Protein AF-0000000073400464 (afdb_homodimer)

Organism: Burkholderia thailandensis (strain ATCC 700388 / DSM 13276 / CCUG 48851 / CIP 106301 / E264) (NCBI:txid271848)

InterPro domains:
  IPR000843 LacI-type HTH domain [PF00356] (11-56)
  IPR000843 LacI-type HTH domain [PS50932] (10-64)
  IPR000843 LacI-type HTH domain [SM00354] (9-79)
  IPR000843 LacI-type HTH domain [cd01392] (13-64)
  IPR001761 Periplasmic binding protein/LacI sugar binding domain [PF00532] (68-327)
  IPR010982 Lambda repressor-like, DNA-binding domain superfamily [G3DSA:1.10.260.40] (3-66)
  IPR010982 Lambda repressor-like, DNA-binding domain superfamily [SSF47413] (9-68)
  IPR028082 Periplasmic binding protein-like I [SSF53822] (69-324)

Nearest PDB structures (foldseek):
  7ce1-assembly1_B  TM=6.947E-01  e=9.144E-19  Agrobacterium tumefaciens A6
  3gv0-assembly1_A  TM=8.397E-01  e=3.199E-15  Agrobacterium fabrum str. C58
  7cdx-assembly1_B  TM=8.084E-01  e=2.711E-15  Agrobacterium tumefaciens A6
  3d8u-assembly1_B  TM=8.419E-01  e=1.694E-13  Vibrio parahaemolyticus
  3d8u-assembly1_A  TM=8.341E-01  e=4.094E-13  Vibrio parahaemolyticus

Sequence (686 aa):
MGRKSHSHTVTLKDVAREAEVSYQTVSRAINGYDEISAETREKVLDVCRRLGYRPNRLAGSLRSKRSNVVGLIVSDIENVFFAEVASGVESEARHKGYSVLLANTAEDIVREREAVGQFFERRVDGLILAPSEGEHDYLRTELPKTFPIVAVNRELRIPGCGAVLSENVRGARTAVEYLIARGHTRIGAIVGSAGLMTSRERLKGFRAAMSAAGLPVRQEWIAAGGVRADNGRDGAIKVLTGADRPTALLTSSHRITEGAMQALNVLGLRYGPDVEIVSFDNLPWMAFLDPPLPVVEQPTRRIGQEAMRMLIHMIEGTGNATEMRLQTRFVTHVGQDLSVEAEMGRKSHSHTVTLKDVAREAEVSYQTVSRAINGYDEISAETREKVLDVCRRLGYRPNRLAGSLRSKRSNVVGLIVSDIENVFFAEVASGVESEARHKGYSVLLANTAEDIVREREAVGQFFERRVDGLILAPSEGEHDYLRTELPKTFPIVAVNRELRIPGCGAVLSENVRGARTAVEYLIARGHTRIGAIVGSAGLMTSRERLKGFRAAMSAAGLPVRQEWIAAGGVRADNGRDGAIKVLTGADRPTALLTSSHRITEGAMQALNVLGLRYGPDVEIVSFDNLPWMAFLDPPLPVVEQPTRRIGQEAMRMLIHMIEGTGNATEMRLQTRFVTHVGQDLSVEAE

pLDDT: mean 88.63, std 17.27, range [26.67, 98.94]

Secondary structure (DSSP, 8-state):
--------PPPHHHHHHHHTS-HHHHHHHHTT-TTS-HHHHHHHHHHHHHHT----TTTTT-SS----EEEEEES-TTSHHHHHHHHHHHHHHHHTT-EEEEEE-TT-HHHHHHHHHHHHHTT-SEEEE-PPSS--THHHHSS-TTS-EEEESS----TT-EEEEE-HHHHHHHHHHHHHHTT---EEEEES-TTSHHHHHHHHHHHHHHHHTT----GGGEEE--SSHHHHHHHHHHHHSSTT--SEEEESSHHHHHHHHHHHHHHTPPBTTTBEEEEES--GGGGTSSSPPPEEE--HHHHHHHHHHHHHHHHHTSS---EEEEPPEEE--SS--------/--------PPPHHHHHHHHTS-HHHHHHHHTT-TTS-HHHHHHHHHHHHHHT----TTTTT-SS----EEEEEES-TTSHHHHHHHHHHHHHHHHTT-EEEEEE-TT-HHHHHHHHHHHHHTT-SEEEE-PPSS--THHHHSS-TTS-EEEESS---STT-EEEEE-HHHHHHHHHHHHHHTT---EEEEES-TTSHHHHHHHHHHHHHHHHTT----GGGEEE--SSHHHHHHHHHHHHSSTT--SEEEESSHHHHHHHHHHHHHHTPPBTTTBEEEEES--GGGGTSSSPPPEEE--HHHHHHHHHHHHHHHHHTSS---EEEEPPEEE--SS--------

Solvent-accessible surface area (backbone atoms only — not comparable to full-atom values): 35406 Å² total; per-residu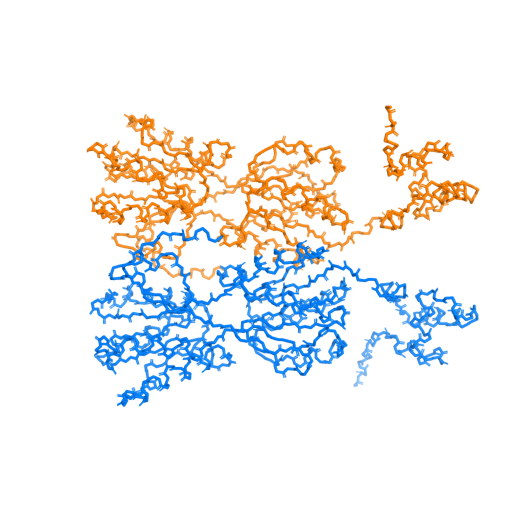e (Å²): 134,80,80,77,77,74,84,72,79,58,44,67,62,53,39,8,60,73,48,71,44,52,54,65,53,37,46,34,34,74,21,63,42,80,86,47,50,72,68,56,28,51,46,36,52,50,38,22,61,75,60,63,35,69,73,62,70,79,56,25,77,41,66,84,72,71,63,45,28,32,33,39,36,35,35,42,47,64,40,62,64,45,13,29,20,47,48,18,27,45,53,47,28,48,77,71,66,29,44,36,33,52,45,70,28,71,52,31,48,67,50,42,54,50,50,52,51,51,42,52,74,68,48,39,52,31,35,39,35,35,64,42,64,77,85,66,63,59,61,64,74,74,38,62,78,81,60,35,37,21,20,30,79,33,76,76,93,48,91,67,45,18,27,29,34,65,39,41,34,63,38,29,20,54,51,45,42,52,45,42,75,72,66,53,69,43,64,24,36,37,32,30,35,76,81,32,60,59,30,46,34,29,47,49,10,39,51,51,35,34,52,74,69,72,37,78,82,56,69,73,32,49,28,68,33,50,74,42,33,68,34,17,19,54,30,37,41,64,32,54,71,48,97,81,34,43,45,30,35,41,21,64,27,50,42,23,39,52,10,31,54,51,26,29,60,74,70,71,45,46,69,51,89,54,31,35,58,34,32,24,55,71,53,76,68,35,56,72,40,76,63,41,44,30,24,28,29,64,54,37,38,55,40,16,29,52,36,40,52,50,40,48,27,38,62,69,66,75,44,73,61,48,81,44,70,40,74,53,44,81,44,53,64,70,88,54,69,80,64,74,74,84,123,136,81,80,76,77,74,83,72,80,58,44,67,63,53,39,7,60,73,50,71,44,53,56,65,53,38,47,34,33,74,14,63,43,81,85,46,51,72,68,57,27,51,46,38,52,51,39,22,62,75,60,64,36,69,73,61,71,80,55,20,78,41,63,85,70,70,62,44,29,32,33,37,36,36,35,42,47,63,40,60,64,46,14,31,20,48,49,18,27,46,52,46,29,50,75,72,67,30,46,36,34,54,44,72,27,69,52,31,48,66,50,40,54,52,49,53,52,52,41,52,74,68,48,39,52,33,37,40,36,33,64,42,64,77,85,67,62,59,60,63,74,73,38,60,79,80,59,34,37,22,19,30,79,33,76,62,99,47,90,69,44,15,26,29,34,65,39,41,33,63,37,29,20,52,50,44,42,51,44,41,76,73,67,54,70,43,63,26,36,38,32,29,34,76,81,33,60,59,29,47,34,29,48,49,11,39,49,49,35,32,52,75,70,72,38,77,82,54,68,75,32,50,28,66,35,48,75,43,33,67,34,19,18,53,29,36,42,60,33,55,64,49,96,82,36,44,47,29,33,42,23,66,27,50,43,24,38,53,9,32,55,52,27,28,59,76,69,72,46,45,67,51,86,54,30,35,59,34,31,23,54,73,54,78,68,35,56,71,39,77,64,43,43,29,22,30,28,62,55,37,38,56,38,16,29,53,36,41,52,50,42,48,27,37,61,70,66,75,44,73,61,46,79,44,70,40,74,52,45,81,45,52,66,68,90,54,70,78,63,73,72,85,120

Radius of gyration: 28.82 Å; Cα contacts (8 Å, |Δi|>4): 1368; chains: 2; bounding box: 92×83×53 Å

Structure (mmCIF, N/CA/C/O backbone):
data_AF-0000000073400464-model_v1
#
loop_
_entity.id
_entity.type
_entity.pdbx_description
1 polymer 'Ribose operon repressor, putative'
#
loop_
_atom_site.group_PDB
_atom_site.id
_atom_site.type_symbol
_atom_site.label_atom_id
_atom_site.label_alt_id
_atom_site.label_comp_id
_atom_site.label_asym_id
_atom_site.label_entity_id
_atom_site.label_seq_id
_atom_site.pdbx_PDB_ins_code
_atom_site.Cartn_x
_atom_site.Cartn_y
_atom_site.Cartn_z
_atom_site.occupancy
_atom_site.B_iso_or_equiv
_atom_site.auth_seq_id
_atom_site.auth_comp_id
_atom_site.auth_asym_id
_atom_site.auth_atom_id
_atom_site.pdbx_PDB_model_num
ATOM 1 N N . MET A 1 1 ? -13.617 -48.844 24.312 1 27.7 1 MET A N 1
ATOM 2 C CA . MET A 1 1 ? -13.117 -48.219 23.094 1 27.7 1 MET A CA 1
ATOM 3 C C . MET A 1 1 ? -14.234 -47.469 22.375 1 27.7 1 MET A C 1
ATOM 5 O O . MET A 1 1 ? -15.102 -48.094 21.734 1 27.7 1 MET A O 1
ATOM 9 N N . GLY A 1 2 ? -14.789 -46.469 22.938 1 31.58 2 GLY A N 1
ATOM 10 C CA . GLY A 1 2 ? -15.992 -45.75 22.562 1 31.58 2 GLY A CA 1
ATOM 11 C C . GLY A 1 2 ? -15.898 -45.094 21.203 1 31.58 2 GLY A C 1
ATOM 12 O O . GLY A 1 2 ? -14.93 -44.375 20.906 1 31.58 2 GLY A O 1
ATOM 13 N N . ARG A 1 3 ? -16.594 -45.688 20.188 1 38.25 3 ARG A N 1
ATOM 14 C CA . ARG A 1 3 ? -16.672 -45.219 18.797 1 38.25 3 ARG A CA 1
ATOM 15 C C . ARG A 1 3 ? -17.062 -43.75 18.734 1 38.25 3 ARG A C 1
ATOM 17 O O . ARG A 1 3 ? -18.094 -43.344 19.266 1 38.25 3 ARG A O 1
ATOM 24 N N . LYS A 1 4 ? -16.141 -42.844 18.75 1 35.81 4 LYS A N 1
ATOM 25 C CA . LYS A 1 4 ? -16.344 -41.438 18.516 1 35.81 4 LYS A CA 1
ATOM 26 C C . LYS A 1 4 ? -17.234 -41.188 17.297 1 35.81 4 LYS A C 1
ATOM 28 O O . LYS A 1 4 ? -16.906 -41.625 16.188 1 35.81 4 LYS A O 1
ATOM 33 N N . SER A 1 5 ? -18.578 -41.125 17.484 1 37.41 5 SER A N 1
ATOM 34 C CA . SER A 1 5 ? -19.562 -40.781 16.453 1 37.41 5 SER A CA 1
ATOM 35 C C . SER A 1 5 ? -19.203 -39.5 15.75 1 37.41 5 SER A C 1
ATOM 37 O O . SER A 1 5 ? -19.062 -38.438 16.391 1 37.41 5 SER A O 1
ATOM 39 N N . HIS A 1 6 ? -18.328 -39.469 14.773 1 37.12 6 HIS A N 1
ATOM 40 C CA . HIS A 1 6 ? -18.031 -38.312 13.914 1 37.12 6 HIS A CA 1
ATOM 41 C C . HIS A 1 6 ? -19.312 -37.656 13.43 1 37.12 6 HIS A C 1
ATOM 43 O O . HIS A 1 6 ? -20.188 -38.312 12.852 1 37.12 6 HIS A O 1
ATOM 49 N N . SER A 1 7 ? -19.859 -36.688 14.055 1 45.25 7 SER A N 1
ATOM 50 C CA . SER A 1 7 ? -20.953 -35.844 13.641 1 45.25 7 SER A CA 1
ATOM 51 C C . SER A 1 7 ? -20.812 -35.406 12.188 1 45.25 7 SER A C 1
ATOM 53 O O . SER A 1 7 ? -19.922 -34.625 11.852 1 45.25 7 SER A O 1
ATOM 55 N N . HIS A 1 8 ? -20.969 -36.25 11.117 1 49.94 8 HIS A N 1
ATOM 56 C CA . HIS A 1 8 ? -20.953 -36 9.672 1 49.94 8 HIS A CA 1
ATOM 57 C C . HIS A 1 8 ? -21.938 -34.938 9.273 1 49.94 8 HIS A C 1
ATOM 59 O O . HIS A 1 8 ? -23.125 -35 9.609 1 49.94 8 HIS A O 1
ATOM 65 N N . THR A 1 9 ? -21.547 -33.719 9.008 1 56.19 9 THR A N 1
ATOM 66 C CA . THR A 1 9 ? -22.375 -32.656 8.438 1 56.19 9 THR A CA 1
ATOM 67 C C . THR A 1 9 ? -23.109 -33.156 7.199 1 56.19 9 THR A C 1
ATOM 69 O O . THR A 1 9 ? -22.484 -33.719 6.293 1 56.19 9 THR A O 1
ATOM 72 N N . VAL A 1 10 ? -24.406 -33.062 7.172 1 70.69 10 VAL A N 1
ATOM 73 C CA . VAL A 1 10 ? -25.281 -33.562 6.105 1 70.69 10 VAL A CA 1
ATOM 74 C C . VAL A 1 10 ? -25.047 -32.719 4.84 1 70.69 10 VAL A C 1
ATOM 76 O O . VAL A 1 10 ? -25.062 -31.5 4.879 1 70.69 10 VAL A O 1
ATOM 79 N N . THR A 1 11 ? -24.578 -33.312 3.73 1 70.56 11 THR A N 1
ATOM 80 C CA . THR A 1 11 ? -24.328 -32.688 2.438 1 70.56 11 THR A CA 1
ATOM 81 C C . THR A 1 11 ? -25.5 -32.875 1.496 1 70.56 11 THR A C 1
ATOM 83 O O . THR A 1 11 ? -26.422 -33.656 1.788 1 70.56 11 THR A O 1
ATOM 86 N N . LEU A 1 12 ? -25.422 -32.094 0.391 1 72.69 12 LEU A N 1
ATOM 87 C CA . LEU A 1 12 ? -26.438 -32.25 -0.652 1 72.69 12 LEU A CA 1
ATOM 88 C C . LEU A 1 12 ? -26.438 -33.688 -1.182 1 72.69 12 LEU A C 1
ATOM 90 O O . LEU A 1 12 ? -27.484 -34.219 -1.529 1 72.69 12 LEU A O 1
ATOM 94 N N . LYS A 1 13 ? -25.266 -34.188 -1.188 1 76.94 13 LYS A N 1
ATOM 95 C CA . LYS A 1 13 ? -25.141 -35.594 -1.641 1 76.94 13 LYS A CA 1
ATOM 96 C C . LYS A 1 13 ? -25.812 -36.531 -0.67 1 76.94 13 LYS A C 1
ATOM 98 O O . LYS A 1 13 ? -26.438 -37.531 -1.091 1 76.94 13 LYS A O 1
ATOM 103 N N . ASP A 1 14 ? -25.719 -36.219 0.577 1 79.56 14 ASP A N 1
ATOM 104 C CA . ASP A 1 14 ? -26.391 -37.031 1.595 1 79.56 14 ASP A CA 1
ATOM 105 C C . ASP A 1 14 ? -27.906 -36.969 1.442 1 79.56 14 ASP A C 1
ATOM 107 O O . ASP A 1 14 ? -28.594 -38 1.573 1 79.56 14 ASP A O 1
ATOM 111 N N . VAL A 1 15 ? -28.312 -35.75 1.093 1 81.25 15 VAL A N 1
ATOM 112 C CA . VAL A 1 15 ? -29.75 -35.531 0.89 1 81.25 15 VAL A CA 1
ATOM 113 C C . VAL A 1 15 ? -30.219 -36.281 -0.352 1 81.25 15 VAL A C 1
ATOM 115 O O . VAL A 1 15 ? -31.266 -36.938 -0.333 1 81.25 15 VAL A O 1
ATOM 118 N N . ALA A 1 16 ? -29.453 -36.25 -1.305 1 82.38 16 ALA A N 1
ATOM 119 C CA . ALA A 1 16 ? -29.75 -36.938 -2.559 1 82.38 16 ALA A CA 1
ATOM 120 C C . ALA A 1 16 ? -29.844 -38.438 -2.348 1 82.38 16 ALA A C 1
ATOM 122 O O . ALA A 1 16 ? -30.781 -39.062 -2.848 1 82.38 16 ALA A O 1
ATOM 123 N N . ARG A 1 17 ? -28.953 -38.875 -1.664 1 84 17 ARG A N 1
ATOM 124 C CA . ARG A 1 17 ? -28.891 -40.312 -1.356 1 84 17 ARG A CA 1
ATOM 125 C C . ARG A 1 17 ? -30.125 -40.75 -0.566 1 84 17 ARG A C 1
ATOM 127 O O . ARG A 1 17 ? -30.75 -41.75 -0.884 1 84 17 ARG A O 1
ATOM 134 N N . GLU A 1 18 ? -30.453 -39.969 0.387 1 83.88 18 GLU A N 1
ATOM 135 C CA . GLU A 1 18 ? -31.562 -40.312 1.275 1 83.88 18 GLU A CA 1
ATOM 136 C C . GLU A 1 18 ? -32.906 -40.125 0.576 1 83.88 18 GLU A C 1
ATOM 138 O O . GLU A 1 18 ? -33.844 -40.906 0.811 1 83.88 18 GLU A O 1
ATOM 143 N N . ALA A 1 19 ? -33.031 -39.156 -0.281 1 83.62 19 ALA A N 1
ATOM 144 C CA . ALA A 1 19 ? -34.25 -38.844 -1.01 1 83.62 19 ALA A CA 1
ATOM 145 C C . ALA A 1 19 ? -34.375 -39.719 -2.258 1 83.62 19 ALA A C 1
ATOM 147 O O . ALA A 1 19 ? -35.406 -39.688 -2.926 1 83.62 19 ALA A O 1
ATOM 148 N N . GLU A 1 20 ? -33.281 -40.469 -2.514 1 85.75 20 GLU A N 1
ATOM 149 C CA . GLU A 1 20 ? -33.219 -41.375 -3.662 1 85.75 20 GLU A CA 1
ATOM 150 C C . GLU A 1 20 ? -33.5 -40.625 -4.965 1 85.75 20 GLU A C 1
ATOM 152 O O . GLU A 1 20 ? -34.281 -41.094 -5.805 1 85.75 20 GLU A O 1
ATOM 157 N N . VAL A 1 21 ? -33.094 -39.5 -5.035 1 82.25 21 VAL A N 1
ATOM 158 C CA . VAL A 1 21 ? -33.094 -38.688 -6.246 1 82.25 21 VAL A CA 1
ATOM 159 C C . VAL A 1 21 ? -31.688 -38.219 -6.574 1 82.25 21 VAL A C 1
ATOM 161 O O . VAL A 1 21 ? -30.781 -38.375 -5.758 1 82.25 21 VAL A O 1
ATOM 164 N N . SER A 1 22 ? -31.438 -37.812 -7.758 1 77.44 22 SER A N 1
ATOM 165 C CA . SER A 1 22 ? -30.109 -37.312 -8.141 1 77.44 22 SER A CA 1
ATOM 166 C C . SER A 1 22 ? -29.734 -36.062 -7.371 1 77.44 22 SER A C 1
ATOM 168 O O . SER A 1 22 ? -30.609 -35.344 -6.875 1 77.44 22 SER A O 1
ATOM 170 N N . TYR A 1 23 ? -28.453 -35.781 -7.254 1 76.62 23 TYR A N 1
ATOM 171 C CA . TYR A 1 23 ? -27.922 -34.562 -6.648 1 76.62 23 TYR A CA 1
ATOM 172 C C . TYR A 1 23 ? -28.531 -33.312 -7.305 1 76.62 23 TYR A C 1
ATOM 174 O O . TYR A 1 23 ? -28.875 -32.375 -6.617 1 76.62 23 TYR A O 1
ATOM 182 N N . GLN A 1 24 ? -28.734 -33.406 -8.57 1 73.56 24 GLN A N 1
ATOM 183 C CA . GLN A 1 24 ? -29.312 -32.344 -9.359 1 73.56 24 GLN A CA 1
ATOM 184 C C . GLN A 1 24 ? -30.781 -32.094 -8.984 1 73.56 24 GLN A C 1
ATOM 186 O O . GLN A 1 24 ? -31.219 -30.953 -8.891 1 73.56 24 GLN A O 1
ATOM 191 N N . THR A 1 25 ? -31.453 -33.125 -8.773 1 76.38 25 THR A N 1
ATOM 192 C CA . THR A 1 25 ? -32.875 -33.062 -8.414 1 76.38 25 THR A CA 1
ATOM 193 C C . THR A 1 25 ? -33.031 -32.438 -7.031 1 76.38 25 THR A C 1
ATOM 195 O O . THR A 1 25 ? -33.938 -31.641 -6.824 1 76.38 25 THR A O 1
ATOM 198 N N . VAL A 1 26 ? -32.094 -32.781 -6.086 1 76.62 26 VAL A N 1
ATOM 199 C CA . VAL A 1 26 ? -32.156 -32.188 -4.746 1 76.62 26 VAL A CA 1
ATOM 200 C C . VAL A 1 26 ? -31.859 -30.688 -4.832 1 76.62 26 VAL A C 1
ATOM 202 O O . VAL A 1 26 ? -32.594 -29.891 -4.234 1 76.62 26 VAL A O 1
ATOM 205 N N . SER A 1 27 ? -30.891 -30.344 -5.531 1 70.81 27 SER A N 1
ATOM 206 C CA . SER A 1 27 ? -30.531 -28.953 -5.719 1 70.81 27 SER A CA 1
ATOM 207 C C . SER A 1 27 ? -31.688 -28.156 -6.32 1 70.81 27 SER A C 1
ATOM 209 O O . SER A 1 27 ? -32.031 -27.078 -5.832 1 70.81 27 SER A O 1
ATOM 211 N N . ARG A 1 28 ? -32.281 -28.781 -7.289 1 69.44 28 ARG A N 1
ATOM 212 C CA . ARG A 1 28 ? -33.406 -28.141 -7.977 1 69.44 28 ARG A CA 1
ATOM 213 C C . ARG A 1 28 ? -34.625 -28.047 -7.074 1 69.44 28 ARG A C 1
ATOM 215 O O . ARG A 1 28 ? -35.344 -27.047 -7.086 1 69.44 28 ARG A O 1
ATOM 222 N N . ALA A 1 29 ? -34.844 -29.047 -6.316 1 73.5 29 ALA A N 1
ATOM 223 C CA . ALA A 1 29 ? -36 -29.094 -5.418 1 73.5 29 ALA A CA 1
ATOM 224 C C . ALA A 1 29 ? -35.875 -28.062 -4.301 1 73.5 29 ALA A C 1
ATOM 226 O O . ALA A 1 29 ? -36.844 -27.391 -3.959 1 73.5 29 ALA A O 1
ATOM 227 N N . ILE A 1 30 ? -34.625 -27.938 -3.842 1 70.56 30 ILE A N 1
ATOM 228 C CA . ILE A 1 30 ? -34.375 -27.047 -2.717 1 70.56 30 ILE A CA 1
ATOM 229 C C . ILE A 1 30 ? -34.375 -25.594 -3.197 1 70.56 30 ILE A C 1
ATOM 231 O O . ILE A 1 30 ? -34.781 -24.688 -2.459 1 70.56 30 ILE A O 1
ATOM 235 N N . ASN A 1 31 ? -34.031 -25.469 -4.492 1 62.72 31 ASN A N 1
ATOM 236 C CA . ASN A 1 31 ? -33.875 -24.125 -5.047 1 62.72 31 ASN A CA 1
ATOM 237 C C . ASN A 1 31 ? -35.156 -23.672 -5.793 1 62.72 31 ASN A C 1
ATOM 239 O O . ASN A 1 31 ? -35.125 -22.656 -6.492 1 62.72 31 ASN A O 1
ATOM 243 N N . GLY A 1 32 ? -36.156 -24.453 -5.762 1 62.41 32 GLY A N 1
ATOM 244 C CA . GLY A 1 32 ? -37.5 -24.062 -6.195 1 62.41 32 GLY A CA 1
ATOM 245 C C . GLY A 1 32 ? -37.688 -24.141 -7.699 1 62.41 32 GLY A C 1
ATOM 246 O O . GLY A 1 32 ? -38.5 -23.406 -8.266 1 62.41 32 GLY A O 1
ATOM 247 N N . TYR A 1 33 ? -37.031 -24.953 -8.336 1 59.84 33 TYR A N 1
ATOM 248 C CA . TYR A 1 33 ? -37.219 -25.125 -9.766 1 59.84 33 TYR A CA 1
ATOM 249 C C . TYR A 1 33 ? -38.562 -25.766 -10.07 1 59.84 33 TYR A C 1
ATOM 251 O O . TYR A 1 33 ? -38.969 -26.719 -9.406 1 59.84 33 TYR A O 1
ATOM 259 N N . ASP A 1 34 ? -39.156 -25.156 -10.945 1 62.75 34 ASP A N 1
ATOM 260 C CA . ASP A 1 34 ? -40.5 -25.547 -11.297 1 62.75 34 ASP A CA 1
ATOM 261 C C . ASP A 1 34 ? -40.531 -26.922 -11.953 1 62.75 34 ASP A C 1
ATOM 263 O O . ASP A 1 34 ? -41.594 -27.578 -11.992 1 62.75 34 ASP A O 1
ATOM 267 N N . GLU A 1 35 ? -39.531 -27.406 -12.375 1 69.25 35 GLU A N 1
ATOM 268 C CA . GLU A 1 35 ? -39.531 -28.672 -13.102 1 69.25 35 GLU A CA 1
ATOM 269 C C . GLU A 1 35 ? -39.625 -29.859 -12.148 1 69.25 35 GLU A C 1
ATOM 271 O O . GLU A 1 35 ? -39.844 -30.984 -12.586 1 69.25 35 GLU A O 1
ATOM 276 N N . ILE A 1 36 ? -39.531 -29.562 -10.977 1 74.12 36 ILE A N 1
ATOM 277 C CA . ILE A 1 36 ? -39.562 -30.625 -9.992 1 74.12 36 ILE A CA 1
ATOM 278 C C . ILE A 1 36 ? -41 -30.781 -9.492 1 74.12 36 ILE A C 1
ATOM 280 O O . ILE A 1 36 ? -41.656 -29.797 -9.133 1 74.12 36 ILE A O 1
ATOM 284 N N . SER A 1 37 ? -41.5 -31.969 -9.609 1 78.5 37 SER A N 1
ATOM 285 C CA . SER A 1 37 ? -42.875 -32.25 -9.172 1 78.5 37 SER A CA 1
ATOM 286 C C . SER A 1 37 ? -43.062 -31.906 -7.699 1 78.5 37 SER A C 1
ATOM 288 O O . SER A 1 37 ? -42.125 -31.922 -6.922 1 78.5 37 SER A O 1
ATOM 290 N N . ALA A 1 38 ? -44.219 -31.5 -7.383 1 77.31 38 ALA A N 1
ATOM 291 C CA . ALA A 1 38 ? -44.562 -31.172 -6 1 77.31 38 ALA A CA 1
ATOM 292 C C . ALA A 1 38 ? -44.219 -32.344 -5.062 1 77.31 38 ALA A C 1
ATOM 294 O O . ALA A 1 38 ? -43.75 -32.125 -3.947 1 77.31 38 ALA A O 1
ATOM 295 N N . GLU A 1 39 ? -44.375 -33.469 -5.531 1 81.25 39 GLU A N 1
ATOM 296 C CA . GLU A 1 39 ? -44.125 -34.688 -4.746 1 81.25 39 GLU A CA 1
ATOM 297 C C . GLU A 1 39 ? -42.656 -34.844 -4.453 1 81.25 39 GLU A C 1
ATOM 299 O O . GLU A 1 39 ? -42.25 -35.125 -3.316 1 81.25 39 GLU A O 1
ATOM 304 N N . THR A 1 40 ? -41.812 -34.625 -5.445 1 82.06 40 THR A N 1
ATOM 305 C CA . THR A 1 40 ? -40.375 -34.781 -5.297 1 82.06 40 THR A CA 1
ATOM 306 C C . THR A 1 40 ? -39.812 -33.656 -4.406 1 82.06 40 THR A C 1
ATOM 308 O O . THR A 1 40 ? -38.938 -33.906 -3.578 1 82.06 40 THR A O 1
ATOM 311 N N . ARG A 1 41 ? -40.281 -32.5 -4.594 1 79.5 41 ARG A N 1
ATOM 312 C CA . ARG A 1 41 ? -39.906 -31.359 -3.787 1 79.5 41 ARG A CA 1
ATOM 313 C C . ARG A 1 41 ? -40.188 -31.609 -2.309 1 79.5 41 ARG A C 1
ATOM 315 O O . ARG A 1 41 ? -39.312 -31.359 -1.457 1 79.5 41 ARG A O 1
ATOM 322 N N . GLU A 1 42 ? -41.406 -32.062 -2.109 1 80.44 42 GLU A N 1
ATOM 323 C CA . GLU A 1 42 ? -41.781 -32.344 -0.733 1 80.44 42 GLU A CA 1
ATOM 324 C C . GLU A 1 42 ? -40.906 -33.438 -0.126 1 80.44 42 GLU A C 1
ATOM 326 O O . GLU A 1 42 ? -40.531 -33.344 1.038 1 80.44 42 GLU A O 1
ATOM 331 N N . LYS A 1 43 ? -40.594 -34.438 -0.852 1 82.62 43 LYS A N 1
ATOM 332 C CA . LYS A 1 43 ? -39.719 -35.531 -0.419 1 82.62 43 LYS A CA 1
ATOM 333 C C . LYS A 1 43 ? -38.312 -35.031 -0.071 1 82.62 43 LYS A C 1
ATOM 335 O O . LYS A 1 43 ? -37.781 -35.406 0.972 1 82.62 43 LYS A O 1
ATOM 340 N N . VAL A 1 44 ? -37.781 -34.188 -0.94 1 81.5 44 VAL A N 1
ATOM 341 C CA . VAL A 1 44 ? -36.438 -33.656 -0.753 1 81.5 44 VAL A CA 1
ATOM 342 C C . VAL A 1 44 ? -36.406 -32.75 0.47 1 81.5 44 VAL A C 1
ATOM 344 O O . VAL A 1 44 ? -35.5 -32.844 1.298 1 81.5 44 VAL A O 1
ATOM 347 N N . LEU A 1 45 ? -37.406 -31.922 0.547 1 77.56 45 LEU A N 1
ATOM 348 C CA . LEU A 1 45 ? -37.469 -30.984 1.669 1 77.56 45 LEU A CA 1
ATOM 349 C C . LEU A 1 45 ? -37.625 -31.734 2.986 1 77.56 45 LEU A C 1
ATOM 351 O O . LEU A 1 45 ? -37.062 -31.359 4.004 1 77.56 45 LEU A O 1
ATOM 355 N N . ASP A 1 46 ? -38.438 -32.781 2.984 1 79.88 46 ASP A N 1
ATOM 356 C CA . ASP A 1 46 ? -38.625 -33.625 4.152 1 79.88 46 ASP A CA 1
ATOM 357 C C . ASP A 1 46 ? -37.312 -34.281 4.574 1 79.88 46 ASP A C 1
ATOM 359 O O . ASP A 1 46 ? -37 -34.344 5.762 1 79.88 46 ASP A O 1
ATOM 363 N N . VAL A 1 47 ? -36.5 -34.781 3.615 1 81.94 47 VAL A N 1
ATOM 364 C CA . VAL A 1 47 ? -35.219 -35.375 3.9 1 81.94 47 VAL A CA 1
ATOM 365 C C . VAL A 1 47 ? -34.25 -34.344 4.453 1 81.94 47 VAL A C 1
ATOM 367 O O . VAL A 1 47 ? -33.5 -34.625 5.398 1 81.94 47 VAL A O 1
ATOM 370 N N . CYS A 1 48 ? -34.25 -33.156 3.836 1 76.06 48 CYS A N 1
ATOM 371 C CA . CYS A 1 48 ? -33.438 -32.062 4.328 1 76.06 48 CYS A CA 1
ATOM 372 C C . CYS A 1 48 ? -33.719 -31.781 5.801 1 76.06 48 CYS A C 1
ATOM 374 O O . CYS A 1 48 ? -32.812 -31.625 6.598 1 76.06 48 CYS A O 1
ATOM 376 N N . ARG A 1 49 ? -34.969 -31.672 6.078 1 72.56 49 ARG A N 1
ATOM 377 C CA . ARG A 1 49 ? -35.406 -31.438 7.449 1 72.56 49 ARG A CA 1
ATOM 378 C C . ARG A 1 49 ? -34.969 -32.562 8.375 1 72.56 49 ARG A C 1
ATOM 380 O O . ARG A 1 49 ? -34.469 -32.312 9.477 1 72.56 49 ARG A O 1
ATOM 387 N N . ARG A 1 50 ? -35.125 -33.75 7.992 1 78.56 50 ARG A N 1
ATOM 388 C CA . ARG A 1 50 ? -34.812 -34.938 8.805 1 78.56 50 ARG A CA 1
ATOM 389 C C . ARG A 1 50 ? -33.312 -35.031 9.047 1 78.56 50 ARG A C 1
ATOM 391 O O . ARG A 1 50 ? -32.875 -35.375 10.148 1 78.56 50 ARG A O 1
ATOM 398 N N . LEU A 1 51 ? -32.531 -34.656 7.938 1 76 51 LEU A N 1
ATOM 399 C CA . LEU A 1 51 ? -31.094 -34.812 8.039 1 76 51 LEU A CA 1
ATOM 400 C C . LEU A 1 51 ? -30.469 -33.531 8.602 1 76 51 LEU A C 1
ATOM 402 O O . LEU A 1 51 ? -29.266 -33.531 8.891 1 76 51 LEU A O 1
ATOM 406 N N . GLY A 1 52 ? -31.281 -32.5 8.75 1 67.38 52 GLY A N 1
ATOM 407 C CA . GLY A 1 52 ? -30.797 -31.219 9.219 1 67.38 52 GLY A CA 1
ATOM 408 C C . GLY A 1 52 ? -30.016 -30.453 8.172 1 67.38 52 GLY A C 1
ATOM 409 O O . GLY A 1 52 ? -29.094 -29.703 8.5 1 67.38 52 GLY A O 1
ATOM 410 N N . TYR A 1 53 ? -30.219 -30.875 6.992 1 62.66 53 TYR A N 1
ATOM 411 C CA . TYR A 1 53 ? -29.578 -30.172 5.895 1 62.66 53 TYR A CA 1
ATOM 412 C C . TYR A 1 53 ? -30.203 -28.797 5.672 1 62.66 53 TYR A C 1
ATOM 414 O O . TYR A 1 53 ? -31.438 -28.688 5.551 1 62.66 53 TYR A O 1
ATOM 422 N N . ARG A 1 54 ? -29.516 -27.828 5.895 1 51.44 54 ARG A N 1
ATOM 423 C CA . ARG A 1 54 ? -29.953 -26.469 5.574 1 51.44 54 ARG A CA 1
ATOM 424 C C . ARG A 1 54 ? -29.547 -26.078 4.156 1 51.44 54 ARG A C 1
ATOM 426 O O . ARG A 1 54 ? -28.359 -26.016 3.836 1 51.44 54 ARG A O 1
ATOM 433 N N . PRO A 1 55 ? -30.484 -26.219 3.24 1 45.66 55 PRO A N 1
ATOM 434 C CA . PRO A 1 55 ? -30.094 -25.75 1.905 1 45.66 55 PRO A CA 1
ATOM 435 C C . PRO A 1 55 ? -29.422 -24.375 1.931 1 45.66 55 PRO A C 1
ATOM 437 O O . PRO A 1 55 ? -29.797 -23.516 2.725 1 45.66 55 PRO A O 1
ATOM 440 N N . ASN A 1 56 ? -28.109 -24.391 1.825 1 40 56 ASN A N 1
ATOM 441 C CA . ASN A 1 56 ? -27.594 -23.047 1.595 1 40 56 ASN A CA 1
ATOM 442 C C . ASN A 1 56 ? -28.438 -22.297 0.569 1 40 56 ASN A C 1
ATOM 444 O O . ASN A 1 56 ? -28.656 -22.781 -0.544 1 40 56 ASN A O 1
ATOM 448 N N . ARG A 1 57 ? -29.5 -21.75 0.973 1 37.84 57 ARG A N 1
ATOM 449 C CA . ARG A 1 57 ? -30.422 -20.969 0.155 1 37.84 57 ARG A CA 1
ATOM 450 C C . ARG A 1 57 ? -29.734 -20.375 -1.061 1 37.84 57 ARG A C 1
ATOM 452 O O . ARG A 1 57 ? -30.391 -19.875 -1.977 1 37.84 57 ARG A O 1
ATOM 459 N N . LEU A 1 58 ? -28.438 -19.969 -0.928 1 34.16 58 LEU A N 1
ATOM 460 C CA . LEU A 1 58 ? -27.844 -19.391 -2.135 1 34.16 58 LEU A CA 1
ATOM 461 C C . LEU A 1 58 ? -27.844 -20.406 -3.275 1 34.16 58 LEU A C 1
ATOM 463 O O . LEU A 1 58 ? -27.516 -20.078 -4.41 1 34.16 58 LEU A O 1
ATOM 467 N N . ALA A 1 59 ? -28.078 -21.641 -3.107 1 32.47 59 ALA A N 1
ATOM 468 C CA . ALA A 1 59 ? -27.938 -22.672 -4.137 1 32.47 59 ALA A CA 1
ATOM 469 C C . ALA A 1 59 ? -29.109 -22.625 -5.117 1 32.47 59 ALA A C 1
ATOM 471 O O . ALA A 1 59 ? -28.938 -22.922 -6.305 1 32.47 59 ALA A O 1
ATOM 472 N N . GLY A 1 60 ? -30.297 -22.672 -4.73 1 32.69 60 GLY A N 1
ATOM 473 C CA . GLY A 1 60 ? -31.391 -23.031 -5.617 1 32.69 60 GLY A CA 1
ATOM 474 C C . GLY A 1 60 ? -31.641 -21.984 -6.699 1 32.69 60 GLY A C 1
ATOM 475 O O . GLY A 1 60 ? -32 -22.328 -7.824 1 32.69 60 GLY A O 1
ATOM 476 N N . SER A 1 61 ? -32.219 -20.875 -6.289 1 33.5 61 SER A N 1
ATOM 477 C CA . SER A 1 61 ? -32.438 -19.859 -7.316 1 33.5 61 SER A CA 1
ATOM 478 C C . SER A 1 61 ? -31.109 -19.531 -8.023 1 33.5 61 SER A C 1
ATOM 480 O O . SER A 1 61 ? -30.828 -18.359 -8.328 1 33.5 61 SER A O 1
ATOM 482 N N . LEU A 1 62 ? -30.141 -20.266 -8.078 1 34.06 62 LEU A N 1
ATOM 483 C CA . LEU A 1 62 ? -28.797 -20.438 -8.609 1 34.06 62 LEU A CA 1
ATOM 484 C C . LEU A 1 62 ? -28.766 -20.203 -10.109 1 34.06 62 LEU A C 1
ATOM 486 O O . LEU A 1 62 ? -27.75 -20.484 -10.773 1 34.06 62 LEU A O 1
ATOM 490 N N . ARG A 1 63 ? -29.797 -20.562 -10.75 1 35.94 63 ARG A N 1
ATOM 491 C CA . ARG A 1 63 ? -29.422 -20.125 -12.094 1 35.94 63 ARG A CA 1
ATOM 492 C C . ARG A 1 63 ? -28.344 -19.047 -12.047 1 35.94 63 ARG A C 1
ATOM 494 O O . ARG A 1 63 ? -28.109 -18.453 -10.992 1 35.94 63 ARG A O 1
ATOM 501 N N . SER A 1 64 ? -27.672 -18.578 -13.227 1 45.03 64 SER A N 1
ATOM 502 C CA . SER A 1 64 ? -26.5 -17.859 -13.719 1 45.03 64 SER A CA 1
ATOM 503 C C . SER A 1 64 ? -26.297 -16.562 -12.953 1 45.03 64 SER A C 1
ATOM 505 O O . SER A 1 64 ? -25.547 -15.68 -13.398 1 45.03 64 SER A O 1
ATOM 507 N N . LYS A 1 65 ? -27 -16.156 -12.023 1 61 65 LYS A N 1
ATOM 508 C CA . LYS A 1 65 ? -26.984 -14.711 -11.828 1 61 65 LYS A CA 1
ATOM 509 C C . LYS A 1 65 ? -25.672 -14.25 -11.211 1 61 65 LYS A C 1
ATOM 511 O O . LYS A 1 65 ? -25.312 -14.664 -10.109 1 61 65 LYS A O 1
ATOM 516 N N . ARG A 1 66 ? -24.859 -13.961 -11.977 1 85.69 66 ARG A N 1
ATOM 517 C CA . ARG A 1 66 ? -23.594 -13.289 -11.664 1 85.69 66 ARG A CA 1
ATOM 518 C C . ARG A 1 66 ? -23.781 -12.281 -10.531 1 85.69 66 ARG A C 1
ATOM 520 O O . ARG A 1 66 ? -24.781 -11.562 -10.492 1 85.69 66 ARG A O 1
ATOM 527 N N . SER A 1 67 ? -23.047 -12.625 -9.469 1 92.06 67 SER A N 1
ATOM 528 C CA . SER A 1 67 ? -23.078 -11.68 -8.359 1 92.06 67 SER A CA 1
ATOM 529 C C . SER A 1 67 ? -22.422 -10.359 -8.742 1 92.06 67 SER A C 1
ATOM 531 O O . SER A 1 67 ? -22.625 -9.344 -8.062 1 92.06 67 SER A O 1
ATOM 533 N N . ASN A 1 68 ? -21.656 -10.375 -9.727 1 95.88 68 ASN A N 1
ATOM 534 C CA . ASN A 1 68 ? -20.812 -9.25 -10.125 1 95.88 68 ASN A CA 1
ATOM 535 C C . ASN A 1 68 ? -19.859 -8.836 -9 1 95.88 68 ASN A C 1
ATOM 537 O O . ASN A 1 68 ? -19.594 -7.645 -8.82 1 95.88 68 ASN A O 1
ATOM 541 N N . VAL A 1 69 ? -19.516 -9.812 -8.164 1 97.5 69 VAL A N 1
ATOM 542 C CA . VAL A 1 69 ? -18.5 -9.641 -7.121 1 97.5 69 VAL A CA 1
ATOM 543 C C . VAL A 1 69 ? -17.359 -10.633 -7.336 1 97.5 69 VAL A C 1
ATOM 545 O O . VAL A 1 69 ? -17.609 -11.805 -7.641 1 97.5 69 VAL A O 1
ATOM 548 N N . VAL A 1 70 ? -16.172 -10.156 -7.258 1 98.62 70 VAL A N 1
ATOM 549 C CA . VAL A 1 70 ? -15.008 -11.031 -7.332 1 98.62 70 VAL A CA 1
ATOM 550 C C . VAL A 1 70 ? -14.188 -10.906 -6.055 1 98.62 70 VAL A C 1
ATOM 552 O O . VAL A 1 70 ? -14.344 -9.945 -5.297 1 98.62 70 VAL A O 1
ATOM 555 N N . GLY A 1 71 ? -13.422 -11.93 -5.766 1 98.81 71 GLY A N 1
ATOM 556 C CA . GLY A 1 71 ? -12.516 -11.883 -4.633 1 98.81 71 GLY A CA 1
ATOM 557 C C . GLY A 1 71 ? -11.078 -11.578 -5.023 1 98.81 71 GLY A C 1
ATOM 558 O O . GLY A 1 71 ? -10.578 -12.102 -6.02 1 98.81 71 GLY A O 1
ATOM 559 N N . LEU A 1 72 ? -10.508 -10.688 -4.316 1 98.94 72 LEU A N 1
ATOM 560 C CA . LEU A 1 72 ? -9.078 -10.422 -4.383 1 98.94 72 LEU A CA 1
ATOM 561 C C . LEU A 1 72 ? -8.383 -10.828 -3.086 1 98.94 72 LEU A C 1
ATOM 563 O O . LEU A 1 72 ? -8.625 -10.227 -2.037 1 98.94 72 LEU A O 1
ATOM 567 N N . ILE A 1 73 ? -7.535 -11.836 -3.17 1 98.88 73 ILE A N 1
ATOM 568 C CA . ILE A 1 73 ? -6.801 -12.344 -2.02 1 98.88 73 ILE A CA 1
ATOM 569 C C . ILE A 1 73 ? -5.305 -12.094 -2.209 1 98.88 73 ILE A C 1
ATOM 571 O O . ILE A 1 73 ? -4.676 -12.703 -3.078 1 98.88 73 ILE A O 1
ATOM 575 N N . VAL A 1 74 ? -4.785 -11.211 -1.366 1 98.56 74 VAL A N 1
ATOM 576 C CA . VAL A 1 74 ? -3.379 -10.844 -1.514 1 98.56 74 VAL A CA 1
ATOM 577 C C . VAL A 1 74 ? -2.598 -11.281 -0.277 1 98.56 74 VAL A C 1
ATOM 579 O O . VAL A 1 74 ? -3.186 -11.539 0.779 1 98.56 74 VAL A O 1
ATOM 582 N N . SER A 1 75 ? -1.282 -11.32 -0.404 1 96 75 SER A N 1
ATOM 583 C CA . SER A 1 75 ? -0.416 -11.781 0.677 1 96 75 SER A CA 1
ATOM 584 C C . SER A 1 75 ? -0.187 -10.68 1.706 1 96 75 SER A C 1
ATOM 586 O O . SER A 1 75 ? -0.01 -10.953 2.895 1 96 75 SER A O 1
ATOM 588 N N . ASP A 1 76 ? -0.093 -9.453 1.225 1 96.56 76 ASP A N 1
ATOM 589 C CA . ASP A 1 76 ? 0.165 -8.312 2.105 1 96.56 76 ASP A CA 1
ATOM 590 C C . ASP A 1 76 ? -0.246 -7.004 1.444 1 96.56 76 ASP A C 1
ATOM 592 O O . ASP A 1 76 ? 0.539 -6.398 0.709 1 96.56 76 ASP A O 1
ATOM 596 N N . ILE A 1 77 ? -1.352 -6.477 1.875 1 97.75 77 ILE A N 1
ATOM 597 C CA . ILE A 1 77 ? -1.893 -5.285 1.229 1 97.75 77 ILE A CA 1
ATOM 598 C C . ILE A 1 77 ? -1.016 -4.078 1.555 1 97.75 77 ILE A C 1
ATOM 600 O O . ILE A 1 77 ? -1.079 -3.055 0.87 1 97.75 77 ILE A O 1
ATOM 604 N N . GLU A 1 78 ? -0.172 -4.125 2.566 1 96.81 78 GLU A N 1
ATOM 605 C CA . GLU A 1 78 ? 0.716 -3.029 2.938 1 96.81 78 GLU A CA 1
ATOM 606 C C . GLU A 1 78 ? 1.955 -2.996 2.047 1 96.81 78 GLU A C 1
ATOM 608 O O . GLU A 1 78 ? 2.701 -2.016 2.049 1 96.81 78 GLU A O 1
ATOM 613 N N . ASN A 1 79 ? 2.209 -4.137 1.394 1 96.94 79 ASN A N 1
ATOM 614 C CA . ASN A 1 79 ? 3.244 -4.191 0.367 1 96.94 79 ASN A CA 1
ATOM 615 C C . ASN A 1 79 ? 2.807 -3.479 -0.91 1 96.94 79 ASN A C 1
ATOM 617 O O . ASN A 1 79 ? 1.78 -3.826 -1.498 1 96.94 79 ASN A O 1
ATOM 621 N N . VAL A 1 80 ? 3.605 -2.502 -1.299 1 97 80 VAL A N 1
ATOM 622 C CA . VAL A 1 80 ? 3.256 -1.622 -2.41 1 97 80 VAL A CA 1
ATOM 623 C C . VAL A 1 80 ? 2.953 -2.455 -3.652 1 97 80 VAL A C 1
ATOM 625 O O . VAL A 1 80 ? 2.084 -2.098 -4.449 1 97 80 VAL A O 1
ATOM 628 N N . PHE A 1 81 ? 3.605 -3.535 -3.883 1 97.62 81 PHE A N 1
ATOM 629 C CA . PHE A 1 81 ? 3.316 -4.414 -5.012 1 97.62 81 PHE A CA 1
ATOM 630 C C . PHE A 1 81 ? 1.848 -4.816 -5.023 1 97.62 81 PHE A C 1
ATOM 632 O O . PHE A 1 81 ? 1.158 -4.645 -6.027 1 97.62 81 PHE A O 1
ATOM 639 N N . PHE A 1 82 ? 1.356 -5.246 -3.926 1 98.38 82 PHE A N 1
ATOM 640 C CA . PHE A 1 82 ? -0.006 -5.762 -3.855 1 98.38 82 PHE A CA 1
ATOM 641 C C . PHE A 1 82 ? -1.016 -4.621 -3.85 1 98.38 82 PHE A C 1
ATOM 643 O O . PHE A 1 82 ? -2.119 -4.758 -4.383 1 98.38 82 PHE A O 1
ATOM 650 N N . ALA A 1 83 ? -0.643 -3.537 -3.234 1 98.31 83 ALA A N 1
ATOM 651 C CA . ALA A 1 83 ? -1.526 -2.375 -3.26 1 98.31 83 ALA A CA 1
ATOM 652 C C . ALA A 1 83 ? -1.764 -1.897 -4.691 1 98.31 83 ALA A C 1
ATOM 654 O O . ALA A 1 83 ? -2.889 -1.555 -5.059 1 98.31 83 ALA A O 1
ATOM 655 N N . GLU A 1 84 ? -0.725 -1.887 -5.477 1 98.5 84 GLU A N 1
ATOM 656 C CA . GLU A 1 84 ? -0.841 -1.474 -6.875 1 98.5 84 GLU A CA 1
ATOM 657 C C . GLU A 1 84 ? -1.635 -2.492 -7.688 1 98.5 84 GLU A C 1
ATOM 659 O O . GLU A 1 84 ? -2.416 -2.121 -8.562 1 98.5 84 GLU A O 1
ATOM 664 N N . VAL A 1 85 ? -1.406 -3.744 -7.406 1 98.81 85 VAL A N 1
ATOM 665 C CA . VAL A 1 85 ? -2.211 -4.785 -8.039 1 98.81 85 VAL A CA 1
ATOM 666 C C . VAL A 1 85 ? -3.686 -4.578 -7.695 1 98.81 85 VAL A C 1
ATOM 668 O O . VAL A 1 85 ? -4.547 -4.625 -8.578 1 98.81 85 VAL A O 1
ATOM 671 N N . ALA A 1 86 ? -3.953 -4.32 -6.422 1 98.81 86 ALA A N 1
ATOM 672 C CA . ALA A 1 86 ? -5.324 -4.094 -5.969 1 98.81 86 ALA A CA 1
ATOM 673 C C . ALA A 1 86 ? -5.945 -2.896 -6.684 1 98.81 86 ALA A C 1
ATOM 675 O O . ALA A 1 86 ? -7.117 -2.934 -7.066 1 98.81 86 ALA A O 1
ATOM 676 N N . SER A 1 87 ? -5.152 -1.907 -6.848 1 98.5 87 SER A N 1
ATOM 677 C CA . SER A 1 87 ? -5.625 -0.727 -7.566 1 98.5 87 SER A CA 1
ATOM 678 C C . SER A 1 87 ? -6.016 -1.07 -9 1 98.5 87 SER A C 1
ATOM 680 O O . SER A 1 87 ? -7.062 -0.639 -9.484 1 98.5 87 SER A O 1
ATOM 682 N N . GLY A 1 88 ? -5.176 -1.815 -9.672 1 98.75 88 GLY A N 1
ATOM 683 C CA . GLY A 1 88 ? -5.477 -2.248 -11.031 1 98.75 88 GLY A CA 1
ATOM 684 C C . GLY A 1 88 ? -6.715 -3.115 -11.117 1 98.75 88 GLY A C 1
ATOM 685 O O . GLY A 1 88 ? -7.555 -2.92 -12 1 98.75 88 GLY A O 1
ATOM 686 N N . VAL A 1 89 ? -6.848 -4.051 -10.164 1 98.88 89 VAL A N 1
ATOM 687 C CA . VAL A 1 89 ? -8 -4.945 -10.125 1 98.88 89 VAL A CA 1
ATOM 688 C C . VAL A 1 89 ? -9.281 -4.129 -9.914 1 98.88 89 VAL A C 1
ATOM 690 O O . VAL A 1 89 ? -10.258 -4.293 -10.648 1 98.88 89 VAL A O 1
ATOM 693 N N . GLU A 1 90 ? -9.219 -3.281 -8.898 1 98.69 90 GLU A N 1
ATOM 694 C CA . GLU A 1 90 ? -10.391 -2.5 -8.539 1 98.69 90 GLU A CA 1
ATOM 695 C C . GLU A 1 90 ? -10.82 -1.58 -9.68 1 98.69 90 GLU A C 1
ATOM 697 O O . GLU A 1 90 ? -12.008 -1.462 -9.984 1 98.69 90 GLU A O 1
ATOM 702 N N . SER A 1 91 ? -9.867 -0.958 -10.328 1 97.94 91 SER A N 1
ATOM 703 C CA . SER A 1 91 ? -10.172 -0.054 -11.43 1 97.94 91 SER A CA 1
ATOM 704 C C . SER A 1 91 ? -10.852 -0.792 -12.578 1 97.94 91 SER A C 1
ATOM 706 O O . SER A 1 91 ? -11.891 -0.351 -13.078 1 97.94 91 SER A O 1
ATOM 708 N N . GLU A 1 92 ? -10.281 -1.892 -12.961 1 98.31 92 GLU A N 1
ATOM 709 C CA . GLU A 1 92 ? -10.859 -2.684 -14.039 1 98.31 92 GLU A CA 1
ATOM 710 C C . GLU A 1 92 ? -12.219 -3.246 -13.648 1 98.31 92 GLU A C 1
ATOM 712 O O . GLU A 1 92 ? -13.156 -3.25 -14.453 1 98.31 92 GLU A O 1
ATOM 717 N N . ALA A 1 93 ? -12.344 -3.734 -12.406 1 98.31 93 ALA A N 1
ATOM 718 C CA . ALA A 1 93 ? -13.609 -4.266 -11.906 1 98.31 93 ALA A CA 1
ATOM 719 C C . ALA A 1 93 ? -14.703 -3.205 -11.953 1 98.31 93 ALA A C 1
ATOM 721 O O . ALA A 1 93 ? -15.797 -3.459 -12.453 1 98.31 93 ALA A O 1
ATOM 722 N N . ARG A 1 94 ? -14.359 -2.072 -11.469 1 96.31 94 ARG A N 1
ATOM 723 C CA . ARG A 1 94 ? -15.312 -0.969 -11.453 1 96.31 94 ARG A CA 1
ATOM 724 C C . ARG A 1 94 ? -15.781 -0.622 -12.859 1 96.31 94 ARG A C 1
ATOM 726 O O . ARG A 1 94 ? -16.984 -0.472 -13.102 1 96.31 94 ARG A O 1
ATOM 733 N N . HIS A 1 95 ? -14.891 -0.541 -13.773 1 95.75 95 HIS A N 1
ATOM 734 C CA . HIS A 1 95 ? -15.203 -0.208 -15.164 1 95.75 95 HIS A CA 1
ATOM 735 C C . HIS A 1 95 ? -16.125 -1.244 -15.781 1 95.75 95 HIS A C 1
ATOM 737 O O . HIS A 1 95 ? -16.938 -0.916 -16.656 1 95.75 95 HIS A O 1
ATOM 743 N N . LYS A 1 96 ? -16.078 -2.451 -15.266 1 96.06 96 LYS A N 1
ATOM 744 C CA . LYS A 1 96 ? -16.844 -3.543 -15.852 1 96.06 96 LYS A CA 1
ATOM 745 C C . LYS A 1 96 ? -18.078 -3.867 -15.008 1 96.06 96 LYS A C 1
ATOM 747 O O . LYS A 1 96 ? -18.766 -4.859 -15.258 1 96.06 96 LYS A O 1
ATOM 752 N N . GLY A 1 97 ? -18.297 -3.1 -13.977 1 94.94 97 GLY A N 1
ATOM 753 C CA . GLY A 1 97 ? -19.5 -3.244 -13.172 1 94.94 97 GLY A CA 1
ATOM 754 C C . GLY A 1 97 ? -19.359 -4.289 -12.086 1 94.94 97 GLY A C 1
ATOM 755 O O . GLY A 1 97 ? -20.375 -4.82 -11.602 1 94.94 97 GLY A O 1
ATOM 756 N N . TYR A 1 98 ? -18.125 -4.672 -11.734 1 97.06 98 TYR A N 1
ATOM 757 C CA . TYR A 1 98 ? -17.859 -5.625 -10.664 1 97.06 98 TYR A CA 1
ATOM 758 C C . TYR A 1 98 ? -17.453 -4.91 -9.383 1 97.06 98 TYR A C 1
ATOM 760 O O . TYR A 1 98 ? -16.891 -3.811 -9.438 1 97.06 98 TYR A O 1
ATOM 768 N N . SER A 1 99 ? -17.75 -5.539 -8.242 1 97.69 99 SER A N 1
ATOM 769 C CA . SER A 1 99 ? -17.188 -5.145 -6.953 1 97.69 99 SER A CA 1
ATOM 770 C C . SER A 1 99 ? -16.141 -6.133 -6.484 1 97.69 99 SER A C 1
ATOM 772 O O . SER A 1 99 ? -16.109 -7.285 -6.922 1 97.69 99 SER A O 1
ATOM 774 N N . VAL A 1 100 ? -15.273 -5.668 -5.602 1 98.75 100 VAL A N 1
ATOM 775 C CA . VAL A 1 100 ? -14.133 -6.488 -5.215 1 98.75 100 VAL A CA 1
ATOM 776 C C . VAL A 1 100 ? -14.156 -6.727 -3.707 1 98.75 100 VAL A C 1
ATOM 778 O O . VAL A 1 100 ? -14.117 -5.777 -2.922 1 98.75 100 VAL A O 1
ATOM 781 N N . LEU A 1 101 ? -14.188 -8.008 -3.297 1 98.62 101 LEU A N 1
ATOM 782 C CA . LEU A 1 101 ? -13.938 -8.391 -1.911 1 98.62 101 LEU A CA 1
ATOM 783 C C . LEU A 1 101 ? -12.445 -8.539 -1.651 1 98.62 101 LEU A C 1
ATOM 785 O O . LEU A 1 101 ? -11.734 -9.195 -2.42 1 98.62 101 LEU A O 1
ATOM 789 N N . LEU A 1 102 ? -11.992 -7.977 -0.563 1 98.81 102 LEU A N 1
ATOM 790 C CA . LEU A 1 102 ? -10.57 -7.973 -0.262 1 98.81 102 LEU A CA 1
ATOM 791 C C . LEU A 1 102 ? -10.258 -8.898 0.907 1 98.81 102 LEU A C 1
ATOM 793 O O . LEU A 1 102 ? -10.945 -8.875 1.927 1 98.81 102 LEU A O 1
ATOM 797 N N . ALA A 1 103 ? -9.219 -9.719 0.775 1 98.62 103 ALA A N 1
ATOM 798 C CA . ALA A 1 103 ? -8.664 -10.484 1.89 1 98.62 103 ALA A CA 1
ATOM 799 C C . ALA A 1 103 ? -7.137 -10.406 1.901 1 98.62 103 ALA A C 1
ATOM 801 O O . ALA A 1 103 ? -6.504 -10.375 0.845 1 98.62 103 ALA A O 1
ATOM 802 N N . ASN A 1 104 ? -6.621 -10.328 3.043 1 97.75 104 ASN A N 1
ATOM 803 C CA . ASN A 1 104 ? -5.184 -10.305 3.309 1 97.75 104 ASN A CA 1
ATOM 804 C C . ASN A 1 104 ? -4.727 -11.562 4.047 1 97.75 104 ASN A C 1
ATOM 806 O O . ASN A 1 104 ? -5.211 -11.852 5.141 1 97.75 104 ASN A O 1
ATOM 810 N N . THR A 1 105 ? -3.678 -12.297 3.521 1 97.12 105 THR A N 1
ATOM 811 C CA . THR A 1 105 ? -3.367 -13.609 4.074 1 97.12 105 THR A CA 1
ATOM 812 C C . THR A 1 105 ? -2.123 -13.547 4.957 1 97.12 105 THR A C 1
ATOM 814 O O . THR A 1 105 ? -1.847 -14.477 5.719 1 97.12 105 THR A O 1
ATOM 817 N N . ALA A 1 106 ? -1.348 -12.453 4.797 1 93.69 106 ALA A N 1
ATOM 818 C CA . ALA A 1 106 ? -0.075 -12.32 5.504 1 93.69 106 ALA A CA 1
ATOM 819 C C . ALA A 1 106 ? 0.828 -13.516 5.234 1 93.69 106 ALA A C 1
ATOM 821 O O . ALA A 1 106 ? 1.476 -14.031 6.148 1 93.69 106 ALA A O 1
ATOM 822 N N . GLU A 1 107 ? 0.777 -14.008 4.043 1 94.38 107 GLU A N 1
ATOM 823 C CA . GLU A 1 107 ? 1.616 -15.102 3.561 1 94.38 107 GLU A CA 1
ATOM 824 C C . GLU A 1 107 ? 1.293 -16.406 4.285 1 94.38 107 GLU A C 1
ATOM 826 O O . GLU A 1 107 ? 2.119 -17.328 4.324 1 94.38 107 GLU A O 1
ATOM 831 N N . ASP A 1 108 ? 0.1 -16.516 4.84 1 95.94 108 ASP A N 1
ATOM 832 C CA . ASP A 1 108 ? -0.323 -17.703 5.586 1 95.94 108 ASP A CA 1
ATOM 833 C C . ASP A 1 108 ? -1.271 -18.562 4.758 1 95.94 108 ASP A C 1
ATOM 835 O O . ASP A 1 108 ? -2.404 -18.156 4.488 1 95.94 108 ASP A O 1
ATOM 839 N N . ILE A 1 109 ? -0.86 -19.781 4.484 1 96.12 109 ILE A N 1
ATOM 840 C CA . ILE A 1 109 ? -1.607 -20.672 3.607 1 96.12 109 ILE A CA 1
ATOM 841 C C . ILE A 1 109 ? -2.93 -21.047 4.266 1 96.12 109 ILE A C 1
ATOM 843 O O . ILE A 1 109 ? -3.934 -21.266 3.584 1 96.12 109 ILE A O 1
ATOM 847 N N . VAL A 1 110 ? -2.955 -21.125 5.555 1 96.56 110 VAL A N 1
ATOM 848 C CA . VAL A 1 110 ? -4.18 -21.469 6.273 1 96.56 110 VAL A CA 1
ATOM 849 C C . VAL A 1 110 ? -5.188 -20.328 6.141 1 96.56 110 VAL A C 1
ATOM 851 O O . VAL A 1 110 ? -6.359 -20.562 5.828 1 96.56 110 VAL A O 1
ATOM 854 N N . ARG A 1 111 ? -4.707 -19.156 6.309 1 96.56 111 ARG A N 1
ATOM 855 C CA . ARG A 1 111 ? -5.562 -17.984 6.141 1 96.56 111 ARG A CA 1
ATOM 856 C C . ARG A 1 111 ? -6.047 -17.859 4.699 1 96.56 111 ARG A C 1
ATOM 858 O O . ARG A 1 111 ? -7.188 -17.453 4.453 1 96.56 111 ARG A O 1
ATOM 865 N N . GLU A 1 112 ? -5.172 -18.172 3.809 1 97.94 112 GLU A N 1
ATOM 866 C CA . GLU A 1 112 ? -5.52 -18.141 2.391 1 97.94 112 GLU A CA 1
ATOM 867 C C . GLU A 1 112 ? -6.676 -19.094 2.092 1 97.94 112 GLU A C 1
ATOM 869 O O . GLU A 1 112 ? -7.664 -18.703 1.471 1 97.94 112 GLU A O 1
ATOM 874 N N . ARG A 1 113 ? -6.543 -20.297 2.541 1 96.69 113 ARG A N 1
ATOM 875 C CA . ARG A 1 113 ? -7.578 -21.312 2.336 1 96.69 113 ARG A CA 1
ATOM 876 C C . ARG A 1 113 ? -8.898 -20.859 2.951 1 96.69 113 ARG A C 1
ATOM 878 O O . ARG A 1 113 ? -9.961 -21.016 2.336 1 96.69 113 ARG A O 1
ATOM 885 N N . GLU A 1 114 ? -8.82 -20.312 4.109 1 96 114 GLU A N 1
ATOM 886 C CA . GLU A 1 114 ? -10.016 -19.797 4.777 1 96 114 GLU A CA 1
ATOM 887 C C . GLU A 1 114 ? -10.688 -18.703 3.959 1 96 114 GLU A C 1
ATOM 889 O O . GLU A 1 114 ? -11.914 -18.688 3.807 1 96 114 GLU A O 1
ATOM 894 N N . ALA A 1 115 ? -9.914 -17.797 3.451 1 97.56 115 ALA A N 1
ATOM 895 C CA . ALA A 1 115 ? -10.445 -16.703 2.656 1 97.56 115 ALA A CA 1
ATOM 896 C C . ALA A 1 115 ? -11.117 -17.203 1.384 1 97.56 115 ALA A C 1
ATOM 898 O O . ALA A 1 115 ? -12.195 -16.75 1.018 1 97.56 115 ALA A O 1
ATOM 899 N N . VAL A 1 116 ? -10.477 -18.141 0.734 1 97.56 116 VAL A N 1
ATOM 900 C CA . VAL A 1 116 ? -11.023 -18.734 -0.482 1 97.56 116 VAL A CA 1
ATOM 901 C C . VAL A 1 116 ? -12.391 -19.359 -0.187 1 97.56 116 VAL A C 1
ATOM 903 O O . VAL A 1 116 ? -13.352 -19.109 -0.911 1 97.56 116 VAL A O 1
ATOM 906 N N . GLY A 1 117 ? -12.43 -20.125 0.872 1 95.06 117 GLY A N 1
ATOM 907 C CA . GLY A 1 117 ? -13.688 -20.734 1.263 1 95.06 117 GLY A CA 1
ATOM 908 C C . GLY A 1 117 ? -14.781 -19.734 1.577 1 95.06 117 GLY A C 1
ATOM 909 O O . GLY A 1 117 ? -15.922 -19.891 1.137 1 95.06 117 GLY A O 1
ATOM 910 N N . GLN A 1 118 ? -14.422 -18.75 2.293 1 94.06 118 GLN A N 1
ATOM 911 C CA . GLN A 1 118 ? -15.375 -17.703 2.67 1 94.06 118 GLN A CA 1
ATOM 912 C C . GLN A 1 118 ? -15.914 -16.984 1.439 1 94.06 118 GLN A C 1
ATOM 914 O O . GLN A 1 118 ? -17.125 -16.75 1.337 1 94.06 118 GLN A O 1
ATOM 919 N N . PHE A 1 119 ? -15.055 -16.641 0.506 1 96.56 119 PHE A N 1
ATOM 920 C CA . PHE A 1 119 ? -15.469 -15.914 -0.688 1 96.56 119 PHE A CA 1
ATOM 921 C C . PHE A 1 119 ? -16.344 -16.797 -1.58 1 96.56 119 PHE A C 1
ATOM 923 O O . PHE A 1 119 ? -17.312 -16.328 -2.174 1 96.56 119 PHE A O 1
ATOM 930 N N . PHE A 1 120 ? -15.969 -18.031 -1.613 1 93.44 120 PHE A N 1
ATOM 931 C CA . PHE A 1 120 ? -16.797 -18.969 -2.369 1 93.44 120 PHE A CA 1
ATOM 932 C C . PHE A 1 120 ? -18.188 -19.078 -1.77 1 93.44 120 PHE A C 1
ATOM 934 O O . PHE A 1 120 ? -19.188 -19.047 -2.494 1 93.44 120 PHE A O 1
ATOM 941 N N . GLU A 1 121 ? -18.234 -19.156 -0.472 1 89.5 121 GLU A N 1
ATOM 942 C CA . GLU A 1 121 ? -19.516 -19.219 0.231 1 89.5 121 GLU A CA 1
ATOM 943 C C . GLU A 1 121 ? -20.344 -17.969 -0.001 1 89.5 121 GLU A C 1
ATOM 945 O O . GLU A 1 121 ? -21.578 -18.016 -0.01 1 89.5 121 GLU A O 1
ATOM 950 N N . ARG A 1 122 ? -19.641 -16.938 -0.247 1 90.69 122 ARG A N 1
ATOM 951 C CA . ARG A 1 122 ? -20.312 -15.664 -0.49 1 90.69 122 ARG A CA 1
ATOM 952 C C . ARG A 1 122 ? -20.703 -15.516 -1.961 1 90.69 122 ARG A C 1
ATOM 954 O O . ARG A 1 122 ? -21.156 -14.453 -2.387 1 90.69 122 ARG A O 1
ATOM 961 N N . ARG A 1 123 ? -20.391 -16.484 -2.754 1 91.94 123 ARG A N 1
ATOM 962 C CA . ARG A 1 123 ? -20.844 -16.625 -4.137 1 91.94 123 ARG A CA 1
ATOM 963 C C . ARG A 1 123 ? -20.172 -15.602 -5.039 1 91.94 123 ARG A C 1
ATOM 965 O O . ARG A 1 123 ? -20.812 -15 -5.898 1 91.94 123 ARG A O 1
ATOM 972 N N . VAL A 1 124 ? -18.906 -15.328 -4.77 1 96.44 124 VAL A N 1
ATOM 973 C CA . VAL A 1 124 ? -18.172 -14.516 -5.734 1 96.44 124 VAL A CA 1
ATOM 974 C C . VAL A 1 124 ? -18.094 -15.242 -7.078 1 96.44 124 VAL A C 1
ATOM 976 O O . VAL A 1 124 ? -18.156 -16.469 -7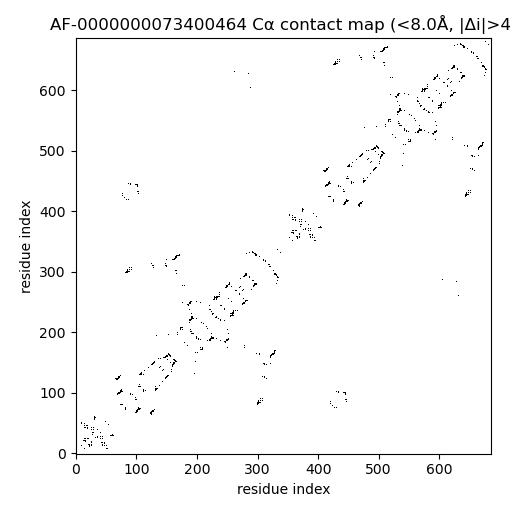.129 1 96.44 124 VAL A O 1
ATOM 979 N N . ASP A 1 125 ? -18 -14.438 -8.102 1 97.44 125 ASP A N 1
ATOM 980 C CA . ASP A 1 125 ? -18 -15.008 -9.445 1 97.44 125 ASP A CA 1
ATOM 981 C C . ASP A 1 125 ? -16.641 -15.586 -9.805 1 97.44 125 ASP A C 1
ATOM 983 O O . ASP A 1 125 ? -16.516 -16.359 -10.75 1 97.44 125 ASP A O 1
ATOM 987 N N . GLY A 1 126 ? -15.625 -15.242 -9.148 1 98.31 126 GLY A N 1
ATOM 988 C CA . GLY A 1 126 ? -14.258 -15.688 -9.375 1 98.31 126 GLY A CA 1
ATOM 989 C C . GLY A 1 126 ? -13.266 -15.07 -8.406 1 98.31 126 GLY A C 1
ATOM 990 O O . GLY A 1 126 ? -13.633 -14.227 -7.582 1 98.31 126 GLY A O 1
ATOM 991 N N . LEU A 1 127 ? -11.977 -15.516 -8.508 1 98.69 127 LEU A N 1
ATOM 992 C CA . LEU A 1 127 ? -10.945 -15.055 -7.582 1 98.69 127 LEU A CA 1
ATOM 993 C C . LEU A 1 127 ? -9.695 -14.609 -8.336 1 98.69 127 LEU A C 1
ATOM 995 O O . LEU A 1 127 ? -9.297 -15.25 -9.305 1 98.69 127 LEU A O 1
ATOM 999 N N . ILE A 1 128 ? -9.18 -13.539 -7.91 1 98.94 128 ILE A N 1
ATOM 1000 C CA . ILE A 1 128 ? -7.777 -13.234 -8.141 1 98.94 128 ILE A CA 1
ATOM 1001 C C . ILE A 1 128 ? -6.969 -13.523 -6.879 1 98.94 128 ILE A C 1
ATOM 1003 O O . ILE A 1 128 ? -7.262 -12.977 -5.812 1 98.94 128 ILE A O 1
ATOM 1007 N N . LEU A 1 129 ? -5.949 -14.375 -7.02 1 98.81 129 LEU A N 1
ATOM 1008 C CA . LEU A 1 129 ? -5.27 -14.922 -5.852 1 98.81 129 LEU A CA 1
ATOM 1009 C C . LEU A 1 129 ? -3.758 -14.758 -5.977 1 98.81 129 LEU A C 1
ATOM 1011 O O . LEU A 1 129 ? -3.17 -15.141 -6.992 1 98.81 129 LEU A O 1
ATOM 1015 N N . ALA A 1 130 ? -3.15 -14.078 -5.016 1 98.62 130 ALA A N 1
ATOM 1016 C CA . ALA A 1 130 ? -1.701 -14.148 -4.844 1 98.62 130 ALA A CA 1
ATOM 1017 C C . ALA A 1 130 ? -1.314 -15.297 -3.912 1 98.62 130 ALA A C 1
ATOM 1019 O O . ALA A 1 130 ? -1.381 -15.156 -2.689 1 98.62 130 ALA A O 1
ATOM 1020 N N . PRO A 1 131 ? -0.831 -16.375 -4.438 1 97.56 131 PRO A N 1
ATOM 1021 C CA . PRO A 1 131 ? -0.638 -17.578 -3.633 1 97.56 131 PRO A CA 1
ATOM 1022 C C . PRO A 1 131 ? 0.448 -17.422 -2.572 1 97.56 131 PRO A C 1
ATOM 1024 O O . PRO A 1 131 ? 1.508 -16.844 -2.85 1 97.56 131 PRO A O 1
ATOM 1027 N N . SER A 1 132 ? 0.136 -17.859 -1.383 1 95.44 132 SER A N 1
ATOM 1028 C CA . SER A 1 132 ? 1.145 -18.016 -0.339 1 95.44 132 SER A CA 1
ATOM 1029 C C . SER A 1 132 ? 2.029 -19.219 -0.594 1 95.44 132 SER A C 1
ATOM 1031 O O . SER A 1 132 ? 1.72 -20.062 -1.453 1 95.44 132 SER A O 1
ATOM 1033 N N . GLU A 1 133 ? 3.121 -19.234 0.1 1 93.25 133 GLU A N 1
ATOM 1034 C CA . GLU A 1 133 ? 3.934 -20.438 0.017 1 93.25 133 GLU A CA 1
ATOM 1035 C C . GLU A 1 133 ? 3.188 -21.641 0.579 1 93.25 133 GLU A C 1
ATOM 1037 O O . GLU A 1 133 ? 2.502 -21.531 1.598 1 93.25 133 GLU A O 1
ATOM 1042 N N . GLY A 1 134 ? 3.289 -22.766 -0.194 1 91.06 134 GLY A N 1
ATOM 1043 C CA . GLY A 1 134 ? 2.617 -23.984 0.264 1 91.06 134 GLY A CA 1
ATOM 1044 C C . GLY A 1 134 ? 1.924 -24.734 -0.852 1 91.06 134 GLY A C 1
ATOM 1045 O O . GLY A 1 134 ? 2.109 -24.422 -2.029 1 91.06 134 GLY A O 1
ATOM 1046 N N . GLU A 1 135 ? 1.158 -25.734 -0.422 1 91.06 135 GLU A N 1
ATOM 1047 C CA . GLU A 1 135 ? 0.415 -26.562 -1.36 1 91.06 135 GLU A CA 1
ATOM 1048 C C . GLU A 1 135 ? -1.001 -26.047 -1.568 1 91.06 135 GLU A C 1
ATOM 1050 O O . GLU A 1 135 ? -1.695 -25.719 -0.604 1 91.06 135 GLU A O 1
ATOM 1055 N N . HIS A 1 136 ? -1.429 -25.984 -2.818 1 95.81 136 HIS A N 1
ATOM 1056 C CA . HIS A 1 136 ? -2.717 -25.375 -3.129 1 95.81 136 HIS A CA 1
ATOM 1057 C C . HIS A 1 136 ? -3.705 -26.406 -3.652 1 95.81 136 HIS A C 1
ATOM 1059 O O . HIS A 1 136 ? -4.676 -26.062 -4.328 1 95.81 136 HIS A O 1
ATOM 1065 N N . ASP A 1 137 ? -3.543 -27.641 -3.328 1 92.75 137 ASP A N 1
ATOM 1066 C CA . ASP A 1 137 ? -4.414 -28.719 -3.793 1 92.75 137 ASP A CA 1
ATOM 1067 C C . ASP A 1 137 ? -5.855 -28.484 -3.346 1 92.75 137 ASP A C 1
ATOM 1069 O O . ASP A 1 137 ? -6.793 -28.969 -3.982 1 92.75 137 ASP A O 1
ATOM 1073 N N . TYR A 1 138 ? -5.992 -27.75 -2.268 1 92.88 138 TYR A N 1
ATOM 1074 C CA . TYR A 1 138 ? -7.328 -27.484 -1.75 1 92.88 138 TYR A CA 1
ATOM 1075 C C . TYR A 1 138 ? -8.18 -26.75 -2.787 1 92.88 138 TYR A C 1
ATOM 1077 O O . TYR A 1 138 ? -9.406 -26.891 -2.793 1 92.88 138 TYR A O 1
ATOM 1085 N N . LEU A 1 139 ? -7.598 -26.016 -3.736 1 95.06 139 LEU A N 1
ATOM 1086 C CA . LEU A 1 139 ? -8.328 -25.312 -4.781 1 95.06 139 LEU A CA 1
ATOM 1087 C C . LEU A 1 139 ? -9 -26.297 -5.738 1 95.06 139 LEU A C 1
ATOM 1089 O O . LEU A 1 139 ? -10.039 -25.984 -6.324 1 95.06 139 LEU A O 1
ATOM 1093 N N . ARG A 1 140 ? -8.461 -27.453 -5.895 1 90.81 140 ARG A N 1
ATOM 1094 C CA . ARG A 1 140 ? -8.992 -28.5 -6.766 1 90.81 140 ARG A CA 1
ATOM 1095 C C . ARG A 1 140 ? -10.031 -29.344 -6.039 1 90.81 140 ARG A C 1
ATOM 1097 O O . ARG A 1 140 ? -11.031 -29.766 -6.633 1 90.81 140 ARG A O 1
ATOM 1104 N N . THR A 1 141 ? -9.781 -29.469 -4.809 1 90.44 141 THR A N 1
ATOM 1105 C CA . THR A 1 141 ? -10.602 -30.438 -4.078 1 90.44 141 THR A CA 1
ATOM 1106 C C . THR A 1 141 ? -11.805 -29.75 -3.441 1 90.44 141 THR A C 1
ATOM 1108 O O . THR A 1 141 ? -12.844 -30.391 -3.236 1 90.44 141 THR A O 1
ATOM 1111 N N . GLU A 1 142 ? -11.641 -28.453 -3.174 1 89.81 142 GLU A N 1
ATOM 1112 C CA . GLU A 1 142 ? -12.68 -27.812 -2.383 1 89.81 142 GLU A CA 1
ATOM 1113 C C . GLU A 1 142 ? -13.523 -26.875 -3.24 1 89.81 142 GLU A C 1
ATOM 1115 O O . GLU A 1 142 ? -14.562 -26.391 -2.797 1 89.81 142 GLU A O 1
ATOM 1120 N N . LEU A 1 143 ? -13.102 -26.625 -4.469 1 90.31 143 LEU A N 1
ATOM 1121 C CA . LEU A 1 143 ? -13.852 -25.766 -5.379 1 90.31 143 LEU A CA 1
ATOM 1122 C C . LEU A 1 143 ? -14.227 -26.516 -6.648 1 90.31 143 LEU A C 1
ATOM 1124 O O . LEU A 1 143 ? -13.562 -27.5 -7.02 1 90.31 143 LEU A O 1
ATOM 1128 N N . PRO A 1 144 ? -15.328 -26.109 -7.254 1 89.81 144 PRO A N 1
ATOM 1129 C CA . PRO A 1 144 ? -15.609 -26.672 -8.578 1 89.81 144 PRO A CA 1
ATOM 1130 C C . PRO A 1 144 ? -14.484 -26.422 -9.578 1 89.81 144 PRO A C 1
ATOM 1132 O O . PRO A 1 144 ? -13.867 -25.359 -9.562 1 89.81 144 PRO A O 1
ATOM 1135 N N . LYS A 1 145 ? -14.258 -27.328 -10.422 1 86.12 145 LYS A N 1
ATOM 1136 C CA . LYS A 1 145 ? -13.188 -27.25 -11.414 1 86.12 145 LYS A CA 1
ATOM 1137 C C . LYS A 1 145 ? -13.398 -26.047 -12.344 1 86.12 145 LYS A C 1
ATOM 1139 O O . LYS A 1 145 ? -12.43 -25.516 -12.891 1 86.12 145 LYS A O 1
ATOM 1144 N N . THR A 1 146 ? -14.602 -25.641 -12.461 1 89.56 146 THR A N 1
ATOM 1145 C CA . THR A 1 146 ? -14.93 -24.578 -13.406 1 89.56 146 THR A CA 1
ATOM 1146 C C . THR A 1 146 ? -14.891 -23.219 -12.734 1 89.56 146 THR A C 1
ATOM 1148 O O . THR A 1 146 ? -15.07 -22.188 -13.391 1 89.56 146 THR A O 1
ATOM 1151 N N . PHE A 1 147 ? -14.664 -23.203 -11.422 1 94.75 147 PHE A N 1
ATOM 1152 C CA . PHE A 1 147 ? -14.625 -21.938 -10.719 1 94.75 147 PHE A CA 1
ATOM 1153 C C . PHE A 1 147 ? -13.43 -21.094 -11.172 1 94.75 147 PHE A C 1
ATOM 1155 O O . PHE A 1 147 ? -12.281 -21.531 -11.039 1 94.75 147 PHE A O 1
ATOM 1162 N N . PRO A 1 148 ? -13.641 -19.891 -11.727 1 97.94 148 PRO A N 1
ATOM 1163 C CA . PRO A 1 148 ? -12.562 -19.094 -12.32 1 97.94 148 PRO A CA 1
ATOM 1164 C C . PRO A 1 148 ? -11.578 -18.562 -11.289 1 97.94 148 PRO A C 1
ATOM 1166 O O . PRO A 1 148 ? -11.984 -17.906 -10.328 1 97.94 148 PRO A O 1
ATOM 1169 N N . ILE A 1 149 ? -10.289 -18.859 -11.469 1 98.44 149 ILE A N 1
ATOM 1170 C CA . ILE A 1 149 ? -9.219 -18.344 -10.617 1 98.44 149 ILE A CA 1
ATOM 1171 C C . ILE A 1 149 ? -8.07 -17.844 -11.484 1 98.44 149 ILE A C 1
ATOM 1173 O O . ILE A 1 149 ? -7.648 -18.531 -12.43 1 98.44 149 ILE A O 1
ATOM 1177 N N . VAL A 1 150 ? -7.613 -16.672 -11.211 1 98.81 150 VAL A N 1
ATOM 1178 C CA . VAL A 1 150 ? -6.414 -16.141 -11.844 1 98.81 150 VAL A CA 1
ATOM 1179 C C . VAL A 1 150 ? -5.367 -15.812 -10.781 1 98.81 150 VAL A C 1
ATOM 1181 O O . VAL A 1 150 ? -5.629 -15.039 -9.859 1 98.81 150 VAL A O 1
ATOM 1184 N N . ALA A 1 151 ? -4.215 -16.438 -10.883 1 98.69 151 ALA A N 1
ATOM 1185 C CA . ALA A 1 151 ? -3.109 -16.172 -9.969 1 98.69 151 ALA A CA 1
ATOM 1186 C C . ALA A 1 151 ? -2.318 -14.938 -10.398 1 98.69 151 ALA A C 1
ATOM 1188 O O . ALA A 1 151 ? -2.141 -14.695 -11.594 1 98.69 151 ALA A O 1
ATOM 1189 N N . VAL A 1 152 ? -1.867 -14.188 -9.398 1 98.75 152 VAL A N 1
ATOM 1190 C CA . VAL A 1 152 ? -0.953 -13.078 -9.641 1 98.75 152 VAL A CA 1
ATOM 1191 C C . VAL A 1 152 ? 0.283 -13.227 -8.75 1 98.75 152 VAL A C 1
ATOM 1193 O O . VAL A 1 152 ? 0.251 -13.93 -7.742 1 98.75 152 VAL A O 1
ATOM 1196 N N . ASN A 1 153 ? 1.423 -12.555 -9.094 1 97.62 153 ASN A N 1
ATOM 1197 C CA . ASN A 1 153 ? 2.693 -12.57 -8.383 1 97.62 153 ASN A CA 1
ATOM 1198 C C . ASN A 1 153 ? 3.379 -13.93 -8.477 1 97.62 153 ASN A C 1
ATOM 1200 O O . ASN A 1 153 ? 4.547 -14.016 -8.867 1 97.62 153 ASN A O 1
ATOM 1204 N N . ARG A 1 154 ? 2.613 -14.984 -8.188 1 97.5 154 ARG A N 1
ATOM 1205 C CA . ARG A 1 154 ? 3.098 -16.359 -8.258 1 97.5 154 ARG A CA 1
ATOM 1206 C C . ARG A 1 154 ? 2.08 -17.266 -8.938 1 97.5 154 ARG A C 1
ATOM 1208 O O . ARG A 1 154 ? 0.877 -17 -8.906 1 97.5 154 ARG A O 1
ATOM 1215 N N . GLU A 1 155 ? 2.568 -18.375 -9.445 1 94.25 155 GLU A N 1
ATOM 1216 C CA . GLU A 1 155 ? 1.691 -19.297 -10.164 1 94.25 155 GLU A CA 1
ATOM 1217 C C . GLU A 1 155 ? 1.048 -20.297 -9.203 1 94.25 155 GLU A C 1
ATOM 1219 O O . GLU A 1 155 ? 1.522 -20.484 -8.086 1 94.25 155 GLU A O 1
ATOM 1224 N N . LEU A 1 156 ? -0.166 -20.969 -9.422 1 91.94 156 LEU A N 1
ATOM 1225 C CA . LEU A 1 156 ? -0.828 -22.047 -8.711 1 91.94 156 LEU A CA 1
ATOM 1226 C C . LEU A 1 156 ? -0.549 -23.391 -9.383 1 91.94 156 LEU A C 1
ATOM 1228 O O . LEU A 1 156 ? -0.575 -24.438 -8.727 1 91.94 156 LEU A O 1
ATOM 1232 N N . ARG A 1 157 ? 0.106 -23.734 -10.234 1 86.62 157 ARG A N 1
ATOM 1233 C CA . ARG A 1 157 ? 0.306 -24.938 -11.023 1 86.62 157 ARG A CA 1
ATOM 1234 C C . ARG A 1 157 ? -0.914 -25.859 -10.945 1 86.62 157 ARG A C 1
ATOM 1236 O O . ARG A 1 157 ? -0.784 -27.047 -10.672 1 86.62 157 ARG A O 1
ATOM 1243 N N . ILE A 1 158 ? -2.084 -25.375 -11.062 1 91.5 158 ILE A N 1
ATOM 1244 C CA . ILE A 1 158 ? -3.365 -26.078 -11.062 1 91.5 158 ILE A CA 1
ATOM 1245 C C . ILE A 1 158 ? -4.039 -25.906 -12.422 1 91.5 158 ILE A C 1
ATOM 1247 O O . ILE A 1 158 ? -4.215 -24.781 -12.906 1 91.5 158 ILE A O 1
ATOM 1251 N N . PRO A 1 159 ? -4.41 -27.047 -12.992 1 90.5 159 PRO A N 1
ATOM 1252 C CA . PRO A 1 159 ? -5.082 -26.953 -14.289 1 90.5 159 PRO A CA 1
ATOM 1253 C C . PRO A 1 159 ? -6.355 -26.109 -14.234 1 90.5 159 PRO A C 1
ATOM 1255 O O . PRO A 1 159 ? -7.105 -26.188 -13.258 1 90.5 159 PRO A O 1
ATOM 1258 N N . GLY A 1 160 ? -6.492 -25.25 -15.18 1 92.19 160 GLY A N 1
ATOM 1259 C CA . GLY A 1 160 ? -7.707 -24.469 -15.281 1 92.19 160 GLY A CA 1
ATOM 1260 C C . GLY A 1 160 ? -7.582 -23.094 -14.648 1 92.19 160 GLY A C 1
ATOM 1261 O O . GLY A 1 160 ? -8.445 -22.234 -14.836 1 92.19 160 GLY A O 1
ATOM 1262 N N . CYS A 1 161 ? -6.516 -22.859 -13.953 1 96.19 161 CYS A N 1
ATOM 1263 C CA . CYS A 1 161 ? -6.285 -21.547 -13.359 1 96.19 161 CYS A CA 1
ATOM 1264 C C . CYS A 1 161 ? -5.426 -20.672 -14.273 1 96.19 161 CYS A C 1
ATOM 1266 O O . CYS A 1 161 ? -4.492 -21.156 -14.906 1 96.19 161 CYS A O 1
ATOM 1268 N N . GLY A 1 162 ? -5.82 -19.391 -14.43 1 97.81 162 GLY A N 1
ATOM 1269 C CA . GLY A 1 162 ? -4.984 -18.438 -15.141 1 97.81 162 GLY A CA 1
ATOM 1270 C C . GLY A 1 162 ? -3.883 -17.844 -14.273 1 97.81 162 GLY A C 1
ATOM 1271 O O . GLY A 1 162 ? -3.826 -18.109 -13.07 1 97.81 162 GLY A O 1
ATOM 1272 N N . ALA A 1 163 ? -3.023 -17.141 -14.953 1 98.69 163 ALA A N 1
ATOM 1273 C CA . ALA A 1 163 ? -1.961 -16.453 -14.227 1 98.69 163 ALA A CA 1
ATOM 1274 C C . ALA A 1 163 ? -1.476 -15.227 -15 1 98.69 163 ALA A C 1
ATOM 1276 O O . ALA A 1 163 ? -1.371 -15.258 -16.219 1 98.69 163 ALA A O 1
ATOM 1277 N N . VAL A 1 164 ? -1.312 -14.148 -14.312 1 98.81 164 VAL A N 1
ATOM 1278 C CA . VAL A 1 164 ? -0.633 -12.969 -14.828 1 98.81 164 VAL A CA 1
ATOM 1279 C C . VAL A 1 164 ? 0.601 -12.672 -13.977 1 98.81 164 VAL A C 1
ATOM 1281 O O . VAL A 1 164 ? 0.484 -12.305 -12.805 1 98.81 164 VAL A O 1
ATOM 1284 N N . LEU A 1 165 ? 1.773 -12.812 -14.578 1 98.62 165 LEU A N 1
ATOM 1285 C CA . LEU A 1 165 ? 3.039 -12.805 -13.852 1 98.62 165 LEU A CA 1
ATOM 1286 C C . LEU A 1 165 ? 4.023 -11.82 -14.484 1 98.62 165 LEU A C 1
ATOM 1288 O O . LEU A 1 165 ? 3.771 -11.297 -15.57 1 98.62 165 LEU A O 1
ATOM 1292 N N . SER A 1 166 ? 5.086 -11.523 -13.773 1 98.56 166 SER A N 1
ATOM 1293 C CA . SER A 1 166 ? 6.188 -10.727 -14.297 1 98.56 166 SER A CA 1
ATOM 1294 C C . SER A 1 166 ? 7.281 -11.609 -14.883 1 98.56 166 SER A C 1
ATOM 1296 O O . SER A 1 166 ? 7.426 -12.773 -14.492 1 98.56 166 SER A O 1
ATOM 1298 N N . GLU A 1 167 ? 8.047 -11.062 -15.797 1 98.44 167 GLU A N 1
ATOM 1299 C CA . GLU A 1 167 ? 9.242 -11.727 -16.312 1 98.44 167 GLU A CA 1
ATOM 1300 C C . GLU A 1 167 ? 10.398 -11.625 -15.328 1 98.44 167 GLU A C 1
ATOM 1302 O O . GLU A 1 167 ? 11.344 -10.859 -15.555 1 98.44 167 GLU A O 1
ATOM 1307 N N . ASN A 1 168 ? 10.398 -12.469 -14.391 1 98.62 168 ASN A N 1
ATOM 1308 C CA . ASN A 1 168 ? 11.336 -12.414 -13.273 1 98.62 168 ASN A CA 1
ATOM 1309 C C . ASN A 1 168 ? 12.758 -12.734 -13.711 1 98.62 168 ASN A C 1
ATOM 1311 O O . ASN A 1 168 ? 13.703 -12.047 -13.312 1 98.62 168 ASN A O 1
ATOM 1315 N N . VAL A 1 169 ? 12.906 -13.797 -14.5 1 98.75 169 VAL A N 1
ATOM 1316 C CA . VAL A 1 169 ? 14.234 -14.258 -14.891 1 98.75 169 VAL A CA 1
ATOM 1317 C C . VAL A 1 169 ? 14.945 -13.164 -15.68 1 98.75 169 VAL A C 1
ATOM 1319 O O . VAL A 1 169 ? 16.078 -12.781 -15.352 1 98.75 169 VAL A O 1
ATOM 1322 N N . ARG A 1 170 ? 14.258 -12.648 -16.641 1 98.56 170 ARG A N 1
ATOM 1323 C CA . ARG A 1 170 ? 14.844 -11.602 -17.469 1 98.56 170 ARG A CA 1
ATOM 1324 C C . ARG A 1 170 ? 15.141 -10.352 -16.656 1 98.56 170 ARG A C 1
ATOM 1326 O O . ARG A 1 170 ? 16.188 -9.727 -16.828 1 98.56 170 ARG A O 1
ATOM 1333 N N . GLY A 1 171 ? 14.18 -9.984 -15.797 1 98.75 171 GLY A N 1
ATOM 1334 C CA . GLY A 1 171 ? 14.398 -8.82 -14.945 1 98.75 171 GLY A CA 1
ATOM 1335 C C . GLY A 1 171 ? 15.633 -8.945 -14.07 1 98.75 171 GLY A C 1
ATOM 1336 O O . GLY A 1 171 ? 16.453 -8.031 -14 1 98.75 171 GLY A O 1
ATOM 1337 N N . ALA A 1 172 ? 15.789 -10.117 -13.469 1 98.88 172 ALA A N 1
ATOM 1338 C CA . ALA A 1 172 ? 16.922 -10.352 -12.586 1 98.88 172 ALA A CA 1
ATOM 1339 C C . ALA A 1 172 ? 18.234 -10.383 -13.375 1 98.88 172 ALA A C 1
ATOM 1341 O O . ALA A 1 172 ? 19.234 -9.812 -12.945 1 98.88 172 ALA A O 1
ATOM 1342 N N . ARG A 1 173 ? 18.188 -11.031 -14.484 1 98.88 173 ARG A N 1
ATOM 1343 C CA . ARG A 1 173 ? 19.391 -11.109 -15.32 1 98.88 173 ARG A CA 1
ATOM 1344 C C . ARG A 1 173 ? 19.875 -9.719 -15.711 1 98.88 173 ARG A C 1
ATOM 1346 O O . ARG A 1 173 ? 21.062 -9.406 -15.586 1 98.88 173 ARG A O 1
ATOM 1353 N N . THR A 1 174 ? 18.953 -8.859 -16.125 1 98.75 174 THR A N 1
ATOM 1354 C CA . THR A 1 174 ? 19.281 -7.504 -16.547 1 98.75 174 THR A CA 1
ATOM 1355 C C . THR A 1 174 ? 19.906 -6.719 -15.406 1 98.75 174 THR A C 1
ATOM 1357 O O . THR A 1 174 ? 20.891 -6.008 -15.594 1 98.75 174 THR A O 1
ATOM 1360 N N . ALA A 1 175 ? 19.359 -6.891 -14.242 1 98.81 175 ALA A N 1
ATOM 1361 C CA . ALA A 1 175 ? 19.844 -6.168 -13.07 1 98.81 175 ALA A CA 1
ATOM 1362 C C . ALA A 1 175 ? 21.266 -6.582 -12.727 1 98.81 175 ALA A C 1
ATOM 1364 O O . ALA A 1 175 ? 22.125 -5.734 -12.438 1 98.81 175 ALA A O 1
ATOM 1365 N N . VAL A 1 176 ? 21.531 -7.844 -12.789 1 98.88 176 VAL A N 1
ATOM 1366 C CA . VAL A 1 176 ? 22.844 -8.352 -12.43 1 98.88 176 VAL A CA 1
ATOM 1367 C C . VAL A 1 176 ? 23.859 -7.992 -13.516 1 98.88 176 VAL A C 1
ATOM 1369 O O . VAL A 1 176 ? 25 -7.641 -13.211 1 98.88 176 VAL A O 1
ATOM 1372 N N . GLU A 1 177 ? 23.469 -8.055 -14.742 1 98.81 177 GLU A N 1
ATOM 1373 C CA . GLU A 1 177 ? 24.328 -7.637 -15.844 1 98.81 177 GLU A CA 1
ATOM 1374 C C . GLU A 1 177 ? 24.75 -6.18 -15.688 1 98.81 177 GLU A C 1
ATOM 1376 O O . GLU A 1 177 ? 25.875 -5.82 -16.031 1 98.81 177 GLU A O 1
ATOM 1381 N N . TYR A 1 178 ? 23.844 -5.371 -15.188 1 98.44 178 TYR A N 1
ATOM 1382 C CA . TYR A 1 178 ? 24.156 -3.977 -14.898 1 98.44 178 TYR A CA 1
ATOM 1383 C C . TYR A 1 178 ? 25.312 -3.875 -13.906 1 98.44 178 TYR A C 1
ATOM 1385 O O . TYR A 1 178 ? 26.234 -3.09 -14.102 1 98.44 178 TYR A O 1
ATOM 1393 N N . LEU A 1 179 ? 25.25 -4.672 -12.844 1 98.56 179 LEU A N 1
ATOM 1394 C CA . LEU A 1 179 ? 26.312 -4.664 -11.836 1 98.56 179 LEU A CA 1
ATOM 1395 C C . LEU A 1 179 ? 27.625 -5.129 -12.43 1 98.56 179 LEU A C 1
ATOM 1397 O O . LEU A 1 179 ? 28.688 -4.559 -12.141 1 98.56 179 LEU A O 1
ATOM 1401 N N . ILE A 1 180 ? 27.609 -6.137 -13.266 1 98.69 180 ILE A N 1
ATOM 1402 C CA . ILE A 1 180 ? 28.797 -6.691 -13.898 1 98.69 180 ILE A CA 1
ATOM 1403 C C . ILE A 1 180 ? 29.422 -5.656 -14.828 1 98.69 180 ILE A C 1
ATOM 1405 O O . ILE A 1 180 ? 30.641 -5.469 -14.836 1 98.69 180 ILE A O 1
ATOM 1409 N N . ALA A 1 181 ? 28.578 -4.973 -15.57 1 98.25 181 ALA A N 1
ATOM 1410 C CA . ALA A 1 181 ? 29.031 -3.934 -16.484 1 98.25 181 ALA A CA 1
ATOM 1411 C C . ALA A 1 181 ? 29.734 -2.805 -15.727 1 98.25 181 ALA A C 1
ATOM 1413 O O . ALA A 1 181 ? 30.609 -2.129 -16.281 1 98.25 181 ALA A O 1
ATOM 1414 N N . ARG A 1 182 ? 29.422 -2.662 -14.477 1 97.31 182 ARG A N 1
ATOM 1415 C CA . ARG A 1 182 ? 30 -1.612 -13.641 1 97.31 182 ARG A CA 1
ATOM 1416 C C . ARG A 1 182 ? 31.266 -2.094 -12.961 1 97.31 182 ARG A C 1
ATOM 1418 O O . ARG A 1 182 ? 31.859 -1.369 -12.164 1 97.31 182 ARG A O 1
ATOM 1425 N N . GLY A 1 183 ? 31.594 -3.346 -13.172 1 98 183 GLY A N 1
ATOM 1426 C CA . GLY A 1 183 ? 32.906 -3.842 -12.75 1 98 183 GLY A CA 1
ATOM 1427 C C . GLY A 1 183 ? 32.812 -4.758 -11.547 1 98 183 GLY A C 1
ATOM 1428 O O . GLY A 1 183 ? 33.844 -5.246 -11.062 1 98 183 GLY A O 1
ATOM 1429 N N . HIS A 1 184 ? 31.594 -5.066 -11.047 1 98.44 184 HIS A N 1
ATOM 1430 C CA . HIS A 1 184 ? 31.469 -5.953 -9.898 1 98.44 184 HIS A CA 1
ATOM 1431 C C . HIS A 1 184 ? 31.688 -7.41 -10.297 1 98.44 184 HIS A C 1
ATOM 1433 O O . HIS A 1 184 ? 31.078 -7.887 -11.258 1 98.44 184 HIS A O 1
ATOM 1439 N N . THR A 1 185 ? 32.5 -8.117 -9.516 1 98.19 185 THR A N 1
ATOM 1440 C CA . THR A 1 185 ? 32.719 -9.531 -9.758 1 98.19 185 THR A CA 1
ATOM 1441 C C . THR A 1 185 ? 32.281 -10.375 -8.57 1 98.19 185 THR A C 1
ATOM 1443 O O . THR A 1 185 ? 32.094 -11.586 -8.695 1 98.19 185 THR A O 1
ATOM 1446 N N . ARG A 1 186 ? 32.25 -9.734 -7.406 1 98.38 186 ARG A N 1
ATOM 1447 C CA . ARG A 1 186 ? 31.688 -10.359 -6.207 1 98.38 186 ARG A CA 1
ATOM 1448 C C . ARG A 1 186 ? 30.266 -9.875 -5.938 1 98.38 186 ARG A C 1
ATOM 1450 O O . ARG A 1 186 ? 30.078 -8.82 -5.328 1 98.38 186 ARG A O 1
ATOM 1457 N N . ILE A 1 187 ? 29.359 -10.68 -6.422 1 98.75 187 ILE A N 1
ATOM 1458 C CA . ILE A 1 187 ? 27.969 -10.258 -6.348 1 98.75 187 ILE A CA 1
ATOM 1459 C C . ILE A 1 187 ? 27.141 -11.297 -5.582 1 98.75 187 ILE A C 1
ATOM 1461 O O . ILE A 1 187 ? 27.25 -12.492 -5.844 1 98.75 187 ILE A O 1
ATOM 1465 N N . GLY A 1 188 ? 26.422 -10.867 -4.543 1 98.75 188 GLY A N 1
ATOM 1466 C CA . GLY A 1 188 ? 25.516 -11.719 -3.785 1 98.75 188 GLY A CA 1
ATOM 1467 C C . GLY A 1 188 ? 24.047 -11.484 -4.109 1 98.75 188 GLY A C 1
ATOM 1468 O O . GLY A 1 188 ? 23.719 -10.586 -4.891 1 98.75 188 GLY A O 1
ATOM 1469 N N . ALA A 1 189 ? 23.203 -12.344 -3.537 1 98.75 189 ALA A N 1
ATOM 1470 C CA . ALA A 1 189 ? 21.766 -12.211 -3.723 1 98.75 189 ALA A CA 1
ATOM 1471 C C . ALA A 1 189 ? 21.016 -12.531 -2.434 1 98.75 189 ALA A C 1
ATOM 1473 O O . ALA A 1 189 ? 21.375 -13.469 -1.714 1 98.75 189 ALA A O 1
ATOM 1474 N N . ILE A 1 190 ? 20.047 -11.688 -2.139 1 98.69 190 ILE A N 1
ATOM 1475 C CA . ILE A 1 190 ? 19.125 -11.922 -1.029 1 98.69 190 ILE A CA 1
ATOM 1476 C C . ILE A 1 190 ? 17.703 -12.055 -1.558 1 98.69 190 ILE A C 1
ATOM 1478 O O . ILE A 1 190 ? 17.156 -11.102 -2.115 1 98.69 190 ILE A O 1
ATOM 1482 N N . VAL A 1 191 ? 17.094 -13.234 -1.386 1 98.19 191 VAL A N 1
ATOM 1483 C CA . VAL A 1 191 ? 15.789 -13.523 -1.968 1 98.19 191 VAL A CA 1
ATOM 1484 C C . VAL A 1 191 ? 14.859 -14.094 -0.896 1 98.19 191 VAL A C 1
ATOM 1486 O O . VAL A 1 191 ? 15.25 -14.227 0.265 1 98.19 191 VAL A O 1
ATOM 1489 N N . GLY A 1 192 ? 13.586 -14.203 -1.262 1 95.81 192 GLY A N 1
ATOM 1490 C CA . GLY A 1 192 ? 12.641 -14.867 -0.379 1 95.81 192 GLY A CA 1
ATOM 1491 C C . GLY A 1 192 ? 12.906 -16.359 -0.226 1 95.81 192 GLY A C 1
ATOM 1492 O O . GLY A 1 192 ? 13.93 -16.859 -0.688 1 95.81 192 GLY A O 1
ATOM 1493 N N . SER A 1 193 ? 11.953 -17 0.384 1 93.31 193 SER A N 1
ATOM 1494 C CA . SER A 1 193 ? 12.094 -18.438 0.607 1 93.31 193 SER A CA 1
ATOM 1495 C C . SER A 1 193 ? 12.32 -19.188 -0.705 1 93.31 193 SER A C 1
ATOM 1497 O O . SER A 1 193 ? 11.805 -18.781 -1.75 1 93.31 193 SER A O 1
ATOM 1499 N N . ALA A 1 194 ? 13.047 -20.281 -0.573 1 89.81 194 ALA A N 1
ATOM 1500 C CA . ALA A 1 194 ? 13.398 -21.078 -1.746 1 89.81 194 ALA A CA 1
ATOM 1501 C C . ALA A 1 194 ? 12.156 -21.703 -2.373 1 89.81 194 ALA A C 1
ATOM 1503 O O . ALA A 1 194 ? 12.172 -22.078 -3.549 1 89.81 194 ALA A O 1
ATOM 1504 N N . GLY A 1 195 ? 11.156 -21.766 -1.595 1 91.12 195 GLY A N 1
ATOM 1505 C CA . GLY A 1 195 ? 9.93 -22.375 -2.076 1 91.12 195 GLY A CA 1
ATOM 1506 C C . GLY A 1 195 ? 9.086 -21.438 -2.92 1 91.12 195 GLY A C 1
ATOM 1507 O O . GLY A 1 195 ? 8.156 -21.891 -3.607 1 91.12 195 GLY A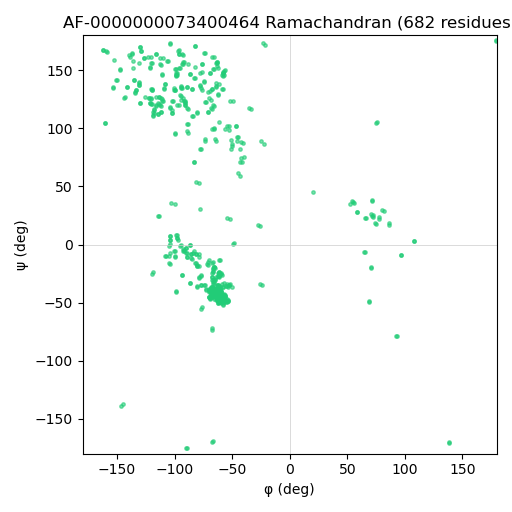 O 1
ATOM 1508 N N . LEU A 1 196 ? 9.414 -20.281 -2.975 1 94.62 196 LEU A N 1
ATOM 1509 C CA . LEU A 1 196 ? 8.633 -19.297 -3.701 1 94.62 196 LEU A CA 1
ATOM 1510 C C . LEU A 1 196 ? 9.078 -19.203 -5.156 1 94.62 196 LEU A C 1
ATOM 1512 O O . LEU A 1 196 ? 10.281 -19.141 -5.438 1 94.62 196 LEU A O 1
ATOM 1516 N N . MET A 1 197 ? 8.148 -19.156 -6.051 1 96.12 197 MET A N 1
ATOM 1517 C CA . MET A 1 197 ? 8.406 -19.062 -7.484 1 96.12 197 MET A CA 1
ATOM 1518 C C . MET A 1 197 ? 9.273 -17.844 -7.805 1 96.12 197 MET A C 1
ATOM 1520 O O . MET A 1 197 ? 10.234 -17.953 -8.57 1 96.12 197 MET A O 1
ATOM 1524 N N . THR A 1 198 ? 8.922 -16.672 -7.266 1 97.75 198 THR A N 1
ATOM 1525 C CA . THR A 1 198 ? 9.648 -15.43 -7.551 1 97.75 198 THR A CA 1
ATOM 1526 C C . THR A 1 198 ? 11.102 -15.547 -7.109 1 97.75 198 THR A C 1
ATOM 1528 O O . THR A 1 198 ? 12.008 -15.102 -7.82 1 97.75 198 THR A O 1
ATOM 1531 N N . SER A 1 199 ? 11.344 -16.172 -5.98 1 97.62 199 SER A N 1
ATOM 1532 C CA . SER A 1 199 ? 12.703 -16.391 -5.508 1 97.62 199 SER A CA 1
ATOM 1533 C C . SER A 1 199 ? 13.484 -17.281 -6.469 1 97.62 199 SER A C 1
ATOM 1535 O O . SER A 1 199 ? 14.602 -16.953 -6.863 1 97.62 199 SER A O 1
ATOM 1537 N N . ARG A 1 200 ? 12.891 -18.344 -6.871 1 97.62 200 ARG A N 1
ATOM 1538 C CA . ARG A 1 200 ? 13.539 -19.281 -7.773 1 97.62 200 ARG A CA 1
ATOM 1539 C C . ARG A 1 200 ? 13.852 -18.641 -9.117 1 97.62 200 ARG A C 1
ATOM 1541 O O . ARG A 1 200 ? 14.961 -18.781 -9.641 1 97.62 200 ARG A O 1
ATOM 1548 N N . GLU A 1 201 ? 12.93 -17.938 -9.625 1 98.56 201 GLU A N 1
ATOM 1549 C CA . GLU A 1 201 ? 13.094 -17.344 -10.953 1 98.56 201 GLU A CA 1
ATOM 1550 C C . GLU A 1 201 ? 14.117 -16.219 -10.922 1 98.56 201 GLU A C 1
ATOM 1552 O O . GLU A 1 201 ? 14.953 -16.094 -11.82 1 98.56 201 GLU A O 1
ATOM 1557 N N . ARG A 1 202 ? 14.031 -15.344 -9.93 1 98.69 202 ARG A N 1
ATOM 1558 C CA . ARG A 1 202 ? 14.969 -14.234 -9.852 1 98.69 202 ARG A CA 1
ATOM 1559 C C . ARG A 1 202 ? 16.391 -14.734 -9.602 1 98.69 202 ARG A C 1
ATOM 1561 O O . ARG A 1 202 ? 17.359 -14.203 -10.156 1 98.69 202 ARG A O 1
ATOM 1568 N N . LEU A 1 203 ? 16.547 -15.828 -8.852 1 98.62 203 LEU A N 1
ATOM 1569 C CA . LEU A 1 203 ? 17.859 -16.453 -8.68 1 98.62 203 LEU A CA 1
ATOM 1570 C C . LEU A 1 203 ? 18.328 -17.062 -9.984 1 98.62 203 LEU A C 1
ATOM 1572 O O . LEU A 1 203 ? 19.531 -17.047 -10.273 1 98.62 203 LEU A O 1
ATOM 1576 N N . LYS A 1 204 ? 17.375 -17.672 -10.688 1 98.69 204 LYS A N 1
ATOM 1577 C CA . LYS A 1 204 ? 17.734 -18.219 -12 1 98.69 204 LYS A CA 1
ATOM 1578 C C . LYS A 1 204 ? 18.328 -17.141 -12.898 1 98.69 204 LYS A C 1
ATOM 1580 O O . LYS A 1 204 ? 19.328 -17.359 -13.578 1 98.69 204 LYS A O 1
ATOM 1585 N N . GLY A 1 205 ? 17.688 -15.961 -12.914 1 98.88 205 GLY A N 1
ATOM 1586 C CA . GLY A 1 205 ? 18.219 -14.836 -13.664 1 98.88 205 GLY A CA 1
ATOM 1587 C C . GLY A 1 205 ? 19.578 -14.383 -13.172 1 98.88 205 GLY A C 1
ATOM 1588 O O . GLY A 1 205 ? 20.469 -14.086 -13.977 1 98.88 205 GLY A O 1
ATOM 1589 N N . PHE A 1 206 ? 19.766 -14.367 -11.852 1 98.88 206 PHE A N 1
ATOM 1590 C CA . PHE A 1 206 ? 21.031 -14.039 -11.227 1 98.88 206 PHE A CA 1
ATOM 1591 C C . PHE A 1 206 ? 22.141 -14.984 -11.703 1 98.88 206 PHE A C 1
ATOM 1593 O O . PHE A 1 206 ? 23.172 -14.539 -12.188 1 98.88 206 PHE A O 1
ATOM 1600 N N . ARG A 1 207 ? 21.891 -16.234 -11.617 1 98.75 207 ARG A N 1
ATOM 1601 C CA . ARG A 1 207 ? 22.859 -17.25 -11.984 1 98.75 207 ARG A CA 1
ATOM 1602 C C . ARG A 1 207 ? 23.188 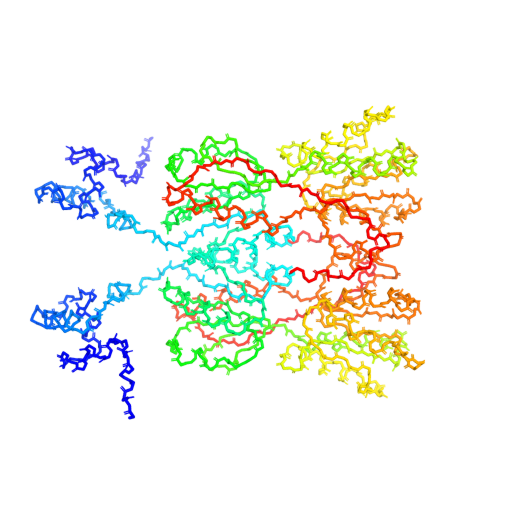-17.188 -13.469 1 98.75 207 ARG A C 1
ATOM 1604 O O . ARG A 1 207 ? 24.344 -17.406 -13.867 1 98.75 207 ARG A O 1
ATOM 1611 N N . ALA A 1 208 ? 22.188 -16.953 -14.25 1 98.81 208 ALA A N 1
ATOM 1612 C CA . ALA A 1 208 ? 22.406 -16.875 -15.695 1 98.81 208 ALA A CA 1
ATOM 1613 C C . ALA A 1 208 ? 23.359 -15.734 -16.031 1 98.81 208 ALA A C 1
ATOM 1615 O O . ALA A 1 208 ? 24.266 -15.898 -16.859 1 98.81 208 ALA A O 1
ATOM 1616 N N . ALA A 1 209 ? 23.156 -14.555 -15.414 1 98.88 209 ALA A N 1
ATOM 1617 C CA . ALA A 1 209 ? 24.016 -13.406 -15.656 1 98.88 209 ALA A CA 1
ATOM 1618 C C . ALA A 1 209 ? 25.453 -13.688 -15.203 1 98.88 209 ALA A C 1
ATOM 1620 O O . ALA A 1 209 ? 26.406 -13.398 -15.93 1 98.88 209 ALA A O 1
ATOM 1621 N N . MET A 1 210 ? 25.594 -14.297 -14.055 1 98.88 210 MET A N 1
ATOM 1622 C CA . MET A 1 210 ? 26.906 -14.625 -13.516 1 98.88 210 MET A CA 1
ATOM 1623 C C . MET A 1 210 ? 27.625 -15.609 -14.422 1 98.88 210 MET A C 1
ATOM 1625 O O . MET A 1 210 ? 28.797 -15.414 -14.75 1 98.88 210 MET A O 1
ATOM 1629 N N . SER A 1 211 ? 26.922 -16.609 -14.82 1 98.62 211 SER A N 1
ATOM 1630 C CA . SER A 1 211 ? 27.484 -17.656 -15.68 1 98.62 211 SER A CA 1
ATOM 1631 C C . SER A 1 211 ? 27.922 -17.078 -17.031 1 98.62 211 SER A C 1
ATOM 1633 O O . SER A 1 211 ? 29.016 -17.375 -17.516 1 98.62 211 SER A O 1
ATOM 1635 N N . ALA A 1 212 ? 27.094 -16.25 -17.594 1 98.56 212 ALA A N 1
ATOM 1636 C CA . ALA A 1 212 ? 27.391 -15.656 -18.891 1 98.56 212 ALA A CA 1
ATOM 1637 C C . ALA A 1 212 ? 28.656 -14.812 -18.828 1 98.56 212 ALA A C 1
ATOM 1639 O O . ALA A 1 212 ? 29.391 -14.711 -19.812 1 98.56 212 ALA A O 1
ATOM 1640 N N . ALA A 1 213 ? 28.938 -14.281 -17.672 1 98.56 213 ALA A N 1
ATOM 1641 C CA . ALA A 1 213 ? 30.109 -13.422 -17.5 1 98.56 213 ALA A CA 1
ATOM 1642 C C . ALA A 1 213 ? 31.312 -14.219 -17 1 98.56 213 ALA A C 1
ATOM 1644 O O . ALA A 1 213 ? 32.375 -13.656 -16.781 1 98.56 213 ALA A O 1
ATOM 1645 N N . GLY A 1 214 ? 31.141 -15.5 -16.797 1 98.5 214 GLY A N 1
ATOM 1646 C CA . GLY A 1 214 ? 32.188 -16.359 -16.312 1 98.5 214 GLY A CA 1
ATOM 1647 C C . GLY A 1 214 ? 32.531 -16.094 -14.852 1 98.5 214 GLY A C 1
ATOM 1648 O O . GLY A 1 214 ? 33.688 -16.312 -14.422 1 98.5 214 GLY A O 1
ATOM 1649 N N . LEU A 1 215 ? 31.625 -15.594 -14.102 1 98.56 215 LEU A N 1
ATOM 1650 C CA . LEU A 1 215 ? 31.828 -15.289 -12.688 1 98.56 215 LEU A CA 1
ATOM 1651 C C . LEU A 1 215 ? 31.281 -16.406 -11.805 1 98.56 215 LEU A C 1
ATOM 1653 O O . LEU A 1 215 ? 30.25 -16.984 -12.109 1 98.56 215 LEU A O 1
ATOM 1657 N N . PRO A 1 216 ? 31.906 -16.672 -10.703 1 97.44 216 PRO A N 1
ATOM 1658 C CA . PRO A 1 216 ? 31.406 -17.719 -9.812 1 97.44 216 PRO A CA 1
ATOM 1659 C C . PRO A 1 216 ? 30.219 -17.281 -8.969 1 97.44 216 PRO A C 1
ATOM 1661 O O . PRO A 1 216 ? 30.125 -16.109 -8.602 1 97.44 216 PRO A O 1
ATOM 1664 N N . VAL A 1 217 ? 29.375 -18.203 -8.695 1 97.88 217 VAL A N 1
ATOM 1665 C CA . VAL A 1 217 ? 28.312 -18.031 -7.723 1 97.88 217 VAL A CA 1
ATOM 1666 C C . VAL A 1 217 ? 28.672 -18.719 -6.41 1 97.88 217 VAL A C 1
ATOM 1668 O O . VAL A 1 217 ? 28.766 -19.953 -6.355 1 97.88 217 VAL A O 1
ATOM 1671 N N . ARG A 1 218 ? 28.875 -17.953 -5.402 1 96.44 218 ARG A N 1
ATOM 1672 C CA . ARG A 1 218 ? 29.234 -18.516 -4.105 1 96.44 218 ARG A CA 1
ATOM 1673 C C . ARG A 1 218 ? 27.984 -18.703 -3.232 1 96.44 218 ARG A C 1
ATOM 1675 O O . ARG A 1 218 ? 27.25 -17.75 -2.99 1 96.44 218 ARG A O 1
ATOM 1682 N N . GLN A 1 219 ? 27.828 -19.844 -2.738 1 95.75 219 GLN A N 1
ATOM 1683 C CA . GLN A 1 219 ? 26.625 -20.172 -1.972 1 95.75 219 GLN A CA 1
ATOM 1684 C C . GLN A 1 219 ? 26.547 -19.344 -0.695 1 95.75 219 GLN A C 1
ATOM 1686 O O . GLN A 1 219 ? 25.453 -18.984 -0.247 1 95.75 219 GLN A O 1
ATOM 1691 N N . GLU A 1 220 ? 27.656 -18.969 -0.145 1 95.81 220 GLU A N 1
ATOM 1692 C CA . GLU A 1 220 ? 27.688 -18.172 1.079 1 95.81 220 GLU A CA 1
ATOM 1693 C C . GLU A 1 220 ? 27.219 -16.734 0.82 1 95.81 220 GLU A C 1
ATOM 1695 O O . GLU A 1 220 ? 26.953 -15.992 1.761 1 95.81 220 GLU A O 1
ATOM 1700 N N . TRP A 1 221 ? 27.172 -16.375 -0.526 1 97.75 221 TRP A N 1
ATOM 1701 C CA . TRP A 1 221 ? 26.719 -15.031 -0.886 1 97.75 221 TRP A CA 1
ATOM 1702 C C . TRP A 1 221 ? 25.25 -15.047 -1.298 1 97.75 221 TRP A C 1
ATOM 1704 O O . TRP A 1 221 ? 24.734 -14.039 -1.794 1 97.75 221 TRP A O 1
ATOM 1714 N N . ILE A 1 222 ? 24.609 -16.203 -1.098 1 97.81 222 ILE A N 1
ATOM 1715 C CA . ILE A 1 222 ? 23.188 -16.328 -1.374 1 97.81 222 ILE A CA 1
ATOM 1716 C C . ILE A 1 222 ? 22.422 -16.516 -0.066 1 97.81 222 ILE A C 1
ATOM 1718 O O . ILE A 1 222 ? 22.688 -17.453 0.684 1 97.81 222 ILE A O 1
ATOM 1722 N N . ALA A 1 223 ? 21.531 -15.594 0.21 1 97.56 223 ALA A N 1
ATOM 1723 C CA . ALA A 1 223 ? 20.656 -15.734 1.368 1 97.56 223 ALA A CA 1
ATOM 1724 C C . ALA A 1 223 ? 19.203 -15.852 0.938 1 97.56 223 ALA A C 1
ATOM 1726 O O . ALA A 1 223 ? 18.688 -15 0.202 1 97.56 223 ALA A O 1
ATOM 1727 N N . ALA A 1 224 ? 18.594 -16.953 1.285 1 94.75 224 ALA A N 1
ATOM 1728 C CA . ALA A 1 224 ? 17.172 -17.188 1.048 1 94.75 224 ALA A CA 1
ATOM 1729 C C . ALA A 1 224 ? 16.406 -17.281 2.363 1 94.75 224 ALA A C 1
ATOM 1731 O O . ALA A 1 224 ? 16.766 -18.062 3.252 1 94.75 224 ALA A O 1
ATOM 1732 N N . GLY A 1 225 ? 15.422 -16.422 2.52 1 93.31 225 GLY A N 1
ATOM 1733 C CA . GLY A 1 225 ? 14.609 -16.391 3.723 1 93.31 225 GLY A CA 1
ATOM 1734 C C . GLY A 1 225 ? 13.164 -15.992 3.453 1 93.31 225 GLY A C 1
ATOM 1735 O O . GLY A 1 225 ? 12.578 -16.406 2.453 1 93.31 225 GLY A O 1
ATOM 1736 N N . GLY A 1 226 ? 12.57 -15.219 4.219 1 92.75 226 GLY A N 1
ATOM 1737 C CA . GLY A 1 226 ? 11.203 -14.742 4.066 1 92.75 226 GLY A CA 1
ATOM 1738 C C . GLY A 1 226 ? 11.109 -13.469 3.238 1 92.75 226 GLY A C 1
ATOM 1739 O O . GLY A 1 226 ? 12.078 -13.07 2.592 1 92.75 226 GLY A O 1
ATOM 1740 N N . VAL A 1 227 ? 10 -13.008 3.182 1 94.94 227 VAL A N 1
ATOM 1741 C CA . VAL A 1 227 ? 9.719 -11.906 2.27 1 94.94 227 VAL A CA 1
ATOM 1742 C C . VAL A 1 227 ? 9.617 -10.602 3.055 1 94.94 227 VAL A C 1
ATOM 1744 O O . VAL A 1 227 ? 9.258 -9.562 2.498 1 94.94 227 VAL A O 1
ATOM 1747 N N . ARG A 1 228 ? 9.93 -10.648 4.285 1 94.81 228 ARG A N 1
ATOM 1748 C CA . ARG A 1 228 ? 9.82 -9.469 5.141 1 94.81 228 ARG A CA 1
ATOM 1749 C C . ARG A 1 228 ? 11.156 -8.75 5.25 1 94.81 228 ARG A C 1
ATOM 1751 O O . ARG A 1 228 ? 12.211 -9.328 4.965 1 94.81 228 ARG A O 1
ATOM 1758 N N . ALA A 1 229 ? 11.125 -7.531 5.703 1 96.56 229 ALA A N 1
ATOM 1759 C CA . ALA A 1 229 ? 12.328 -6.719 5.852 1 96.56 229 ALA A CA 1
ATOM 1760 C C . ALA A 1 229 ? 13.32 -7.371 6.816 1 96.56 229 ALA A C 1
ATOM 1762 O O . ALA A 1 229 ? 14.531 -7.328 6.602 1 96.56 229 ALA A O 1
ATOM 1763 N N . ASP A 1 230 ? 12.797 -7.984 7.875 1 96.31 230 ASP A N 1
ATOM 1764 C CA . ASP A 1 230 ? 13.672 -8.641 8.836 1 96.31 230 ASP A CA 1
ATOM 1765 C C . ASP A 1 230 ? 14.461 -9.766 8.18 1 96.31 230 ASP A C 1
ATOM 1767 O O . ASP A 1 230 ? 15.633 -9.992 8.516 1 96.31 230 ASP A O 1
ATOM 1771 N N . ASN A 1 231 ? 13.852 -10.43 7.285 1 96.94 231 ASN A N 1
ATOM 1772 C CA . ASN A 1 231 ? 14.562 -11.461 6.535 1 96.94 231 ASN A CA 1
ATOM 1773 C C . ASN A 1 231 ? 15.664 -10.867 5.668 1 96.94 231 ASN A C 1
ATOM 1775 O O . ASN A 1 231 ? 16.75 -11.438 5.566 1 96.94 231 ASN A O 1
ATOM 1779 N N . GLY A 1 232 ? 15.344 -9.766 5.051 1 97.81 232 GLY A N 1
ATOM 1780 C CA . GLY A 1 232 ? 16.359 -9.062 4.277 1 97.81 232 GLY A CA 1
ATOM 1781 C C . GLY A 1 232 ? 17.547 -8.617 5.109 1 97.81 232 GLY A C 1
ATOM 1782 O O . GLY A 1 232 ? 18.688 -8.758 4.688 1 97.81 232 GLY A O 1
ATOM 1783 N N . ARG A 1 233 ? 17.219 -8.102 6.238 1 97.31 233 ARG A N 1
ATOM 1784 C CA . ARG A 1 233 ? 18.266 -7.648 7.148 1 97.31 233 ARG A CA 1
ATOM 1785 C C . ARG A 1 233 ? 19.172 -8.812 7.574 1 97.31 233 ARG A C 1
ATOM 1787 O O . ARG A 1 233 ? 20.391 -8.727 7.461 1 97.31 233 ARG A O 1
ATOM 1794 N N . ASP A 1 234 ? 18.547 -9.883 8.008 1 97.62 234 ASP A N 1
ATOM 1795 C CA . ASP A 1 234 ? 19.297 -11.047 8.477 1 97.62 234 ASP A CA 1
ATOM 1796 C C . ASP A 1 234 ? 20.125 -11.648 7.348 1 97.62 234 ASP A C 1
ATOM 1798 O O . ASP A 1 234 ? 21.281 -12.016 7.551 1 97.62 234 ASP A O 1
ATOM 1802 N N . GLY A 1 235 ? 19.516 -11.727 6.215 1 97.81 235 GLY A N 1
ATOM 1803 C CA . GLY A 1 235 ? 20.234 -12.227 5.059 1 97.81 235 GLY A CA 1
ATOM 1804 C C . GLY A 1 235 ? 21.438 -11.367 4.688 1 97.81 235 GLY A C 1
ATOM 1805 O O . GLY A 1 235 ? 22.516 -11.891 4.383 1 97.81 235 GLY A O 1
ATOM 1806 N N . ALA A 1 236 ? 21.25 -10.094 4.703 1 98.19 236 ALA A N 1
ATOM 1807 C CA . ALA A 1 236 ? 22.328 -9.164 4.355 1 98.19 236 ALA A CA 1
ATOM 1808 C C . ALA A 1 236 ? 23.453 -9.227 5.383 1 98.19 236 ALA A C 1
ATOM 1810 O O . ALA A 1 236 ? 24.641 -9.188 5.023 1 98.19 236 ALA A O 1
ATOM 1811 N N . ILE A 1 237 ? 23.109 -9.32 6.617 1 97.69 237 ILE A N 1
ATOM 1812 C CA . ILE A 1 237 ? 24.125 -9.43 7.656 1 97.69 237 ILE A CA 1
ATOM 1813 C C . ILE A 1 237 ? 24.953 -10.688 7.434 1 97.69 237 ILE A C 1
ATOM 1815 O O . ILE A 1 237 ? 26.188 -10.648 7.504 1 97.69 237 ILE A O 1
ATOM 1819 N N . LYS A 1 238 ? 24.281 -11.734 7.129 1 96.62 238 LYS A N 1
ATOM 1820 C CA . LYS A 1 238 ? 24.953 -13 6.883 1 96.62 238 LYS A CA 1
ATOM 1821 C C . LYS A 1 238 ? 25.922 -12.883 5.703 1 96.62 238 LYS A C 1
ATOM 1823 O O . LYS A 1 238 ? 27.062 -13.344 5.777 1 96.62 238 LYS A O 1
ATOM 1828 N N . VAL A 1 239 ? 25.5 -12.25 4.656 1 97.38 239 VAL A N 1
ATOM 1829 C CA . VAL A 1 239 ? 26.234 -12.211 3.393 1 97.38 239 VAL A CA 1
ATOM 1830 C C . VAL A 1 239 ? 27.375 -11.203 3.484 1 97.38 239 VAL A C 1
ATOM 1832 O O . VAL A 1 239 ? 28.438 -11.406 2.889 1 97.38 239 VAL A O 1
ATOM 1835 N N . LEU A 1 240 ? 27.219 -10.195 4.32 1 97.75 240 LEU A N 1
ATOM 1836 C CA . LEU A 1 240 ? 28.141 -9.062 4.262 1 97.75 240 LEU A CA 1
ATOM 1837 C C . LEU A 1 240 ? 29.125 -9.109 5.422 1 97.75 240 LEU A C 1
ATOM 1839 O O . LEU A 1 240 ? 30.047 -8.281 5.492 1 97.75 240 LEU A O 1
ATOM 1843 N N . THR A 1 241 ? 28.938 -10.047 6.488 1 92.38 241 THR A N 1
ATOM 1844 C CA . THR A 1 241 ? 29.797 -10.133 7.66 1 92.38 241 THR A CA 1
ATOM 1845 C C . THR A 1 241 ? 31.094 -10.867 7.324 1 92.38 241 THR A C 1
ATOM 1847 O O . THR A 1 241 ? 32.125 -10.617 7.941 1 92.38 241 THR A O 1
ATOM 1850 N N . GLY A 1 242 ? 31.781 -10.977 6.305 1 83.75 242 GLY A N 1
ATOM 1851 C CA . GLY A 1 242 ? 33.031 -11.625 5.988 1 83.75 242 GLY A CA 1
ATOM 1852 C C . GLY A 1 242 ? 34 -10.727 5.254 1 83.75 242 GLY A C 1
ATOM 1853 O O . GLY A 1 242 ? 33.625 -9.703 4.688 1 83.75 242 GLY A O 1
ATOM 1854 N N . ALA A 1 243 ? 35.281 -11.078 5.379 1 85.06 243 ALA A N 1
ATOM 1855 C CA . ALA A 1 243 ? 36.344 -10.289 4.734 1 85.06 243 ALA A CA 1
ATOM 1856 C C . ALA A 1 243 ? 36.188 -10.344 3.213 1 85.06 243 ALA A C 1
ATOM 1858 O O . ALA A 1 243 ? 36.531 -9.383 2.518 1 85.06 243 ALA A O 1
ATOM 1859 N N . ASP A 1 244 ? 35.625 -11.398 2.781 1 92.62 244 ASP A N 1
ATOM 1860 C CA . ASP A 1 244 ? 35.438 -11.578 1.342 1 92.62 244 ASP A CA 1
ATOM 1861 C C . ASP A 1 244 ? 34.031 -11.242 0.902 1 92.62 244 ASP A C 1
ATOM 1863 O O . ASP A 1 244 ? 33.531 -11.82 -0.059 1 92.62 244 ASP A O 1
ATOM 1867 N N . ARG A 1 245 ? 33.469 -10.289 1.533 1 95.56 245 ARG A N 1
ATOM 1868 C CA . ARG A 1 245 ? 32.062 -9.969 1.257 1 95.56 245 ARG A CA 1
ATOM 1869 C C . ARG A 1 245 ? 31.891 -9.445 -0.165 1 95.56 245 ARG A C 1
ATOM 1871 O O . ARG A 1 245 ? 32.812 -8.875 -0.737 1 95.56 245 ARG A O 1
ATOM 1878 N N . PRO A 1 246 ? 30.703 -9.672 -0.735 1 98.31 246 PRO A N 1
ATOM 1879 C CA . PRO A 1 246 ? 30.422 -9.078 -2.047 1 98.31 246 PRO A CA 1
ATOM 1880 C C . PRO A 1 246 ? 30.406 -7.551 -2.01 1 98.31 246 PRO A C 1
ATOM 1882 O O . PRO A 1 246 ? 30.219 -6.957 -0.943 1 98.31 246 PRO A O 1
ATOM 1885 N N . THR A 1 247 ? 30.641 -7.004 -3.15 1 98.19 247 THR A N 1
ATOM 1886 C CA 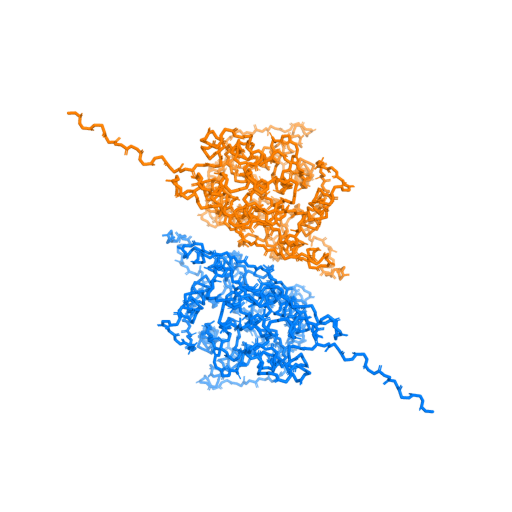. THR A 1 247 ? 30.609 -5.551 -3.285 1 98.19 247 THR A CA 1
ATOM 1887 C C . THR A 1 247 ? 29.281 -5.09 -3.883 1 98.19 247 THR A C 1
ATOM 1889 O O . THR A 1 247 ? 29.031 -3.887 -3.994 1 98.19 247 THR A O 1
ATOM 1892 N N . ALA A 1 248 ? 28.438 -6.082 -4.285 1 98.69 248 ALA A N 1
ATOM 1893 C CA . ALA A 1 248 ? 27.125 -5.77 -4.836 1 98.69 248 ALA A CA 1
ATOM 1894 C C . ALA A 1 248 ? 26.109 -6.855 -4.48 1 98.69 248 ALA A C 1
ATOM 1896 O O . ALA A 1 248 ? 26.469 -8.016 -4.266 1 98.69 248 ALA A O 1
ATOM 1897 N N . LEU A 1 249 ? 24.875 -6.438 -4.371 1 98.88 249 LEU A N 1
ATOM 1898 C CA . LEU A 1 249 ? 23.781 -7.355 -4.035 1 98.88 249 LEU A CA 1
ATOM 1899 C C . LEU A 1 249 ? 22.609 -7.195 -4.996 1 98.88 249 LEU A C 1
ATOM 1901 O O . LEU A 1 249 ? 22.266 -6.07 -5.367 1 98.88 249 LEU A O 1
ATOM 1905 N N . LEU A 1 250 ? 22.031 -8.32 -5.391 1 98.94 250 LEU A N 1
ATOM 1906 C CA . LEU A 1 250 ? 20.656 -8.352 -5.871 1 98.94 250 LEU A CA 1
ATOM 1907 C C . LEU A 1 250 ? 19.688 -8.617 -4.723 1 98.94 250 LEU A C 1
ATOM 1909 O O . LEU A 1 250 ? 19.828 -9.609 -4.004 1 98.94 250 LEU A O 1
ATOM 1913 N N . THR A 1 251 ? 18.734 -7.707 -4.504 1 98.81 251 THR A N 1
ATOM 1914 C CA . THR A 1 251 ? 17.656 -7.938 -3.553 1 98.81 251 THR A CA 1
ATOM 1915 C C . THR A 1 251 ? 16.328 -8.164 -4.281 1 98.81 251 THR A C 1
ATOM 1917 O O . THR A 1 251 ? 16.031 -7.461 -5.246 1 98.81 251 THR A O 1
ATOM 1920 N N . SER A 1 252 ? 15.57 -9.086 -3.852 1 98.06 252 SER A N 1
ATOM 1921 C CA . SER A 1 252 ? 14.484 -9.633 -4.656 1 98.06 252 SER A CA 1
ATOM 1922 C C . SER A 1 252 ? 13.211 -8.797 -4.508 1 98.06 252 SER A C 1
ATOM 1924 O O . SER A 1 252 ? 12.219 -9.047 -5.188 1 98.06 252 SER A O 1
ATOM 1926 N N . SER A 1 253 ? 13.125 -7.832 -3.625 1 97.94 253 SER A N 1
ATOM 1927 C CA . SER A 1 253 ? 11.969 -6.969 -3.422 1 97.94 253 SER A CA 1
ATOM 1928 C C . SER A 1 253 ? 12.344 -5.711 -2.645 1 97.94 253 SER A C 1
ATOM 1930 O O . SER A 1 253 ? 13.422 -5.645 -2.055 1 97.94 253 SER A O 1
ATOM 1932 N N . HIS A 1 254 ? 11.438 -4.73 -2.621 1 97.56 254 HIS A N 1
ATOM 1933 C CA . HIS A 1 254 ? 11.727 -3.504 -1.881 1 97.56 254 HIS A CA 1
ATOM 1934 C C . HIS A 1 254 ? 11.812 -3.775 -0.383 1 97.56 254 HIS A C 1
ATOM 1936 O O . HIS A 1 254 ? 12.586 -3.129 0.324 1 97.56 254 HIS A O 1
ATOM 1942 N N . ARG A 1 255 ? 11.047 -4.766 0.092 1 97.44 255 ARG A N 1
ATOM 1943 C CA . ARG A 1 255 ? 11.117 -5.105 1.509 1 97.44 255 ARG A CA 1
ATOM 1944 C C . ARG A 1 255 ? 12.477 -5.691 1.864 1 97.44 255 ARG A C 1
ATOM 1946 O O . ARG A 1 255 ? 13.055 -5.348 2.895 1 97.44 255 ARG A O 1
ATOM 1953 N N . ILE A 1 256 ? 12.953 -6.566 1.036 1 98.06 256 ILE A N 1
ATOM 1954 C CA . ILE A 1 256 ? 14.273 -7.148 1.242 1 98.06 256 ILE A CA 1
ATOM 1955 C C . ILE A 1 256 ? 15.344 -6.059 1.152 1 98.06 256 ILE A C 1
ATOM 1957 O O . ILE A 1 256 ? 16.297 -6.055 1.93 1 98.06 256 ILE A O 1
ATOM 1961 N N . THR A 1 257 ? 15.156 -5.164 0.235 1 98.25 257 THR A N 1
ATOM 1962 C CA . THR A 1 257 ? 16.078 -4.039 0.084 1 98.25 257 THR A CA 1
ATOM 1963 C C . THR A 1 257 ? 16.109 -3.191 1.351 1 98.25 257 THR A C 1
ATOM 1965 O O . THR A 1 257 ? 17.172 -2.797 1.816 1 98.25 257 THR A O 1
ATOM 1968 N N . GLU A 1 258 ? 14.938 -2.902 1.882 1 97.5 258 GLU A N 1
ATOM 1969 C CA . GLU A 1 258 ? 14.867 -2.148 3.129 1 97.5 258 GLU A CA 1
ATOM 1970 C C . GLU A 1 258 ? 15.641 -2.846 4.242 1 97.5 258 GLU A C 1
ATOM 1972 O O . GLU A 1 258 ? 16.375 -2.199 4.992 1 97.5 258 GLU A O 1
ATOM 1977 N N . GLY A 1 259 ? 15.461 -4.156 4.297 1 97.56 259 GLY A N 1
ATOM 1978 C CA . GLY A 1 259 ? 16.219 -4.93 5.266 1 97.56 259 GLY A CA 1
ATOM 1979 C C . GLY A 1 259 ? 17.719 -4.879 5.031 1 97.56 259 GLY A C 1
ATOM 1980 O O . GLY A 1 259 ? 18.5 -4.766 5.98 1 97.56 259 GLY A O 1
ATOM 1981 N N . ALA A 1 260 ? 18.078 -4.957 3.816 1 98.06 260 ALA A N 1
ATOM 1982 C CA . ALA A 1 260 ? 19.5 -4.891 3.471 1 98.06 260 ALA A CA 1
ATOM 1983 C C . ALA A 1 260 ? 20.094 -3.545 3.867 1 98.06 260 ALA A C 1
ATOM 1985 O O . ALA A 1 260 ? 21.219 -3.482 4.375 1 98.06 260 ALA A O 1
ATOM 1986 N N . MET A 1 261 ? 19.359 -2.475 3.637 1 96.88 261 MET A N 1
ATOM 1987 C CA . MET A 1 261 ? 19.812 -1.14 4.016 1 96.88 261 MET A CA 1
ATOM 1988 C C . MET A 1 261 ? 20 -1.034 5.523 1 96.88 261 MET A C 1
ATOM 1990 O O . MET A 1 261 ? 20.969 -0.417 5.996 1 96.88 261 MET A O 1
ATOM 1994 N N . GLN A 1 262 ? 19.125 -1.624 6.246 1 95 262 GLN A N 1
ATOM 1995 C CA . GLN A 1 262 ? 19.266 -1.661 7.695 1 95 262 GLN A CA 1
ATOM 1996 C C . GLN A 1 262 ? 20.547 -2.396 8.109 1 95 262 GLN A C 1
ATOM 1998 O O . GLN A 1 262 ? 21.25 -1.959 9.016 1 95 262 GLN A O 1
ATOM 2003 N N . ALA A 1 263 ? 20.75 -3.475 7.457 1 96.56 263 ALA A N 1
ATOM 2004 C CA . ALA A 1 263 ? 21.922 -4.281 7.75 1 96.56 263 ALA A CA 1
ATOM 2005 C C . ALA A 1 263 ? 23.203 -3.486 7.504 1 96.56 263 ALA A C 1
ATOM 2007 O O . ALA A 1 263 ? 24.172 -3.613 8.258 1 96.56 263 ALA A O 1
ATOM 2008 N N . LEU A 1 264 ? 23.266 -2.678 6.41 1 95.88 264 LEU A N 1
ATOM 2009 C CA . LEU A 1 264 ? 24.438 -1.846 6.137 1 95.88 264 LEU A CA 1
ATOM 2010 C C . LEU A 1 264 ? 24.734 -0.92 7.312 1 95.88 264 LEU A C 1
ATOM 2012 O O . LEU A 1 264 ? 25.891 -0.782 7.727 1 95.88 264 LEU A O 1
ATOM 2016 N N . ASN A 1 265 ? 23.688 -0.355 7.809 1 90.44 265 ASN A N 1
ATOM 2017 C CA . ASN A 1 265 ? 23.844 0.532 8.953 1 90.44 265 ASN A CA 1
ATOM 2018 C C . ASN A 1 265 ? 24.406 -0.208 10.164 1 90.44 265 ASN A C 1
ATOM 2020 O O . ASN A 1 265 ? 25.328 0.282 10.82 1 90.44 265 ASN A O 1
ATOM 2024 N N . VAL A 1 266 ? 23.906 -1.366 10.414 1 90.56 266 VAL A N 1
ATOM 2025 C CA . VAL A 1 266 ? 24.312 -2.186 11.555 1 90.56 266 VAL A CA 1
ATOM 2026 C C . VAL A 1 266 ? 25.781 -2.568 11.414 1 90.56 266 VAL A C 1
ATOM 2028 O O . VAL A 1 266 ? 26.531 -2.584 12.398 1 90.56 266 VAL A O 1
ATOM 2031 N N . LEU A 1 267 ? 26.203 -2.789 10.227 1 94.69 267 LEU A N 1
ATOM 2032 C CA . LEU A 1 267 ? 27.547 -3.299 9.961 1 94.69 267 LEU A CA 1
ATOM 2033 C C . LEU A 1 267 ? 28.531 -2.154 9.742 1 94.69 267 LEU A C 1
ATOM 2035 O O . LEU A 1 267 ? 29.719 -2.385 9.562 1 94.69 267 LEU A O 1
ATOM 2039 N N . GLY A 1 268 ? 28.016 -0.916 9.711 1 93.38 268 GLY A N 1
ATOM 2040 C CA . GLY A 1 268 ? 28.859 0.239 9.469 1 93.38 268 GLY A CA 1
ATOM 2041 C C . GLY A 1 268 ? 29.344 0.339 8.031 1 93.38 268 GLY A C 1
ATOM 2042 O O . GLY A 1 268 ? 30.438 0.822 7.766 1 93.38 268 GLY A O 1
ATOM 2043 N N . LEU A 1 269 ? 28.594 -0.245 7.105 1 95 269 LEU A N 1
ATOM 2044 C CA . LEU A 1 269 ? 28.906 -0.184 5.68 1 95 269 LEU A CA 1
ATOM 2045 C C . LEU A 1 269 ? 28.078 0.904 4.996 1 95 269 LEU A C 1
ATOM 2047 O O . LEU A 1 269 ? 26.953 1.177 5.391 1 95 269 LEU A O 1
ATOM 2051 N N . ARG A 1 270 ? 28.703 1.457 4.004 1 94.56 270 ARG A N 1
ATOM 2052 C CA . ARG A 1 270 ? 28.016 2.506 3.262 1 94.56 270 ARG A CA 1
ATOM 2053 C C . ARG A 1 270 ? 27.438 1.966 1.955 1 94.56 270 ARG A C 1
ATOM 2055 O O . ARG A 1 270 ? 28.109 1.238 1.228 1 94.56 270 ARG A O 1
ATOM 2062 N N . TYR A 1 271 ? 26.203 2.324 1.683 1 95.81 271 TYR A N 1
ATOM 2063 C CA . TYR A 1 271 ? 25.656 2.088 0.355 1 95.81 271 TYR A CA 1
ATOM 2064 C C . TYR A 1 271 ? 26.406 2.885 -0.703 1 95.81 271 TYR A C 1
ATOM 2066 O O . TYR A 1 271 ? 26.641 4.086 -0.537 1 95.81 271 TYR A O 1
ATOM 2074 N N . GLY A 1 272 ? 26.641 2.229 -1.828 1 94.12 272 GLY A N 1
ATOM 2075 C CA . GLY A 1 272 ? 27.406 2.875 -2.875 1 94.12 272 GLY A CA 1
ATOM 2076 C C . GLY A 1 272 ? 28.891 2.566 -2.795 1 94.12 272 GLY A C 1
ATOM 2077 O O . GLY A 1 272 ? 29.359 1.595 -3.389 1 94.12 272 GLY A O 1
ATOM 2078 N N . PRO A 1 273 ? 29.609 3.258 -1.854 1 95.88 273 PRO A N 1
ATOM 2079 C CA . PRO A 1 273 ? 31.062 3.064 -1.776 1 95.88 273 PRO A CA 1
ATOM 2080 C C . PRO A 1 273 ? 31.453 1.65 -1.346 1 95.88 273 PRO A C 1
ATOM 2082 O O . PRO A 1 273 ? 32.438 1.092 -1.849 1 95.88 273 PRO A O 1
ATOM 2085 N N . ASP A 1 274 ? 30.719 1.062 -0.413 1 96.19 274 ASP A N 1
ATOM 2086 C CA . ASP A 1 274 ? 31.094 -0.248 0.111 1 96.19 274 ASP A CA 1
ATOM 2087 C C . ASP A 1 274 ? 30.281 -1.356 -0.561 1 96.19 274 ASP A C 1
ATOM 2089 O O . ASP A 1 274 ? 30.812 -2.439 -0.829 1 96.19 274 ASP A O 1
ATOM 2093 N N . VAL A 1 275 ? 28.984 -1.103 -0.773 1 97.88 275 VAL A N 1
ATOM 2094 C CA . VAL A 1 275 ? 28.094 -2.107 -1.35 1 97.88 275 VAL A CA 1
ATOM 2095 C C . VAL A 1 275 ? 27.094 -1.434 -2.275 1 97.88 275 VAL A C 1
ATOM 2097 O O . VAL A 1 275 ? 26.406 -0.494 -1.874 1 97.88 275 VAL A O 1
ATOM 2100 N N . GLU A 1 276 ? 27 -1.89 -3.475 1 98.12 276 GLU A N 1
ATOM 2101 C CA . GLU A 1 276 ? 25.922 -1.474 -4.371 1 98.12 276 GLU A CA 1
ATOM 2102 C C . GLU A 1 276 ? 24.766 -2.473 -4.348 1 98.12 276 GLU A C 1
ATOM 2104 O O . GLU A 1 276 ? 24.969 -3.652 -4.047 1 98.12 276 GLU A O 1
ATOM 2109 N N . ILE A 1 277 ? 23.578 -1.966 -4.617 1 98.56 277 ILE A N 1
ATOM 2110 C CA . ILE A 1 277 ? 22.391 -2.807 -4.57 1 98.56 277 ILE A CA 1
ATOM 2111 C C . ILE A 1 277 ? 21.531 -2.561 -5.816 1 98.56 277 ILE A C 1
ATOM 2113 O O . ILE A 1 277 ? 21.359 -1.416 -6.238 1 98.56 277 ILE A O 1
ATOM 2117 N N . VAL A 1 278 ? 21.094 -3.613 -6.449 1 98.75 278 VAL A N 1
ATOM 2118 C CA . VAL A 1 278 ? 19.969 -3.578 -7.379 1 98.75 278 VAL A CA 1
ATOM 2119 C C . VAL A 1 278 ? 18.781 -4.328 -6.785 1 98.75 278 VAL A C 1
ATOM 2121 O O . VAL A 1 278 ? 18.953 -5.305 -6.055 1 98.75 278 VAL A O 1
ATOM 2124 N N . SER A 1 279 ? 17.562 -3.83 -7.105 1 98.69 279 SER A N 1
ATOM 2125 C CA . SER A 1 279 ? 16.375 -4.359 -6.422 1 98.69 279 SER A CA 1
ATOM 2126 C C . SER A 1 279 ? 15.234 -4.59 -7.395 1 98.69 279 SER A C 1
ATOM 2128 O O . SER A 1 279 ? 15.336 -4.25 -8.578 1 98.69 279 SER A O 1
ATOM 2130 N N . PHE A 1 280 ? 14.281 -5.316 -6.988 1 98.44 280 PHE A N 1
ATOM 2131 C CA . PHE A 1 280 ? 12.953 -5.309 -7.598 1 98.44 280 PHE A CA 1
ATOM 2132 C C . PHE A 1 280 ? 12.031 -4.328 -6.883 1 98.44 280 PHE A C 1
ATOM 2134 O O . PHE A 1 280 ? 12.25 -4.008 -5.711 1 98.44 280 PHE A O 1
ATOM 2141 N N . ASP A 1 281 ? 10.961 -3.848 -7.586 1 98 281 ASP A N 1
ATOM 2142 C CA . ASP A 1 281 ? 9.914 -2.967 -7.078 1 98 281 ASP A CA 1
ATOM 2143 C C . ASP A 1 281 ? 10.422 -1.532 -6.945 1 98 281 ASP A C 1
ATOM 2145 O O . ASP A 1 281 ? 11.07 -1.186 -5.961 1 98 281 ASP A O 1
ATOM 2149 N N . ASN A 1 282 ? 10.008 -0.765 -7.816 1 97.06 282 ASN A N 1
ATOM 2150 C CA . ASN A 1 282 ? 10.477 0.616 -7.906 1 97.06 282 ASN A CA 1
ATOM 2151 C C . ASN A 1 282 ? 9.688 1.532 -6.973 1 97.06 282 ASN A C 1
ATOM 2153 O O . ASN A 1 282 ? 8.5 1.78 -7.191 1 97.06 282 ASN A O 1
ATOM 2157 N N . LEU A 1 283 ? 10.328 1.988 -5.969 1 96.25 283 LEU A N 1
ATOM 2158 C CA . LEU A 1 283 ? 9.75 2.973 -5.062 1 96.25 283 LEU A CA 1
ATOM 2159 C C . LEU A 1 283 ? 10.461 4.312 -5.188 1 96.25 283 LEU A C 1
ATOM 2161 O O . LEU A 1 283 ? 11.672 4.359 -5.43 1 96.25 283 LEU A O 1
ATOM 2165 N N . PRO A 1 284 ? 9.789 5.441 -4.852 1 92.69 284 PRO A N 1
ATOM 2166 C CA . PRO A 1 284 ? 10.32 6.781 -5.105 1 92.69 284 PRO A CA 1
ATOM 2167 C C . PRO A 1 284 ? 11.625 7.051 -4.352 1 92.69 284 PRO A C 1
ATOM 2169 O O . PRO A 1 284 ? 12.531 7.691 -4.887 1 92.69 284 PRO A O 1
ATOM 2172 N N . TRP A 1 285 ? 11.75 6.512 -3.158 1 92.5 285 TRP A N 1
ATOM 2173 C CA . TRP A 1 285 ? 12.891 6.84 -2.303 1 92.5 285 TRP A CA 1
ATOM 2174 C C . TRP A 1 285 ? 14.188 6.316 -2.906 1 92.5 285 TRP A C 1
ATOM 2176 O O . TRP A 1 285 ? 15.273 6.797 -2.564 1 92.5 285 TRP A O 1
ATOM 2186 N N . MET A 1 286 ? 14.117 5.371 -3.775 1 94.81 286 MET A N 1
ATOM 2187 C CA . MET A 1 286 ? 15.297 4.77 -4.387 1 94.81 286 MET A CA 1
ATOM 2188 C C . MET A 1 286 ? 16.031 5.773 -5.27 1 94.81 286 MET A C 1
ATOM 2190 O O . MET A 1 286 ? 17.234 5.688 -5.449 1 94.81 286 MET A O 1
ATOM 2194 N N . ALA A 1 287 ? 15.297 6.738 -5.711 1 91 287 ALA A N 1
ATOM 2195 C CA . ALA A 1 287 ? 15.867 7.793 -6.547 1 91 287 ALA A CA 1
ATOM 2196 C C . ALA A 1 287 ? 16.562 8.852 -5.691 1 91 287 ALA A C 1
ATOM 2198 O O . ALA A 1 287 ? 17.344 9.664 -6.207 1 91 287 ALA A O 1
ATOM 2199 N N . PHE A 1 288 ? 16.297 8.883 -4.355 1 84.88 288 PHE A N 1
ATOM 2200 C CA . PHE A 1 288 ? 16.797 9.93 -3.479 1 84.88 288 PHE A CA 1
ATOM 2201 C C . PHE A 1 288 ? 18.156 9.562 -2.91 1 84.88 288 PHE A C 1
ATOM 2203 O O . PHE A 1 288 ? 18.828 10.391 -2.287 1 84.88 288 PHE A O 1
ATOM 2210 N N . LEU A 1 289 ? 18.516 8.289 -3.121 1 86.94 289 LEU A N 1
ATOM 2211 C CA . LEU A 1 289 ? 19.797 7.836 -2.598 1 86.94 289 LEU A CA 1
ATOM 2212 C C . LEU A 1 289 ? 20.938 8.344 -3.463 1 86.94 289 LEU A C 1
ATOM 2214 O O . LEU A 1 289 ? 20.734 8.789 -4.59 1 86.94 289 LEU A O 1
ATOM 2218 N N . ASP A 1 290 ? 22.062 8.43 -2.801 1 82.75 290 ASP A N 1
ATOM 2219 C CA . ASP A 1 290 ? 23.281 8.789 -3.523 1 82.75 290 ASP A CA 1
ATOM 2220 C C . ASP A 1 290 ? 24.312 7.668 -3.432 1 82.75 290 ASP A C 1
ATOM 2222 O O . ASP A 1 290 ? 24.969 7.508 -2.398 1 82.75 290 ASP A O 1
ATOM 2226 N N . PRO A 1 291 ? 24.562 7.039 -4.562 1 89.31 291 PRO A N 1
ATOM 2227 C CA . PRO A 1 291 ? 23.875 7.105 -5.859 1 89.31 291 PRO A CA 1
ATOM 2228 C C . PRO A 1 291 ? 22.453 6.559 -5.809 1 89.31 291 PRO A C 1
ATOM 2230 O O . PRO A 1 291 ? 22.094 5.867 -4.859 1 89.31 291 PRO A O 1
ATOM 2233 N N . PRO A 1 292 ? 21.641 6.934 -6.812 1 92.94 292 PRO A N 1
ATOM 2234 C CA . PRO A 1 292 ? 20.312 6.309 -6.895 1 92.94 292 PRO A CA 1
ATOM 2235 C C . PRO A 1 292 ? 20.391 4.789 -7 1 92.94 292 PRO A C 1
ATOM 2237 O O . PRO A 1 292 ? 21.344 4.246 -7.551 1 92.94 292 PRO A O 1
ATOM 2240 N N . LEU A 1 293 ? 19.375 4.191 -6.43 1 96.31 293 LEU A N 1
ATOM 2241 C CA . LEU A 1 293 ? 19.344 2.732 -6.418 1 96.31 293 LEU A CA 1
ATOM 2242 C C . LEU A 1 293 ? 18.656 2.197 -7.668 1 96.31 293 LEU A C 1
ATOM 2244 O O . LEU A 1 293 ? 17.469 2.465 -7.891 1 96.31 293 LEU A O 1
ATOM 2248 N N . PRO A 1 294 ? 19.391 1.423 -8.547 1 97.75 294 PRO A N 1
ATOM 2249 C CA . PRO A 1 294 ? 18.766 0.843 -9.742 1 97.75 294 PRO A CA 1
ATOM 2250 C C . PRO A 1 294 ? 17.766 -0.265 -9.406 1 97.75 294 PRO A C 1
ATOM 2252 O O . PRO A 1 294 ? 17.969 -1.019 -8.453 1 97.75 294 PRO A O 1
ATOM 2255 N N . VAL A 1 295 ? 16.734 -0.351 -10.258 1 98.5 295 VAL A N 1
ATOM 2256 C CA . VAL A 1 295 ? 15.656 -1.226 -9.82 1 98.5 295 VAL A CA 1
ATOM 2257 C C . VAL A 1 295 ? 14.953 -1.83 -11.039 1 98.5 295 VAL A C 1
ATOM 2259 O O . VAL A 1 295 ? 14.883 -1.201 -12.094 1 98.5 295 VAL A O 1
ATOM 2262 N N . VAL A 1 296 ? 14.562 -3.111 -10.93 1 98.75 296 VAL A N 1
ATOM 2263 C CA . VAL A 1 296 ? 13.641 -3.748 -11.867 1 98.75 296 VAL A CA 1
ATOM 2264 C C . VAL A 1 296 ? 12.203 -3.365 -11.508 1 98.75 296 VAL A C 1
ATOM 2266 O O . VAL A 1 296 ? 11.703 -3.73 -10.445 1 98.75 296 VAL A O 1
ATOM 2269 N N . GLU A 1 297 ? 11.578 -2.643 -12.352 1 98.62 297 GLU A N 1
ATOM 2270 C CA . GLU A 1 297 ? 10.195 -2.209 -12.156 1 98.62 297 GLU A CA 1
ATOM 2271 C C . GLU A 1 297 ? 9.211 -3.203 -12.766 1 98.62 297 GLU A C 1
ATOM 2273 O O . GLU A 1 297 ? 9.305 -3.523 -13.953 1 98.62 297 GLU A O 1
ATOM 2278 N N . GLN A 1 298 ? 8.398 -3.715 -11.977 1 98.56 298 GLN A N 1
ATOM 2279 C CA . GLN A 1 298 ? 7.324 -4.582 -12.445 1 98.56 298 GLN A CA 1
ATOM 2280 C C . GLN A 1 298 ? 6.094 -3.77 -12.836 1 98.56 298 GLN A C 1
ATOM 2282 O O . GLN A 1 298 ? 5.812 -2.729 -12.242 1 98.56 298 GLN A O 1
ATOM 2287 N N . PRO A 1 299 ? 5.336 -4.203 -13.828 1 98.5 299 PRO A N 1
ATOM 2288 C CA . PRO A 1 299 ? 4.102 -3.512 -14.211 1 98.5 299 PRO A CA 1
ATOM 2289 C C . PRO A 1 299 ? 2.912 -3.914 -13.336 1 98.5 299 PRO A C 1
ATOM 2291 O O . PRO A 1 299 ? 1.941 -4.488 -13.844 1 98.5 299 PRO A O 1
ATOM 2294 N N . THR A 1 300 ? 2.885 -3.516 -12.141 1 98.62 300 THR A N 1
ATOM 2295 C CA . THR A 1 300 ? 2.033 -4.055 -11.094 1 98.62 300 THR A CA 1
ATOM 2296 C C . THR A 1 300 ? 0.57 -3.701 -11.344 1 98.62 300 THR A C 1
ATOM 2298 O O . THR A 1 300 ? -0.307 -4.562 -11.25 1 98.62 300 THR A O 1
ATOM 2301 N N . ARG A 1 301 ? 0.27 -2.445 -11.672 1 98.25 301 ARG A N 1
ATOM 2302 C CA . ARG A 1 301 ? -1.103 -2.051 -11.977 1 98.25 301 ARG A CA 1
ATOM 2303 C C . ARG A 1 301 ? -1.646 -2.824 -13.172 1 98.25 301 ARG A C 1
ATOM 2305 O O . ARG A 1 301 ? -2.807 -3.242 -13.172 1 98.25 301 ARG A O 1
ATOM 2312 N N . ARG A 1 302 ? -0.8 -2.943 -14.156 1 98.75 302 ARG A N 1
ATOM 2313 C CA . ARG A 1 302 ? -1.187 -3.689 -15.344 1 98.75 302 ARG A CA 1
ATOM 2314 C C . ARG A 1 302 ? -1.448 -5.156 -15.016 1 98.75 302 ARG A C 1
ATOM 2316 O O . ARG A 1 302 ? -2.344 -5.777 -15.586 1 98.75 302 ARG A O 1
ATOM 2323 N N . ILE A 1 303 ? -0.628 -5.699 -14.148 1 98.88 303 ILE A N 1
ATOM 2324 C CA . ILE A 1 303 ? -0.863 -7.066 -13.695 1 98.88 303 ILE A CA 1
ATOM 2325 C C . ILE A 1 303 ? -2.283 -7.188 -13.141 1 98.88 303 ILE A C 1
ATOM 2327 O O . ILE A 1 303 ? -3.018 -8.109 -13.508 1 98.88 303 ILE A O 1
ATOM 2331 N N . GLY A 1 304 ? -2.684 -6.246 -12.289 1 98.88 304 GLY A N 1
ATOM 2332 C CA . GLY A 1 304 ? -4.027 -6.262 -11.734 1 98.88 304 GLY A CA 1
ATOM 2333 C C . GLY A 1 304 ? -5.109 -6.129 -12.797 1 98.88 304 GLY A C 1
ATOM 2334 O O . GLY A 1 304 ? -6.098 -6.867 -12.773 1 98.88 304 GLY A O 1
ATOM 2335 N N . GLN A 1 305 ? -4.898 -5.23 -13.703 1 98.81 305 GLN A N 1
ATOM 2336 C CA . GLN A 1 305 ? -5.867 -4.98 -14.766 1 98.81 305 GLN A CA 1
ATOM 2337 C C . GLN A 1 305 ? -6.043 -6.207 -15.656 1 98.81 305 GLN A C 1
ATOM 2339 O O . GLN A 1 305 ? -7.168 -6.633 -15.922 1 98.81 305 GLN A O 1
ATOM 2344 N N . GLU A 1 306 ? -4.918 -6.781 -16.062 1 98.81 306 GLU A N 1
ATOM 2345 C CA . GLU A 1 306 ? -4.961 -7.941 -16.953 1 98.81 306 GLU A CA 1
ATOM 2346 C C . GLU A 1 306 ? -5.551 -9.156 -16.234 1 98.81 306 GLU A C 1
ATOM 2348 O O . GLU A 1 306 ? -6.262 -9.953 -16.844 1 98.81 306 GLU A O 1
ATOM 2353 N N . ALA A 1 307 ? -5.223 -9.281 -14.945 1 98.88 307 ALA A N 1
ATOM 2354 C CA . ALA A 1 307 ? -5.793 -10.383 -14.172 1 98.88 307 ALA A CA 1
ATOM 2355 C C . ALA A 1 307 ? -7.312 -10.273 -14.102 1 98.88 307 ALA A C 1
ATOM 2357 O O . ALA A 1 307 ? -8.023 -11.266 -14.273 1 98.88 307 ALA A O 1
ATOM 2358 N N . MET A 1 308 ? -7.809 -9.078 -13.844 1 98.88 308 MET A N 1
ATOM 2359 C CA . MET A 1 308 ? -9.25 -8.852 -13.758 1 98.88 308 MET A CA 1
ATOM 2360 C C . MET A 1 308 ? -9.914 -9.102 -15.109 1 98.88 308 MET A C 1
ATOM 2362 O O . MET A 1 308 ? -10.984 -9.711 -15.18 1 98.88 308 MET A O 1
ATOM 2366 N N . ARG A 1 309 ? -9.281 -8.633 -16.203 1 98.69 309 ARG A N 1
ATOM 2367 C CA . ARG A 1 309 ? -9.82 -8.852 -17.547 1 98.69 309 ARG A CA 1
ATOM 2368 C C . ARG A 1 309 ? -9.914 -10.344 -17.859 1 98.69 309 ARG A C 1
ATOM 2370 O O . ARG A 1 309 ? -10.938 -10.82 -18.344 1 98.69 309 ARG A O 1
ATOM 2377 N N . MET A 1 310 ? -8.828 -11.039 -17.562 1 98.69 310 MET A N 1
ATOM 2378 C CA . MET A 1 310 ? -8.82 -12.484 -17.797 1 98.69 310 MET A CA 1
ATOM 2379 C C . MET A 1 310 ? -9.906 -13.172 -16.984 1 98.69 310 MET A C 1
ATOM 2381 O O . MET A 1 310 ? -10.617 -14.039 -17.5 1 98.69 310 MET A O 1
ATOM 2385 N N . LEU A 1 311 ? -10.055 -12.766 -15.703 1 98.69 311 LEU A N 1
ATOM 2386 C CA . LEU A 1 311 ? -11.062 -13.352 -14.836 1 98.69 311 LEU A CA 1
ATOM 2387 C C . LEU A 1 311 ? -12.461 -13.141 -15.398 1 98.69 311 LEU A C 1
ATOM 2389 O O . LEU A 1 311 ? -13.281 -14.07 -15.414 1 98.69 311 LEU A O 1
ATOM 2393 N N . ILE A 1 312 ? -12.727 -11.953 -15.906 1 97.94 312 ILE A N 1
ATOM 2394 C CA . ILE A 1 312 ? -14.031 -11.633 -16.453 1 97.94 312 ILE A CA 1
ATOM 2395 C C . ILE A 1 312 ? -14.312 -12.508 -17.672 1 97.94 312 ILE A C 1
ATOM 2397 O O . ILE A 1 312 ? -15.414 -13.047 -17.812 1 97.94 312 ILE A O 1
ATOM 2401 N N . HIS A 1 313 ? -13.336 -12.695 -18.531 1 97.5 313 HIS A N 1
ATOM 2402 C CA . HIS A 1 313 ? -13.5 -13.555 -19.703 1 97.5 313 HIS A CA 1
ATOM 2403 C C . HIS A 1 313 ? -13.82 -14.984 -19.297 1 97.5 313 HIS A C 1
ATOM 2405 O O . HIS A 1 313 ? -14.641 -15.648 -19.922 1 97.5 313 HIS A O 1
ATOM 2411 N N . MET A 1 314 ? -13.164 -15.43 -18.25 1 97.19 314 MET A N 1
ATOM 2412 C CA . MET A 1 314 ? -13.414 -16.781 -17.75 1 97.19 314 MET A CA 1
ATOM 2413 C C . MET A 1 314 ? -14.82 -16.891 -17.188 1 97.19 314 MET A C 1
ATOM 2415 O O . MET A 1 314 ? -15.516 -17.875 -17.438 1 97.19 314 MET A O 1
ATOM 2419 N N . ILE A 1 315 ? -15.227 -15.852 -16.391 1 96.44 315 ILE A N 1
ATOM 2420 C CA . ILE A 1 315 ? -16.547 -15.828 -15.766 1 96.44 315 ILE A CA 1
ATOM 2421 C C . ILE A 1 315 ? -17.625 -15.844 -16.844 1 96.44 315 ILE A C 1
ATOM 2423 O O . ILE A 1 315 ? -18.625 -16.562 -16.719 1 96.44 315 ILE A O 1
ATOM 2427 N N . GLU A 1 316 ? -17.344 -15.109 -17.906 1 93.88 316 GLU A N 1
ATOM 2428 C CA . GLU A 1 316 ? -18.344 -14.938 -18.969 1 93.88 316 GLU A CA 1
ATOM 2429 C C . GLU A 1 316 ? -18.266 -16.078 -19.969 1 93.88 316 GLU A C 1
ATOM 2431 O O . GLU A 1 316 ? -19.125 -16.188 -20.859 1 93.88 316 GLU A O 1
ATOM 2436 N N . GLY A 1 317 ? -17.297 -16.828 -19.906 1 93.19 317 GLY A N 1
ATOM 2437 C CA . GLY A 1 317 ? -17.141 -17.922 -20.844 1 93.19 317 GLY A CA 1
ATOM 2438 C C . GLY A 1 317 ? -16.641 -17.484 -22.219 1 93.19 317 GLY A C 1
ATOM 2439 O O . GLY A 1 317 ? -16.891 -18.156 -23.219 1 93.19 317 GLY A O 1
ATOM 2440 N N . THR A 1 318 ? -16.016 -16.359 -22.266 1 92.69 318 THR A N 1
ATOM 2441 C CA . THR A 1 318 ? -15.555 -15.812 -23.531 1 92.69 318 THR A CA 1
ATOM 2442 C C . THR A 1 318 ? -14.047 -15.984 -23.688 1 92.69 318 THR A C 1
ATOM 2444 O O . THR A 1 318 ? -13.461 -15.555 -24.688 1 92.69 318 THR A O 1
ATOM 2447 N N . GLY A 1 319 ? -13.422 -16.547 -22.766 1 89.62 319 GLY A N 1
ATOM 2448 C CA . GLY A 1 319 ? -11.984 -16.766 -22.797 1 89.62 319 GLY A CA 1
ATOM 2449 C C . GLY A 1 319 ? -11.539 -17.859 -21.844 1 89.62 319 GLY A C 1
ATOM 2450 O O . GLY A 1 319 ? -12.297 -18.266 -20.953 1 89.62 319 GLY A O 1
ATOM 2451 N N . ASN A 1 320 ? -10.281 -18.312 -22.016 1 90.62 320 ASN A N 1
ATOM 2452 C CA . ASN A 1 320 ? -9.734 -19.391 -21.203 1 90.62 320 ASN A CA 1
ATOM 2453 C C . ASN A 1 320 ? -8.625 -18.906 -20.297 1 90.62 320 ASN A C 1
ATOM 2455 O O . ASN A 1 320 ? -8.062 -17.828 -20.516 1 90.62 320 ASN A O 1
ATOM 2459 N N . ALA A 1 321 ? -8.422 -19.703 -19.344 1 93.75 321 ALA A N 1
ATOM 2460 C CA . ALA A 1 321 ? -7.27 -19.484 -18.469 1 93.75 321 ALA A CA 1
ATOM 2461 C C . ALA A 1 321 ? -5.961 -19.594 -19.25 1 93.75 321 ALA A C 1
ATOM 2463 O O . ALA A 1 321 ? -5.773 -20.531 -20.031 1 93.75 321 ALA A O 1
ATOM 2464 N N . THR A 1 322 ? -5.129 -18.625 -19.125 1 96.12 322 THR A N 1
ATOM 2465 C CA . THR A 1 322 ? -3.797 -18.641 -19.719 1 96.12 322 THR A CA 1
ATOM 2466 C C . THR A 1 322 ? -2.768 -18.062 -18.75 1 96.12 322 THR A C 1
ATOM 2468 O O . THR A 1 322 ? -3.125 -17.531 -17.703 1 96.12 322 THR A O 1
ATOM 2471 N N . GLU A 1 323 ? -1.595 -18.391 -19.062 1 97.25 323 GLU A N 1
ATOM 2472 C CA . GLU A 1 323 ? -0.511 -17.703 -18.359 1 97.25 323 GLU A CA 1
ATOM 2473 C C . GLU A 1 323 ? 0.015 -16.516 -19.188 1 97.25 323 GLU A C 1
ATOM 2475 O O . GLU A 1 323 ? 0.395 -16.688 -20.344 1 97.25 323 GLU A O 1
ATOM 2480 N N . MET A 1 324 ? -0.069 -15.367 -18.672 1 97.88 324 MET A N 1
ATOM 2481 C CA . MET A 1 324 ? 0.466 -14.156 -19.281 1 97.88 324 MET A CA 1
ATOM 2482 C C . MET A 1 324 ? 1.65 -13.625 -18.484 1 97.88 324 MET A C 1
ATOM 2484 O O . MET A 1 324 ? 1.563 -13.469 -17.266 1 97.88 324 MET A O 1
ATOM 2488 N N . ARG A 1 325 ? 2.732 -13.43 -19.094 1 98.31 325 ARG A N 1
ATOM 2489 C CA . ARG A 1 325 ? 3.908 -12.844 -18.469 1 98.31 325 ARG A CA 1
ATOM 2490 C C . ARG A 1 325 ? 4.18 -11.445 -19.016 1 98.31 325 ARG A C 1
ATOM 2492 O O . ARG A 1 325 ? 4.297 -11.266 -20.234 1 98.31 325 ARG A O 1
ATOM 2499 N N . LEU A 1 326 ? 4.234 -10.523 -18.156 1 98.69 326 LEU A N 1
ATOM 2500 C CA . LEU A 1 326 ? 4.438 -9.133 -18.547 1 98.69 326 LEU A CA 1
ATOM 2501 C C . LEU A 1 326 ? 5.898 -8.727 -18.375 1 98.69 326 LEU A C 1
ATOM 2503 O O . LEU A 1 326 ? 6.551 -9.133 -17.422 1 98.69 326 LEU A O 1
ATOM 2507 N N . GLN A 1 327 ? 6.332 -7.891 -19.25 1 98.31 327 GLN A N 1
ATOM 2508 C CA . GLN A 1 327 ? 7.719 -7.434 -19.25 1 98.31 327 GLN A CA 1
ATOM 2509 C C . GLN A 1 327 ? 7.973 -6.441 -18.125 1 98.31 327 GLN A C 1
ATOM 2511 O O . GLN A 1 327 ? 7.125 -5.594 -17.828 1 98.31 327 GLN A O 1
ATOM 2516 N N . THR A 1 328 ? 9.148 -6.602 -17.516 1 98.38 328 THR A N 1
ATOM 2517 C CA . THR A 1 328 ? 9.625 -5.637 -16.531 1 98.38 328 THR A CA 1
ATOM 2518 C C . THR A 1 328 ? 10.5 -4.574 -17.203 1 98.38 328 THR A C 1
ATOM 2520 O O . THR A 1 328 ? 10.891 -4.719 -18.359 1 98.38 328 THR A O 1
ATOM 2523 N N . ARG A 1 329 ? 10.695 -3.463 -16.484 1 98.06 329 ARG A N 1
ATOM 2524 C CA . ARG A 1 329 ? 11.586 -2.396 -16.922 1 98.06 329 ARG A CA 1
ATOM 2525 C C . ARG A 1 329 ? 12.703 -2.162 -15.922 1 98.06 329 ARG A C 1
ATOM 2527 O O . ARG A 1 329 ? 12.469 -2.164 -14.711 1 98.06 329 ARG A O 1
ATOM 2534 N N . PHE A 1 330 ? 13.922 -2.061 -16.469 1 98.06 330 PHE A N 1
ATOM 2535 C CA . PHE A 1 330 ? 15.055 -1.733 -15.609 1 98.06 330 PHE A CA 1
ATOM 2536 C C . PHE A 1 330 ? 15.273 -0.227 -15.555 1 98.06 330 PHE A C 1
ATOM 2538 O O . PHE A 1 330 ? 15.445 0.417 -16.594 1 98.06 330 PHE A O 1
ATOM 2545 N N . VAL A 1 331 ? 15.266 0.404 -14.32 1 97.62 331 VAL A N 1
ATOM 2546 C CA . VAL A 1 331 ? 15.352 1.848 -14.125 1 97.62 331 VAL A CA 1
ATOM 2547 C C . VAL A 1 331 ? 16.578 2.188 -13.281 1 97.62 331 VAL A C 1
ATOM 2549 O O . VAL A 1 331 ? 16.734 1.681 -12.164 1 97.62 331 VAL A O 1
ATOM 2552 N N . THR A 1 332 ? 17.469 3.055 -13.711 1 95.38 332 THR A N 1
ATOM 2553 C CA . THR A 1 332 ? 18.688 3.438 -12.984 1 95.38 332 THR A CA 1
ATOM 2554 C C . THR A 1 332 ? 18.484 4.773 -12.266 1 95.38 332 THR A C 1
ATOM 2556 O O . THR A 1 332 ? 19.281 5.145 -11.406 1 95.38 332 THR A O 1
ATOM 2559 N N . HIS A 1 333 ? 17.406 5.473 -12.539 1 85.38 333 HIS A N 1
ATOM 2560 C CA . HIS A 1 333 ? 17.047 6.777 -12.008 1 85.38 333 HIS A CA 1
ATOM 2561 C C . HIS A 1 333 ? 18.031 7.852 -12.453 1 85.38 333 HIS A C 1
ATOM 2563 O O . HIS A 1 333 ? 17.938 9.008 -12.023 1 85.38 333 HIS A O 1
ATOM 2569 N N . VAL A 1 334 ? 19.188 7.422 -13.164 1 73.88 334 VAL A N 1
ATOM 2570 C CA . VAL A 1 334 ? 20.188 8.383 -13.617 1 73.88 334 VAL A CA 1
ATOM 2571 C C . VAL A 1 334 ? 19.688 9.086 -14.875 1 73.88 334 VAL A C 1
ATOM 2573 O O . VAL A 1 334 ? 19.203 8.445 -15.805 1 73.88 334 VAL A O 1
ATOM 2576 N N . GLY A 1 335 ? 19.828 10.375 -15.039 1 58.41 335 GLY A N 1
ATOM 2577 C CA . GLY A 1 335 ? 19.469 11.164 -16.203 1 58.41 335 GLY A CA 1
ATOM 2578 C C . GLY A 1 335 ? 17.969 11.305 -16.406 1 58.41 335 GLY A C 1
ATOM 2579 O O . GLY A 1 335 ? 17.516 11.867 -17.406 1 58.41 335 GLY A O 1
ATOM 2580 N N . GLN A 1 336 ? 17.219 10.422 -15.789 1 49.44 336 GLN A N 1
ATOM 2581 C CA . GLN A 1 336 ? 15.781 10.445 -16 1 49.44 336 GLN A CA 1
ATOM 2582 C C . GLN A 1 336 ? 15.164 11.719 -15.43 1 49.44 336 GLN A C 1
ATOM 2584 O O . GLN A 1 336 ? 15.523 12.156 -14.336 1 49.44 336 GLN A O 1
ATOM 2589 N N . ASP A 1 337 ? 14.938 12.555 -16.297 1 42.12 337 ASP A N 1
ATOM 2590 C CA . ASP A 1 337 ? 14.031 13.641 -15.93 1 42.12 337 ASP A CA 1
ATOM 2591 C C . ASP A 1 337 ? 12.836 13.117 -15.141 1 42.12 337 ASP A C 1
ATOM 2593 O O . ASP A 1 337 ? 12.078 12.281 -15.633 1 42.12 337 ASP A O 1
ATOM 2597 N N . LEU A 1 338 ? 13.039 12.781 -13.914 1 41.66 338 LEU A N 1
ATOM 2598 C CA . LEU A 1 338 ? 11.969 12.375 -13.008 1 41.66 338 LEU A CA 1
ATOM 2599 C C . LEU A 1 338 ? 10.641 13.008 -13.414 1 41.66 338 LEU A C 1
ATOM 2601 O O . LEU A 1 338 ? 9.758 13.203 -12.57 1 41.66 338 LEU A O 1
ATOM 2605 N N . SER A 1 339 ? 10.555 13.461 -14.531 1 35.56 339 SER A N 1
ATOM 2606 C CA . SER A 1 339 ? 9.258 14.008 -14.914 1 35.56 339 SER A CA 1
ATOM 2607 C C . SER A 1 339 ? 8.188 12.922 -14.961 1 35.56 339 SER A C 1
ATOM 2609 O O . SER A 1 339 ? 8.422 11.836 -15.492 1 35.56 339 SER A O 1
ATOM 2611 N N . VAL A 1 340 ? 7.508 12.68 -13.938 1 36.62 340 VAL A N 1
ATOM 2612 C CA . VAL A 1 340 ? 6.273 11.898 -13.891 1 36.62 340 VAL A CA 1
ATOM 2613 C C . VAL A 1 340 ? 5.586 11.93 -15.25 1 36.62 340 VAL A C 1
ATOM 2615 O O . VAL A 1 340 ? 5.246 13 -15.758 1 36.62 340 VAL A O 1
ATOM 2618 N N . GLU A 1 341 ? 5.898 11.078 -16.031 1 28.41 341 GLU A N 1
ATOM 2619 C CA . GLU A 1 341 ? 5.043 10.977 -17.219 1 28.41 341 GLU A CA 1
ATOM 2620 C C . GLU A 1 341 ? 3.584 10.758 -16.828 1 28.41 341 GLU A C 1
ATOM 2622 O O . GLU A 1 341 ? 3.271 9.867 -16.031 1 28.41 341 GLU A O 1
ATOM 2627 N N . ALA A 1 342 ? 2.807 11.758 -16.828 1 30.75 342 ALA A N 1
ATOM 2628 C CA . ALA A 1 342 ? 1.349 11.789 -16.75 1 30.75 342 ALA A CA 1
ATOM 2629 C C . ALA A 1 342 ? 0.737 10.75 -17.688 1 30.75 342 ALA A C 1
ATOM 2631 O O . ALA A 1 342 ? 0.725 10.938 -18.906 1 30.75 342 ALA A O 1
ATOM 2632 N N . GLU A 1 343 ? 1.01 9.352 -17.516 1 26.67 343 GLU A N 1
ATOM 2633 C CA . GLU A 1 343 ? 0.014 8.609 -18.281 1 26.67 343 GLU A CA 1
ATOM 2634 C C . GLU A 1 343 ? -1.373 8.742 -17.656 1 26.67 343 GLU A C 1
ATOM 2636 O O . GLU A 1 343 ? -1.516 8.711 -16.438 1 26.67 343 GLU A O 1
ATOM 2641 N N . MET B 1 1 ? -42.25 21.969 -31.141 1 28.14 1 MET B N 1
ATOM 2642 C CA . MET B 1 1 ? -41.656 21.984 -29.812 1 28.14 1 MET B CA 1
ATOM 2643 C C . MET B 1 1 ? -41.938 20.688 -29.062 1 28.14 1 MET B C 1
ATOM 2645 O O . MET B 1 1 ? -43.031 20.484 -28.547 1 28.14 1 MET B O 1
ATOM 2649 N N . GLY B 1 2 ? -41.469 19.5 -29.484 1 31.45 2 GLY B N 1
ATOM 2650 C CA . GLY B 1 2 ? -41.781 18.125 -29.109 1 31.45 2 GLY B CA 1
ATOM 2651 C C . GLY B 1 2 ? -41.344 17.781 -27.703 1 31.45 2 GLY B C 1
ATOM 2652 O O . GLY B 1 2 ? -40.188 18 -27.328 1 31.45 2 GLY B O 1
ATOM 2653 N N . ARG B 1 3 ? -42.312 17.797 -26.672 1 33.12 3 ARG B N 1
ATOM 2654 C CA . ARG B 1 3 ? -42.094 17.453 -25.266 1 33.12 3 ARG B CA 1
ATOM 2655 C C . ARG B 1 3 ? -41.375 16.109 -25.141 1 33.12 3 ARG B C 1
ATOM 2657 O O . ARG B 1 3 ? -41.906 15.086 -25.609 1 33.12 3 ARG B O 1
ATOM 2664 N N . LYS B 1 4 ? -40.062 16.094 -25.188 1 35.06 4 LYS B N 1
ATOM 2665 C CA . LYS B 1 4 ? -39.281 14.914 -24.828 1 35.06 4 LYS B CA 1
ATOM 2666 C C . LYS B 1 4 ? -39.812 14.289 -23.531 1 35.06 4 LYS B C 1
ATOM 2668 O O . LYS B 1 4 ? -39.875 14.961 -22.5 1 35.06 4 LYS B O 1
ATOM 2673 N N . SER B 1 5 ? -40.75 13.297 -23.625 1 36 5 SER B N 1
ATOM 2674 C CA . SER B 1 5 ? -41.312 12.508 -22.531 1 36 5 SER B CA 1
ATOM 2675 C C . SER B 1 5 ? -40.188 11.93 -21.656 1 36 5 SER B C 1
ATOM 2677 O O . SER B 1 5 ? -39.312 11.211 -22.156 1 36 5 SER B O 1
ATOM 2679 N N . HIS B 1 6 ? -39.656 12.602 -20.703 1 37.5 6 HIS B N 1
ATOM 2680 C CA . HIS B 1 6 ? -38.75 12.109 -19.688 1 37.5 6 HIS B CA 1
ATOM 2681 C C . HIS B 1 6 ? -39.188 10.75 -19.156 1 37.5 6 HIS B C 1
ATOM 2683 O O . HIS B 1 6 ? -40.312 10.594 -18.688 1 37.5 6 HIS B O 1
ATOM 2689 N N . SER B 1 7 ? -38.812 9.641 -19.703 1 45.78 7 SER B N 1
ATOM 2690 C CA . SER B 1 7 ? -38.969 8.273 -19.219 1 45.78 7 SER B CA 1
ATOM 2691 C C . SER B 1 7 ? -38.688 8.172 -17.734 1 45.78 7 SER B C 1
ATOM 2693 O O . SER B 1 7 ? -37.562 8.312 -17.297 1 45.78 7 SER B O 1
ATOM 2695 N N . HIS B 1 8 ? -39.531 8.688 -16.766 1 50.53 8 HIS B N 1
ATOM 2696 C CA . HIS B 1 8 ? -39.5 8.633 -15.305 1 50.53 8 HIS B CA 1
ATOM 2697 C C . HIS B 1 8 ? -39.375 7.195 -14.812 1 50.53 8 HIS B C 1
ATOM 2699 O O . HIS B 1 8 ? -40.188 6.348 -15.18 1 50.53 8 HIS B O 1
ATOM 2705 N N . THR B 1 9 ? -38.25 6.695 -14.383 1 56.84 9 THR B N 1
ATOM 2706 C CA . THR B 1 9 ? -38.062 5.402 -13.734 1 56.84 9 THR B CA 1
ATOM 2707 C C . THR B 1 9 ? -39.031 5.254 -12.555 1 56.84 9 THR B C 1
ATOM 2709 O O . THR B 1 9 ? -39.094 6.125 -11.688 1 56.84 9 THR B O 1
ATOM 2712 N N . VAL B 1 10 ? -39.844 4.223 -12.547 1 70.94 10 VAL B N 1
ATOM 2713 C CA . VAL B 1 10 ? -40.875 3.947 -11.555 1 70.94 10 VAL B CA 1
ATOM 2714 C C . VAL B 1 10 ? -40.219 3.619 -10.211 1 70.94 10 VAL B C 1
ATOM 2716 O O . VAL B 1 10 ? -39.344 2.771 -10.133 1 70.94 10 VAL B O 1
ATOM 2719 N N . THR B 1 11 ? -40.438 4.422 -9.156 1 70.81 11 THR B N 1
ATOM 2720 C CA . THR B 1 11 ? -39.906 4.254 -7.801 1 70.81 11 THR B CA 1
ATOM 2721 C C . THR B 1 11 ? -40.938 3.562 -6.906 1 70.81 11 THR B C 1
ATOM 2723 O O . THR B 1 11 ? -42.094 3.398 -7.289 1 70.81 11 THR B O 1
ATOM 2726 N N . LEU B 1 12 ? -40.406 3.109 -5.719 1 72.88 12 LEU B N 1
ATOM 2727 C CA . LEU B 1 12 ? -41.281 2.527 -4.715 1 72.88 12 LEU B CA 1
ATOM 2728 C C . LEU B 1 12 ? -42.375 3.512 -4.316 1 72.88 12 LEU B C 1
ATOM 2730 O O . LEU B 1 12 ? -43.5 3.109 -4.043 1 72.88 12 LEU B O 1
ATOM 2734 N N . LYS B 1 13 ? -41.969 4.746 -4.352 1 77.5 13 LYS B N 1
ATOM 2735 C CA . LYS B 1 13 ? -42.938 5.789 -4.031 1 77.5 13 LYS B CA 1
ATOM 2736 C C . LYS B 1 13 ? -44.031 5.879 -5.098 1 77.5 13 LYS B C 1
ATOM 2738 O O . LYS B 1 13 ? -45.219 6.094 -4.781 1 77.5 13 LYS B O 1
ATOM 2743 N N . ASP B 1 14 ? -43.625 5.68 -6.328 1 79.81 14 ASP B N 1
ATOM 2744 C CA . ASP B 1 14 ? -44.594 5.676 -7.426 1 79.81 14 ASP B CA 1
ATOM 2745 C C . ASP B 1 14 ? -45.594 4.516 -7.293 1 79.81 14 ASP B C 1
ATOM 2747 O O . ASP B 1 14 ? -46.781 4.684 -7.527 1 79.81 14 ASP B O 1
ATOM 2751 N N . VAL B 1 15 ? -45 3.391 -6.832 1 81.75 15 VAL B N 1
ATOM 2752 C CA . VAL B 1 15 ? -45.812 2.199 -6.633 1 81.75 15 VAL B CA 1
ATOM 2753 C C . VAL B 1 15 ? -46.781 2.426 -5.473 1 81.75 15 VAL B C 1
ATOM 2755 O O . VAL B 1 15 ? -47.969 2.088 -5.57 1 81.75 15 VAL B O 1
ATOM 2758 N N . ALA B 1 16 ? -46.312 3.014 -4.508 1 82.88 16 ALA B N 1
ATOM 2759 C CA . ALA B 1 16 ? -47.125 3.314 -3.332 1 82.88 16 ALA B CA 1
ATOM 2760 C C . ALA B 1 16 ? -48.281 4.242 -3.684 1 82.88 16 ALA B C 1
ATOM 2762 O O . ALA B 1 16 ? -49.406 4.016 -3.268 1 82.88 16 ALA B O 1
ATOM 2763 N N . ARG B 1 17 ? -47.969 5.168 -4.387 1 84.5 17 ARG B N 1
ATOM 2764 C CA . ARG B 1 17 ? -48.938 6.148 -4.828 1 84.5 17 ARG B CA 1
ATOM 2765 C C . ARG B 1 17 ? -50.031 5.492 -5.68 1 84.5 17 ARG B C 1
ATOM 2767 O O . ARG B 1 17 ? -51.219 5.727 -5.465 1 84.5 17 ARG B O 1
ATOM 2774 N N . GLU B 1 18 ? -49.594 4.668 -6.566 1 84.44 18 GLU B N 1
ATOM 2775 C CA . GLU B 1 18 ? -50.531 4.035 -7.5 1 84.44 18 GLU B CA 1
ATOM 2776 C C . GLU B 1 18 ? -51.344 2.957 -6.805 1 84.44 18 GLU B C 1
ATOM 2778 O O . GLU B 1 18 ? -52.531 2.768 -7.125 1 84.44 18 GLU B O 1
ATOM 2783 N N . ALA B 1 19 ? -50.75 2.254 -5.859 1 84 19 ALA B N 1
ATOM 2784 C CA . ALA B 1 19 ? -51.406 1.177 -5.121 1 84 19 ALA B CA 1
ATOM 2785 C C . ALA B 1 19 ? -52.25 1.728 -3.961 1 84 19 ALA B C 1
ATOM 2787 O O . ALA B 1 19 ? -53 0.987 -3.311 1 84 19 ALA B O 1
ATOM 2788 N N . GLU B 1 20 ? -52.125 3.07 -3.768 1 86.25 20 GLU B N 1
ATOM 2789 C CA . GLU B 1 20 ? -52.812 3.783 -2.711 1 86.25 20 GLU B CA 1
ATOM 2790 C C . GLU B 1 20 ? -52.562 3.143 -1.349 1 86.25 20 GLU B C 1
ATOM 2792 O O . GLU B 1 20 ? -53.5 2.934 -0.573 1 86.25 20 GLU B O 1
ATOM 2797 N N . VAL B 1 21 ? -51.469 2.672 -1.183 1 82.75 21 VAL B N 1
ATOM 2798 C CA . VAL B 1 21 ? -50.969 2.18 0.102 1 82.75 21 VAL B CA 1
ATOM 2799 C C . VAL B 1 21 ? -49.719 2.943 0.501 1 82.75 21 VAL B C 1
ATOM 2801 O O . VAL B 1 21 ? -49.156 3.682 -0.307 1 82.75 21 VAL B O 1
ATOM 2804 N N . SER B 1 22 ? -49.344 2.93 1.724 1 77.75 22 SER B N 1
ATOM 2805 C CA . SER B 1 22 ? -48.125 3.602 2.178 1 77.75 22 SER B CA 1
ATOM 2806 C C . SER B 1 22 ? -46.875 2.988 1.536 1 77.75 22 SER B C 1
ATOM 2808 O O . SER B 1 22 ? -46.906 1.837 1.099 1 77.75 22 SER B O 1
ATOM 2810 N N . TYR B 1 23 ? -45.781 3.766 1.47 1 76.88 23 TYR B N 1
ATOM 2811 C CA . TYR B 1 23 ? -44.5 3.305 0.998 1 76.88 23 TYR B CA 1
ATOM 2812 C C . TYR B 1 23 ? -44.031 2.066 1.764 1 76.88 23 TYR B C 1
ATOM 2814 O O . TYR B 1 23 ? -43.5 1.121 1.172 1 76.88 23 TYR B O 1
ATOM 2822 N N . GLN B 1 24 ? -44.375 2.027 3.012 1 73.75 24 GLN B N 1
ATOM 2823 C CA . GLN B 1 24 ? -44.031 0.913 3.887 1 73.75 24 GLN B CA 1
ATOM 2824 C C . GLN B 1 24 ? -44.812 -0.342 3.518 1 73.75 24 GLN B C 1
ATOM 2826 O O . GLN B 1 24 ? -44.25 -1.448 3.531 1 73.75 24 GLN B O 1
ATOM 2831 N N . THR B 1 25 ? -46 -0.179 3.18 1 76.62 25 THR B N 1
ATOM 2832 C CA . THR B 1 25 ? -46.875 -1.285 2.805 1 76.62 25 THR B CA 1
ATOM 2833 C C . THR B 1 25 ? -46.438 -1.906 1.485 1 76.62 25 THR B C 1
ATOM 2835 O O . THR B 1 25 ? -46.438 -3.131 1.34 1 76.62 25 THR B O 1
ATOM 2838 N N . VAL B 1 26 ? -45.969 -1.036 0.519 1 76.81 26 VAL B N 1
ATOM 2839 C CA . VAL B 1 26 ? -45.438 -1.525 -0.753 1 76.81 26 VAL B CA 1
ATOM 2840 C C . VAL B 1 26 ? -44.156 -2.32 -0.515 1 76.81 26 VAL B C 1
ATOM 2842 O O . VAL B 1 26 ? -44 -3.424 -1.042 1 76.81 26 VAL B O 1
ATOM 2845 N N . SER B 1 27 ? -43.312 -1.794 0.245 1 70.75 27 SER B N 1
ATOM 2846 C CA . SER B 1 27 ? -42.062 -2.451 0.581 1 70.75 27 SER B CA 1
ATOM 2847 C C . SER B 1 27 ? -42.312 -3.805 1.239 1 70.75 27 SER B C 1
ATOM 2849 O O . SER B 1 27 ? -41.688 -4.805 0.855 1 70.75 27 SER B O 1
ATOM 2851 N N . ARG B 1 28 ? -43.25 -3.775 2.113 1 69.88 28 ARG B N 1
ATOM 2852 C CA . ARG B 1 28 ? -43.594 -4.996 2.842 1 69.88 28 ARG B CA 1
ATOM 2853 C C . ARG B 1 28 ? -44.281 -6.008 1.927 1 69.88 28 ARG B C 1
ATOM 2855 O O . ARG B 1 28 ? -44.031 -7.207 2.025 1 69.88 28 ARG B O 1
ATOM 2862 N N . ALA B 1 29 ? -45.094 -5.562 1.058 1 73.62 29 ALA B N 1
ATOM 2863 C CA . ALA B 1 29 ? -45.844 -6.418 0.136 1 73.62 29 ALA B CA 1
ATOM 2864 C C . ALA B 1 29 ? -44.906 -7.078 -0.875 1 73.62 29 ALA B C 1
ATOM 2866 O O . ALA B 1 29 ? -45.031 -8.266 -1.168 1 73.62 29 ALA B O 1
ATOM 2867 N N . ILE B 1 30 ? -43.938 -6.258 -1.296 1 70.62 30 ILE B N 1
ATOM 2868 C CA . ILE B 1 30 ? -43 -6.719 -2.32 1 70.62 30 ILE B CA 1
ATOM 2869 C C . ILE B 1 30 ? -41.969 -7.664 -1.697 1 70.62 30 ILE B C 1
ATOM 2871 O O . ILE B 1 30 ? -41.5 -8.602 -2.348 1 70.62 30 ILE B O 1
ATOM 2875 N N . ASN B 1 31 ? -41.75 -7.438 -0.396 1 62.91 31 ASN B N 1
ATOM 2876 C CA . ASN B 1 31 ? -40.719 -8.195 0.29 1 62.91 31 ASN B CA 1
ATOM 2877 C C . ASN B 1 31 ? -41.281 -9.375 1.059 1 62.91 31 ASN B C 1
ATOM 2879 O O . ASN B 1 31 ? -40.594 -10.008 1.853 1 62.91 31 ASN B O 1
ATOM 2883 N N . GLY B 1 32 ? -42.531 -9.633 0.923 1 62.19 32 GLY B N 1
ATOM 2884 C CA . GLY B 1 32 ? -43.188 -10.852 1.367 1 62.19 32 GLY B CA 1
ATOM 2885 C C . GLY B 1 32 ? -43.5 -10.859 2.854 1 62.19 32 GLY B C 1
ATOM 2886 O O . GLY B 1 32 ? -43.531 -11.922 3.48 1 62.19 32 GLY B O 1
ATOM 2887 N N . TYR B 1 33 ? -43.719 -9.789 3.408 1 60.22 33 TYR B N 1
ATOM 2888 C CA . TYR B 1 33 ? -44.062 -9.734 4.82 1 60.22 33 TYR B CA 1
ATOM 2889 C C . TYR B 1 33 ? -45.469 -10.289 5.039 1 60.22 33 TYR B C 1
ATOM 2891 O O . TYR B 1 33 ? -46.406 -9.992 4.273 1 60.22 33 TYR B O 1
ATOM 2899 N N . ASP B 1 34 ? -45.5 -11.117 5.969 1 62.97 34 ASP B N 1
ATOM 2900 C CA . ASP B 1 34 ? -46.719 -11.844 6.258 1 62.97 34 ASP B CA 1
ATOM 2901 C C . ASP B 1 34 ? -4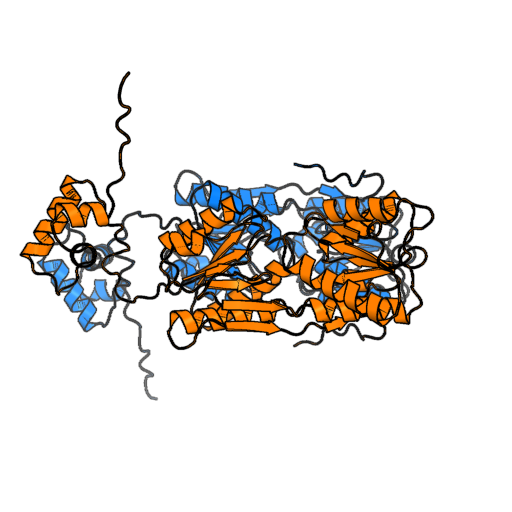7.812 -10.906 6.785 1 62.97 34 ASP B C 1
ATOM 2903 O O . ASP B 1 34 ? -49 -11.25 6.77 1 62.97 34 ASP B O 1
ATOM 2907 N N . GLU B 1 35 ? -47.531 -9.805 7.168 1 70.12 35 GLU B N 1
ATOM 2908 C CA . GLU B 1 35 ? -48.5 -8.914 7.777 1 70.12 35 GLU B CA 1
ATOM 2909 C C . GLU B 1 35 ? -49.375 -8.242 6.719 1 70.12 35 GLU B C 1
ATOM 2911 O O . GLU B 1 35 ? -50.375 -7.609 7.043 1 70.12 35 GLU B O 1
ATOM 2916 N N . ILE B 1 36 ? -48.969 -8.414 5.582 1 74.44 36 ILE B N 1
ATOM 2917 C CA . ILE B 1 36 ? -49.75 -7.789 4.496 1 74.44 36 ILE B CA 1
ATOM 2918 C C . ILE B 1 36 ? -50.781 -8.766 3.963 1 74.44 36 ILE B C 1
ATOM 2920 O O . ILE B 1 36 ? -50.469 -9.93 3.693 1 74.44 36 ILE B O 1
ATOM 2924 N N . SER B 1 37 ? -52 -8.344 3.953 1 78.62 37 SER B N 1
ATOM 2925 C CA . SER B 1 37 ? -53.094 -9.18 3.467 1 78.62 37 SER B CA 1
ATOM 2926 C C . SER B 1 37 ? -52.844 -9.633 2.031 1 78.62 37 SER B C 1
ATOM 2928 O O . SER B 1 37 ? -52.156 -8.961 1.272 1 78.62 37 SER B O 1
ATOM 2930 N N . ALA B 1 38 ? -53.281 -10.789 1.751 1 77.44 38 ALA B N 1
ATOM 2931 C CA . ALA B 1 38 ? -53.156 -11.328 0.4 1 77.44 38 ALA B CA 1
ATOM 2932 C C . ALA B 1 38 ? -53.719 -10.352 -0.634 1 77.44 38 ALA B C 1
ATOM 2934 O O . ALA B 1 38 ? -53.125 -10.195 -1.717 1 77.44 38 ALA B O 1
ATOM 2935 N N . GLU B 1 39 ? -54.688 -9.688 -0.293 1 81.5 39 GLU B N 1
ATOM 2936 C CA . GLU B 1 39 ? -55.344 -8.734 -1.183 1 81.5 39 GLU B CA 1
ATOM 2937 C C . GLU B 1 39 ? -54.438 -7.527 -1.457 1 81.5 39 GLU B C 1
ATOM 2939 O O . GLU B 1 39 ? -54.281 -7.113 -2.607 1 81.5 39 GLU B O 1
ATOM 2944 N N . THR B 1 40 ? -53.812 -7.016 -0.436 1 82.19 40 THR B N 1
ATOM 2945 C CA . THR B 1 40 ? -52.938 -5.863 -0.568 1 82.19 40 THR B CA 1
ATOM 2946 C C . THR B 1 40 ? -51.656 -6.238 -1.338 1 82.19 40 THR B C 1
ATOM 2948 O O . THR B 1 40 ? -51.188 -5.465 -2.17 1 82.19 40 THR B O 1
ATOM 2951 N N . ARG B 1 41 ? -51.156 -7.359 -1.062 1 79.69 41 ARG B N 1
ATOM 2952 C CA . ARG B 1 41 ? -49.969 -7.875 -1.751 1 79.69 41 ARG B CA 1
ATOM 2953 C C . ARG B 1 41 ? -50.219 -7.996 -3.25 1 79.69 41 ARG B C 1
ATOM 2955 O O . ARG B 1 41 ? -49.406 -7.562 -4.059 1 79.69 41 ARG B O 1
ATOM 2962 N N . GLU B 1 42 ? -51.344 -8.602 -3.504 1 80.56 42 GLU B N 1
ATOM 2963 C CA . GLU B 1 42 ? -51.719 -8.766 -4.906 1 80.56 42 GLU B CA 1
ATOM 2964 C C . GLU B 1 42 ? -51.875 -7.414 -5.594 1 80.56 42 GLU B C 1
ATOM 2966 O O . GLU B 1 42 ? -51.469 -7.234 -6.738 1 80.56 42 GLU B O 1
ATOM 2971 N N . LYS B 1 43 ? -52.438 -6.465 -4.965 1 83.25 43 LYS B N 1
ATOM 2972 C CA . LYS B 1 43 ? -52.656 -5.113 -5.48 1 83.25 43 LYS B CA 1
ATOM 2973 C C . LYS B 1 43 ? -51.312 -4.426 -5.754 1 83.25 43 LYS B C 1
ATOM 2975 O O . LYS B 1 43 ? -51.125 -3.83 -6.816 1 83.25 43 LYS B O 1
ATOM 2980 N N . VAL B 1 44 ? -50.406 -4.555 -4.805 1 81.62 44 VAL B N 1
ATOM 2981 C CA . VAL B 1 44 ? -49.094 -3.92 -4.918 1 81.62 44 VAL B CA 1
ATOM 2982 C C . VAL B 1 44 ? -48.281 -4.566 -6.051 1 81.62 44 VAL B C 1
ATOM 2984 O O . VAL B 1 44 ? -47.688 -3.869 -6.863 1 81.62 44 VAL B O 1
ATOM 2987 N N . LEU B 1 45 ? -48.344 -5.887 -6.07 1 77.69 45 LEU B N 1
ATOM 2988 C CA . LEU B 1 45 ? -47.625 -6.617 -7.102 1 77.69 45 LEU B CA 1
ATOM 2989 C C . LEU B 1 45 ? -48.188 -6.305 -8.484 1 77.69 45 LEU B C 1
ATOM 2991 O O . LEU B 1 45 ? -47.406 -6.176 -9.453 1 77.69 45 LEU B O 1
ATOM 2995 N N . ASP B 1 46 ? -49.469 -6.195 -8.586 1 79.88 46 ASP B N 1
ATOM 2996 C CA . ASP B 1 46 ? -50.125 -5.82 -9.828 1 79.88 46 ASP B CA 1
ATOM 2997 C C . ASP B 1 46 ? -49.719 -4.426 -10.281 1 79.88 46 ASP B C 1
ATOM 2999 O O . ASP B 1 46 ? -49.438 -4.211 -11.469 1 79.88 46 ASP B O 1
ATOM 3003 N N . VAL B 1 47 ? -49.594 -3.449 -9.367 1 82.19 47 VAL B N 1
ATOM 3004 C CA . VAL B 1 47 ? -49.156 -2.094 -9.688 1 82.19 47 VAL B CA 1
ATOM 3005 C C . VAL B 1 47 ? -47.688 -2.105 -10.125 1 82.19 47 VAL B C 1
ATOM 3007 O O . VAL B 1 47 ? -47.312 -1.416 -11.07 1 82.19 47 VAL B O 1
ATOM 3010 N N . CYS B 1 48 ? -46.875 -2.895 -9.391 1 76.25 48 CYS B N 1
ATOM 3011 C CA . CYS B 1 48 ? -45.469 -3.047 -9.766 1 76.25 48 CYS B CA 1
ATOM 3012 C C . CYS B 1 48 ? -45.344 -3.52 -11.211 1 76.25 48 CYS B C 1
ATOM 3014 O O . CYS B 1 48 ? -44.531 -2.98 -11.977 1 76.25 48 CYS B O 1
ATOM 3016 N N . ARG B 1 49 ? -46.062 -4.512 -11.5 1 72.81 49 ARG B N 1
ATOM 3017 C CA . ARG B 1 49 ? -46.094 -5.066 -12.844 1 72.81 49 ARG B CA 1
ATOM 3018 C C . ARG B 1 49 ? -46.531 -4.023 -13.867 1 72.81 49 ARG B C 1
ATOM 3020 O O . ARG B 1 49 ? -45.938 -3.881 -14.93 1 72.81 49 ARG B O 1
ATOM 3027 N N . ARG B 1 50 ? -47.562 -3.312 -13.617 1 79 50 ARG B N 1
ATOM 3028 C CA . ARG B 1 50 ? -48.156 -2.334 -14.531 1 79 50 ARG B CA 1
ATOM 3029 C C . ARG B 1 50 ? -47.188 -1.158 -14.75 1 79 50 ARG B C 1
ATOM 3031 O O . ARG B 1 50 ? -47.062 -0.664 -15.875 1 79 50 ARG B O 1
ATOM 3038 N N . LEU B 1 51 ? -46.5 -0.783 -13.594 1 76.69 51 LEU B N 1
ATOM 3039 C CA . LEU B 1 51 ? -45.625 0.382 -13.688 1 76.69 51 LEU B CA 1
ATOM 3040 C C . LEU B 1 51 ? -44.219 -0.024 -14.117 1 76.69 51 LEU B C 1
ATOM 3042 O O . LEU B 1 51 ? -43.375 0.834 -14.383 1 76.69 51 LEU B O 1
ATOM 3046 N N . GLY B 1 52 ? -43.969 -1.322 -14.195 1 67.5 52 GLY B N 1
ATOM 3047 C CA . GLY B 1 52 ? -42.656 -1.85 -14.539 1 67.5 52 GLY B CA 1
ATOM 3048 C C . GLY B 1 52 ? -41.656 -1.725 -13.414 1 67.5 52 GLY B C 1
ATOM 3049 O O . GLY B 1 52 ? -40.469 -1.564 -13.664 1 67.5 52 GLY B O 1
ATOM 3050 N N . TYR B 1 53 ? -42.219 -1.536 -12.289 1 62.69 53 TYR B N 1
ATOM 3051 C CA . TYR B 1 53 ? -41.344 -1.482 -11.125 1 62.69 53 TYR B CA 1
ATOM 3052 C C . TYR B 1 53 ? -40.781 -2.861 -10.797 1 62.69 53 TYR B C 1
ATOM 3054 O O . TYR B 1 53 ? -41.531 -3.83 -10.672 1 62.69 53 TYR B O 1
ATOM 3062 N N . ARG B 1 54 ? -39.562 -3.029 -10.922 1 50.66 54 ARG B N 1
ATOM 3063 C CA . ARG B 1 54 ? -38.875 -4.25 -10.5 1 50.66 54 ARG B CA 1
ATOM 3064 C C . ARG B 1 54 ? -38.438 -4.152 -9.047 1 50.66 54 ARG B C 1
ATOM 3066 O O . ARG B 1 54 ? -37.594 -3.307 -8.711 1 50.66 54 ARG B O 1
ATOM 3073 N N . PRO B 1 55 ? -39.281 -4.707 -8.164 1 45.78 55 PRO B N 1
ATOM 3074 C CA . PRO B 1 55 ? -38.75 -4.68 -6.797 1 45.78 55 PRO B CA 1
ATOM 3075 C C . PRO B 1 55 ? -37.312 -5.129 -6.703 1 45.78 55 PRO B C 1
ATOM 3077 O O . PRO B 1 55 ? -36.875 -6.016 -7.445 1 45.78 55 PRO B O 1
ATOM 3080 N N . ASN B 1 56 ? -36.406 -4.152 -6.574 1 40.5 56 ASN B N 1
ATOM 3081 C CA . ASN B 1 56 ? -35.062 -4.695 -6.254 1 40.5 56 ASN B CA 1
ATOM 3082 C C . ASN B 1 56 ? -35.188 -5.84 -5.25 1 40.5 56 ASN B C 1
ATOM 3084 O O . ASN B 1 56 ? -35.781 -5.695 -4.191 1 40.5 56 ASN B O 1
ATOM 3088 N N . ARG B 1 57 ? -35.375 -7 -5.719 1 38.12 57 ARG B N 1
ATOM 3089 C CA . ARG B 1 57 ? -35.469 -8.219 -4.926 1 38.12 57 ARG B CA 1
ATOM 3090 C C . ARG B 1 57 ? -34.719 -8.086 -3.602 1 38.12 57 ARG B C 1
ATOM 3092 O O . ARG B 1 57 ? -34.906 -8.898 -2.693 1 38.12 57 ARG B O 1
ATOM 3099 N N . LEU B 1 58 ? -33.594 -7.336 -3.574 1 33.94 58 LEU B N 1
ATOM 3100 C CA . LEU B 1 58 ? -32.906 -7.25 -2.287 1 33.94 58 LEU B CA 1
ATOM 3101 C C . LEU B 1 58 ? -33.812 -6.598 -1.239 1 33.94 58 LEU B C 1
ATOM 3103 O O . LEU B 1 58 ? -33.469 -6.574 -0.054 1 33.94 58 LEU B O 1
ATOM 3107 N N . ALA B 1 59 ? -34.875 -5.988 -1.541 1 32.66 59 ALA B N 1
ATOM 3108 C CA . ALA B 1 59 ? -35.688 -5.234 -0.582 1 32.66 59 ALA B CA 1
ATOM 3109 C C . ALA B 1 59 ? -36.531 -6.168 0.284 1 32.66 59 ALA B C 1
ATOM 3111 O O . ALA B 1 59 ? -36.75 -5.887 1.463 1 32.66 59 ALA B O 1
ATOM 3112 N N . GLY B 1 60 ? -37.312 -6.988 -0.229 1 33.03 60 GLY B N 1
ATOM 3113 C CA . GLY B 1 60 ? -38.375 -7.598 0.528 1 33.03 60 GLY B CA 1
ATOM 3114 C C . GLY B 1 60 ? -37.906 -8.539 1.615 1 33.03 60 GLY B C 1
ATOM 3115 O O . GLY B 1 60 ? -38.531 -8.656 2.668 1 33.03 60 GLY B O 1
ATOM 3116 N N . SER B 1 61 ? -37.406 -9.703 1.158 1 33.44 61 SER B N 1
ATOM 3117 C CA . SER B 1 61 ? -36.875 -10.57 2.207 1 33.44 61 SER B CA 1
ATOM 3118 C C . SER B 1 61 ? -35.875 -9.836 3.094 1 33.44 61 SER B C 1
ATOM 3120 O O . SER B 1 61 ? -34.938 -10.445 3.615 1 33.44 61 SER B O 1
ATOM 3122 N N . LEU B 1 62 ? -35.844 -8.633 3.199 1 34.28 62 LEU B N 1
ATOM 3123 C CA . LEU B 1 62 ? -35.188 -7.539 3.896 1 34.28 62 LEU B CA 1
ATOM 3124 C C . LEU B 1 62 ? -35.188 -7.781 5.402 1 34.28 62 LEU B C 1
ATOM 3126 O O . LEU B 1 62 ? -34.812 -6.895 6.176 1 34.28 62 LEU B O 1
ATOM 3130 N N . ARG B 1 63 ? -36.219 -8.336 5.875 1 36.25 63 ARG B N 1
ATOM 3131 C CA . ARG B 1 63 ? -35.844 -8.438 7.281 1 36.25 63 ARG B CA 1
ATOM 3132 C C . ARG B 1 63 ? -34.344 -8.414 7.449 1 36.25 63 ARG B C 1
ATOM 3134 O O . ARG B 1 63 ? -33.594 -8.586 6.48 1 36.25 63 ARG B O 1
ATOM 3141 N N . SER B 1 64 ? -33.719 -8.359 8.727 1 44.97 64 SER B N 1
ATOM 3142 C CA . SER B 1 64 ? -32.469 -8.023 9.398 1 44.97 64 SER B CA 1
ATOM 3143 C C . SER B 1 64 ? -31.281 -8.695 8.719 1 44.97 64 SER B C 1
ATOM 3145 O O . SER B 1 64 ? -30.188 -8.789 9.297 1 44.97 64 SER B O 1
ATOM 3147 N N . LYS B 1 65 ? -31.344 -9.43 7.73 1 60.88 65 LYS B N 1
ATOM 3148 C CA . LYS B 1 65 ? -30.25 -10.391 7.609 1 60.88 65 LYS B CA 1
ATOM 3149 C C . LYS B 1 65 ? -28.953 -9.695 7.176 1 60.88 65 LYS B C 1
ATOM 3151 O O . LYS B 1 65 ? -28.906 -9.102 6.098 1 60.88 65 LYS B O 1
ATOM 3156 N N . ARG B 1 66 ? -28.312 -9.305 8.055 1 85.62 66 ARG B N 1
ATOM 3157 C CA . ARG B 1 66 ? -26.938 -8.828 7.922 1 85.62 66 ARG B CA 1
ATOM 3158 C C . ARG B 1 66 ? -26.188 -9.594 6.832 1 85.62 66 ARG B C 1
ATOM 3160 O O . ARG B 1 66 ? -26.328 -10.812 6.711 1 85.62 66 ARG B O 1
ATOM 3167 N N . SER B 1 67 ? -25.844 -8.758 5.852 1 92.06 67 SER B N 1
ATOM 3168 C CA . SER B 1 67 ? -25.047 -9.367 4.793 1 92.06 67 SER B CA 1
ATOM 3169 C C . SER B 1 67 ? -23.688 -9.812 5.316 1 92.06 67 SER B C 1
ATOM 3171 O O . SER B 1 67 ? -23 -10.609 4.676 1 92.06 67 SER B O 1
ATOM 3173 N N . ASN B 1 68 ? -23.281 -9.273 6.398 1 95.81 68 ASN B N 1
ATOM 3174 C CA . ASN B 1 68 ? -21.938 -9.445 6.945 1 95.81 68 ASN B CA 1
ATOM 3175 C C . ASN B 1 68 ? -20.875 -8.984 5.961 1 95.81 68 ASN B C 1
ATOM 3177 O O . ASN B 1 68 ? -19.797 -9.586 5.875 1 95.81 68 ASN B O 1
ATOM 3181 N N . VAL B 1 69 ? -21.25 -8.023 5.113 1 97.5 69 VAL B N 1
ATOM 3182 C CA . VAL B 1 69 ? -20.328 -7.352 4.207 1 97.5 69 VAL B CA 1
ATOM 3183 C C . VAL B 1 69 ? -20.312 -5.852 4.504 1 97.5 69 VAL B C 1
ATOM 3185 O O . VAL B 1 69 ? -21.359 -5.246 4.719 1 97.5 69 VAL B O 1
ATOM 3188 N N . VAL B 1 70 ? -19.156 -5.297 4.598 1 98.62 70 VAL B N 1
ATOM 3189 C CA . VAL B 1 70 ? -19.016 -3.855 4.762 1 98.62 70 VAL B CA 1
ATOM 3190 C C . VAL B 1 70 ? -18.219 -3.273 3.6 1 98.62 70 VAL B C 1
ATOM 3192 O O . VAL B 1 70 ? -17.531 -4.004 2.885 1 98.62 70 VAL B O 1
ATOM 3195 N N . GLY B 1 71 ? -18.422 -1.997 3.346 1 98.81 71 GLY B N 1
ATOM 3196 C CA . GLY B 1 71 ? -17.641 -1.306 2.332 1 98.81 71 GLY B CA 1
ATOM 3197 C C . GLY B 1 71 ? -16.5 -0.489 2.91 1 98.81 71 GLY B C 1
ATOM 3198 O O . GLY B 1 71 ? -16.656 0.178 3.934 1 98.81 71 GLY B O 1
ATOM 3199 N N . LEU B 1 72 ? -15.375 -0.641 2.322 1 98.94 72 LEU B N 1
ATOM 3200 C CA . LEU B 1 72 ? -14.227 0.223 2.576 1 98.94 72 LEU B CA 1
ATOM 3201 C C . LEU B 1 72 ? -13.906 1.073 1.352 1 98.94 72 LEU B C 1
ATOM 3203 O O . LEU B 1 72 ? -13.516 0.545 0.31 1 98.94 72 LEU B O 1
ATOM 3207 N N . ILE B 1 73 ? -14.086 2.383 1.486 1 98.88 73 ILE B N 1
ATOM 3208 C CA . ILE B 1 73 ? -13.828 3.33 0.408 1 98.88 73 ILE B CA 1
ATOM 3209 C C . ILE B 1 73 ? -12.664 4.238 0.791 1 98.88 73 ILE B C 1
ATOM 3211 O O . ILE B 1 73 ? -12.781 5.066 1.698 1 98.88 73 ILE B O 1
ATOM 3215 N N . VAL B 1 74 ? -11.562 4.066 0.058 1 98.56 74 VAL B N 1
ATOM 3216 C CA . VAL B 1 74 ? -10.367 4.836 0.391 1 98.56 74 VAL B CA 1
ATOM 3217 C C . VAL B 1 74 ? -10.016 5.77 -0.765 1 98.56 74 VAL B C 1
ATOM 3219 O O . VAL B 1 74 ? -10.469 5.57 -1.894 1 98.56 74 VAL B O 1
ATOM 3222 N N . SER B 1 75 ? -9.172 6.762 -0.483 1 96.06 75 SER B N 1
ATOM 3223 C CA . SER B 1 75 ? -8.797 7.762 -1.477 1 96.06 75 SER B CA 1
ATOM 3224 C C . SER B 1 75 ? -7.715 7.234 -2.412 1 96.06 75 SER B C 1
ATOM 3226 O O . SER B 1 75 ? -7.656 7.617 -3.582 1 96.06 75 SER B O 1
ATOM 3228 N N . ASP B 1 76 ? -6.824 6.434 -1.854 1 96.62 76 ASP B N 1
ATOM 3229 C CA . ASP B 1 76 ? -5.719 5.895 -2.639 1 96.62 76 ASP B CA 1
ATOM 3230 C C . ASP B 1 76 ? -5.113 4.664 -1.964 1 96.62 76 ASP B C 1
ATOM 3232 O O . ASP B 1 76 ? -4.238 4.785 -1.106 1 96.62 76 ASP B O 1
ATOM 3236 N N . ILE B 1 77 ? -5.418 3.521 -2.51 1 97.75 77 ILE B N 1
ATOM 3237 C CA . ILE B 1 77 ? -4.992 2.281 -1.871 1 97.75 77 ILE B CA 1
ATOM 3238 C C . ILE B 1 77 ? -3.482 2.113 -2.027 1 97.75 77 ILE B C 1
ATOM 3240 O O . ILE B 1 77 ? -2.861 1.332 -1.305 1 97.75 77 ILE B O 1
ATOM 3244 N N . GLU B 1 78 ? -2.826 2.818 -2.932 1 96.81 78 GLU B N 1
ATOM 3245 C CA . GLU B 1 78 ? -1.383 2.734 -3.135 1 96.81 78 GLU B CA 1
ATOM 3246 C C . GLU B 1 78 ? -0.632 3.57 -2.102 1 96.81 78 GLU B C 1
ATOM 3248 O O . GLU B 1 78 ? 0.587 3.445 -1.963 1 96.81 78 GLU B O 1
ATOM 3253 N N . ASN B 1 79 ? -1.368 4.492 -1.482 1 96.94 79 ASN B N 1
ATOM 3254 C CA . ASN B 1 79 ? -0.831 5.234 -0.346 1 96.94 79 ASN B CA 1
ATOM 3255 C C . ASN B 1 79 ? -0.759 4.363 0.906 1 96.94 79 ASN B C 1
ATOM 3257 O O . ASN B 1 79 ? -1.773 3.824 1.353 1 96.94 79 ASN B O 1
ATOM 3261 N N . VAL B 1 80 ? 0.433 4.262 1.435 1 97 80 VAL B N 1
ATOM 3262 C CA . VAL B 1 80 ? 0.71 3.35 2.539 1 97 80 VAL B CA 1
ATOM 3263 C C . VAL B 1 80 ? -0.246 3.631 3.695 1 97 80 VAL B C 1
ATOM 3265 O O . VAL B 1 80 ? -0.663 2.711 4.402 1 97 80 VAL B O 1
ATOM 3268 N N . PHE B 1 81 ? -0.617 4.828 3.957 1 97.62 81 PHE B N 1
ATOM 3269 C CA . PHE B 1 81 ? -1.585 5.156 4.996 1 97.62 81 PHE B CA 1
ATOM 3270 C C . PHE B 1 81 ? -2.871 4.359 4.812 1 97.62 81 PHE B C 1
ATOM 3272 O O . PHE B 1 81 ? -3.328 3.686 5.738 1 97.62 81 PHE B O 1
ATOM 3279 N N . PHE B 1 82 ? -3.379 4.359 3.637 1 98.38 82 PHE B N 1
ATOM 3280 C CA . PHE B 1 82 ? -4.664 3.717 3.379 1 98.38 82 PHE B CA 1
ATOM 3281 C C . PHE B 1 82 ? -4.508 2.203 3.311 1 98.38 82 PHE B C 1
ATOM 3283 O O . PHE B 1 82 ? -5.41 1.461 3.699 1 98.38 82 PHE B O 1
ATOM 3290 N N . ALA B 1 83 ? -3.396 1.765 2.801 1 98.31 83 ALA B N 1
ATOM 3291 C CA . ALA B 1 83 ? -3.146 0.326 2.779 1 98.31 83 ALA B CA 1
ATOM 3292 C C . ALA B 1 83 ? -3.125 -0.247 4.195 1 98.31 83 ALA B C 1
ATOM 3294 O O . ALA B 1 83 ? -3.678 -1.321 4.445 1 98.31 83 ALA B O 1
ATOM 3295 N N . GLU B 1 84 ? -2.508 0.469 5.102 1 98.44 84 GLU B N 1
ATOM 3296 C CA . GLU B 1 84 ? -2.449 0.029 6.492 1 98.44 84 GLU B CA 1
ATOM 3297 C C . GLU B 1 84 ? -3.824 0.098 7.148 1 98.44 84 GLU B C 1
ATOM 3299 O O . GLU B 1 84 ? -4.184 -0.773 7.945 1 98.44 84 GLU B O 1
ATOM 3304 N N . VAL B 1 85 ? -4.555 1.134 6.836 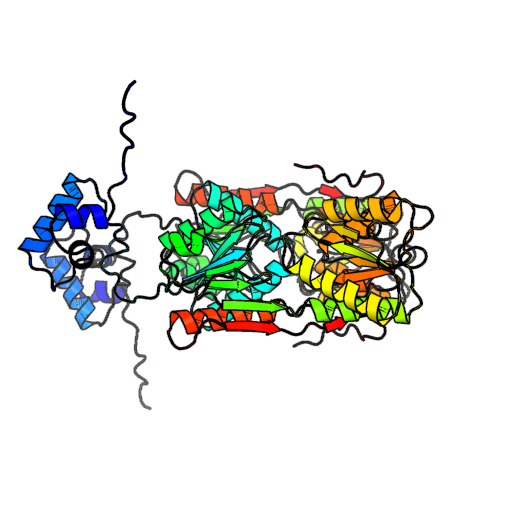1 98.81 85 VAL B N 1
ATOM 3305 C CA . VAL B 1 85 ? -5.934 1.22 7.312 1 98.81 85 VAL B CA 1
ATOM 3306 C C . VAL B 1 85 ? -6.73 0.021 6.805 1 98.81 85 VAL B C 1
ATOM 3308 O O . VAL B 1 85 ? -7.449 -0.624 7.574 1 98.81 85 VAL B O 1
ATOM 3311 N N . ALA B 1 86 ? -6.574 -0.285 5.52 1 98.81 86 ALA B N 1
ATOM 3312 C CA . ALA B 1 86 ? -7.273 -1.418 4.922 1 98.81 86 ALA B CA 1
ATOM 3313 C C . ALA B 1 86 ? -6.902 -2.723 5.617 1 98.81 86 ALA B C 1
ATOM 3315 O O . ALA B 1 86 ? -7.766 -3.574 5.855 1 98.81 86 ALA B O 1
ATOM 3316 N N . SER B 1 87 ? -5.664 -2.826 5.93 1 98.5 87 SER B N 1
ATOM 3317 C CA . SER B 1 87 ? -5.203 -4.012 6.645 1 98.5 87 SER B CA 1
ATOM 3318 C C . SER B 1 87 ? -5.887 -4.137 8 1 98.5 87 SER B C 1
ATOM 3320 O O . SER B 1 87 ? -6.336 -5.223 8.383 1 98.5 87 SER B O 1
ATOM 3322 N N . GLY B 1 88 ? -5.945 -3.053 8.734 1 98.75 88 GLY B N 1
ATOM 3323 C CA . GLY B 1 88 ? -6.621 -3.047 10.023 1 98.75 88 GLY B CA 1
ATOM 3324 C C . GLY B 1 88 ? -8.102 -3.369 9.922 1 98.75 88 GLY B C 1
ATOM 3325 O O . GLY B 1 88 ? -8.625 -4.16 10.703 1 98.75 88 GLY B O 1
ATOM 3326 N N . VAL B 1 89 ? -8.758 -2.777 8.914 1 98.88 89 VAL B N 1
ATOM 3327 C CA . VAL B 1 89 ? -10.18 -3.01 8.688 1 98.88 89 VAL B CA 1
ATOM 3328 C C . VAL B 1 89 ? -10.422 -4.484 8.367 1 98.88 89 VAL B C 1
ATOM 3330 O O . VAL B 1 89 ? -11.281 -5.125 8.977 1 98.88 89 VAL B O 1
ATOM 3333 N N . GLU B 1 90 ? -9.641 -4.973 7.41 1 98.69 90 GLU B N 1
ATOM 3334 C CA . GLU B 1 90 ? -9.82 -6.348 6.957 1 98.69 90 GLU B CA 1
ATOM 3335 C C . GLU B 1 90 ? -9.57 -7.34 8.086 1 98.69 90 GLU B C 1
ATOM 3337 O O . GLU B 1 90 ? -10.32 -8.305 8.25 1 98.69 90 GLU B O 1
ATOM 3342 N N . SER B 1 91 ? -8.555 -7.102 8.867 1 98 91 SER B N 1
ATOM 3343 C CA . SER B 1 91 ? -8.227 -7.992 9.977 1 98 91 SER B CA 1
ATOM 3344 C C . SER B 1 91 ? -9.359 -8.047 11 1 98 91 SER B C 1
ATOM 3346 O O . SER B 1 91 ? -9.789 -9.133 11.391 1 98 91 SER B O 1
ATOM 3348 N N . GLU B 1 92 ? -9.82 -6.902 11.383 1 98.38 92 GLU B N 1
ATOM 3349 C CA . GLU B 1 92 ? -10.914 -6.84 12.352 1 98.38 92 GLU B CA 1
ATOM 3350 C C . GLU B 1 92 ? -12.195 -7.43 11.766 1 98.38 92 GLU B C 1
ATOM 3352 O O . GLU B 1 92 ? -12.922 -8.148 12.461 1 98.38 92 GLU B O 1
ATOM 3357 N N . ALA B 1 93 ? -12.5 -7.133 10.5 1 98.31 93 ALA B N 1
ATOM 3358 C CA . ALA B 1 93 ? -13.68 -7.664 9.82 1 98.31 93 ALA B CA 1
ATOM 3359 C C . ALA B 1 93 ? -13.648 -9.188 9.789 1 98.31 93 ALA B C 1
ATOM 3361 O O . ALA B 1 93 ? -14.633 -9.844 10.148 1 98.31 93 ALA B O 1
ATOM 3362 N N . ARG B 1 94 ? -12.523 -9.695 9.406 1 96.31 94 ARG B N 1
ATOM 3363 C CA . ARG B 1 94 ? -12.359 -11.141 9.336 1 96.31 94 ARG B CA 1
ATOM 3364 C C . ARG B 1 94 ? -12.586 -11.797 10.695 1 96.31 94 ARG B C 1
ATOM 3366 O O . ARG B 1 94 ? -13.312 -12.789 10.797 1 96.31 94 ARG B O 1
ATOM 3373 N N . HIS B 1 95 ? -12.031 -11.234 11.703 1 95.75 95 HIS B N 1
ATOM 3374 C CA . HIS B 1 95 ? -12.156 -11.758 13.062 1 95.75 95 HIS B CA 1
ATOM 3375 C C . HIS B 1 95 ? -13.609 -11.766 13.516 1 95.75 95 HIS B C 1
ATOM 3377 O O . HIS B 1 95 ? -14.016 -12.625 14.305 1 95.75 95 HIS B O 1
ATOM 3383 N N . LYS B 1 96 ? -14.406 -10.883 12.953 1 96.06 96 LYS B N 1
ATOM 3384 C CA . LYS B 1 96 ? -15.789 -10.734 13.383 1 96.06 96 LYS B CA 1
ATOM 3385 C C . LYS B 1 96 ? -16.75 -11.367 12.383 1 96.06 96 LYS B C 1
ATOM 3387 O O . LYS B 1 96 ? -17.969 -11.203 12.5 1 96.06 96 LYS B O 1
ATOM 3392 N N . GLY B 1 97 ? -16.219 -12 11.367 1 94.88 97 GLY B N 1
ATOM 3393 C CA . GLY B 1 97 ? -17.031 -12.734 10.422 1 94.88 97 GLY B CA 1
ATOM 3394 C C . GLY B 1 97 ? -17.578 -11.875 9.297 1 94.88 97 GLY B C 1
ATOM 3395 O O . GLY B 1 97 ? -18.578 -12.219 8.672 1 94.88 97 GLY B O 1
ATOM 3396 N N . TYR B 1 98 ? -16.984 -10.672 9.102 1 97.06 98 TYR B N 1
ATOM 3397 C CA . TYR B 1 98 ? -17.375 -9.781 8.016 1 97.06 98 TYR B CA 1
ATOM 3398 C C . TYR B 1 98 ? -16.422 -9.898 6.836 1 97.06 98 TYR B C 1
ATOM 3400 O O . TYR B 1 98 ? -15.25 -10.234 7.008 1 97.06 98 TYR B O 1
ATOM 3408 N N . SER B 1 99 ? -16.953 -9.641 5.625 1 97.69 99 SER B N 1
ATOM 3409 C CA . SER B 1 99 ? -16.141 -9.438 4.434 1 97.69 99 SER B CA 1
ATOM 3410 C C . SER B 1 99 ? -16.094 -7.965 4.039 1 97.69 99 SER B C 1
ATOM 3412 O O . SER B 1 99 ? -16.969 -7.188 4.422 1 97.69 99 SER B O 1
ATOM 3414 N N . VAL B 1 100 ? -15.062 -7.605 3.295 1 98.75 100 VAL B N 1
ATOM 3415 C CA . VAL B 1 100 ? -14.852 -6.191 3.006 1 98.75 100 VAL B CA 1
ATOM 3416 C C . VAL B 1 100 ? -14.859 -5.965 1.496 1 98.75 100 VAL B C 1
ATOM 3418 O O . VAL B 1 100 ? -14.047 -6.547 0.771 1 98.75 100 VAL B O 1
ATOM 3421 N N . LEU B 1 101 ? -15.773 -5.102 1.01 1 98.62 101 LEU B N 1
ATOM 3422 C CA . LEU B 1 101 ? -15.711 -4.586 -0.354 1 98.62 101 LEU B CA 1
ATOM 3423 C C . LEU B 1 101 ? -14.789 -3.375 -0.44 1 98.62 101 LEU B C 1
ATOM 3425 O O . LEU B 1 101 ? -14.891 -2.455 0.375 1 98.62 101 LEU B O 1
ATOM 3429 N N . LEU B 1 102 ? -13.945 -3.361 -1.432 1 98.81 102 LEU B N 1
ATOM 3430 C CA . LEU B 1 102 ? -12.953 -2.307 -1.559 1 98.81 102 LEU B CA 1
ATOM 3431 C C . LEU B 1 102 ? -13.281 -1.384 -2.727 1 98.81 102 LEU B C 1
ATOM 3433 O O . LEU B 1 102 ? -13.609 -1.852 -3.818 1 98.81 102 LEU B O 1
ATOM 3437 N N . ALA B 1 103 ? -13.195 -0.075 -2.516 1 98.56 103 ALA B N 1
ATOM 3438 C CA . ALA B 1 103 ? -13.25 0.91 -3.592 1 98.56 103 ALA B CA 1
ATOM 3439 C C . ALA B 1 103 ? -12.164 1.971 -3.418 1 98.56 103 ALA B C 1
ATOM 3441 O O . ALA B 1 103 ? -11.836 2.355 -2.293 1 98.56 103 ALA B O 1
ATOM 3442 N N . ASN B 1 104 ? -11.633 2.346 -4.492 1 97.75 104 ASN B N 1
ATOM 3443 C CA . ASN B 1 104 ? -10.617 3.391 -4.582 1 97.75 104 ASN B CA 1
ATOM 3444 C C . ASN B 1 104 ? -11.141 4.617 -5.32 1 97.75 104 ASN B C 1
ATOM 3446 O O . ASN B 1 104 ? -11.547 4.523 -6.48 1 97.75 104 ASN B O 1
ATOM 3450 N N . THR B 1 105 ? -11.031 5.875 -4.711 1 97.06 105 THR B N 1
ATOM 3451 C CA . THR B 1 105 ? -11.719 7.023 -5.289 1 97.06 105 THR B CA 1
ATOM 3452 C C . THR B 1 105 ? -10.727 7.934 -6.016 1 97.06 105 THR B C 1
ATOM 3454 O O . THR B 1 105 ? -11.133 8.805 -6.789 1 97.06 105 THR B O 1
ATOM 3457 N N . ALA B 1 106 ? -9.43 7.73 -5.715 1 93.75 106 ALA B N 1
ATOM 3458 C CA . ALA B 1 106 ? -8.391 8.609 -6.254 1 93.75 106 ALA B CA 1
ATOM 3459 C C . ALA B 1 106 ? -8.695 10.07 -5.941 1 93.75 106 ALA B C 1
ATOM 3461 O O . ALA B 1 106 ? -8.523 10.938 -6.797 1 93.75 106 ALA B O 1
ATOM 3462 N N . GLU B 1 107 ? -9.219 10.297 -4.793 1 94.38 107 GLU B N 1
ATOM 3463 C CA . GLU B 1 107 ? -9.516 11.633 -4.273 1 94.38 107 GLU B CA 1
ATOM 3464 C C . GLU B 1 107 ? -10.602 12.32 -5.098 1 94.38 107 GLU B C 1
ATOM 3466 O O . GLU B 1 107 ? -10.703 13.547 -5.09 1 94.38 107 GLU B O 1
ATOM 3471 N N . ASP B 1 108 ? -11.43 11.555 -5.801 1 96 108 ASP B N 1
ATOM 3472 C CA . ASP B 1 108 ? -12.484 12.086 -6.656 1 96 108 ASP B CA 1
ATOM 3473 C C . ASP B 1 108 ? -13.852 11.938 -5.992 1 96 108 ASP B C 1
ATOM 3475 O O . ASP B 1 108 ? -14.352 10.82 -5.836 1 96 108 ASP B O 1
ATOM 3479 N N . ILE B 1 109 ? -14.484 13.055 -5.738 1 96.19 109 ILE B N 1
ATOM 3480 C CA . ILE B 1 109 ? -15.742 13.062 -5 1 96.19 109 ILE B CA 1
ATOM 3481 C C . ILE B 1 109 ? -16.844 12.398 -5.828 1 96.19 109 ILE B C 1
ATOM 3483 O O . ILE B 1 109 ? -17.75 11.773 -5.281 1 96.19 109 ILE B O 1
ATOM 3487 N N . VAL B 1 110 ? -16.766 12.492 -7.109 1 96.62 110 VAL B N 1
ATOM 3488 C CA . VAL B 1 110 ? -17.75 11.867 -7.984 1 96.62 110 VAL B CA 1
ATOM 3489 C C . VAL B 1 110 ? -17.609 10.344 -7.914 1 96.62 110 VAL B C 1
ATOM 3491 O O . VAL B 1 110 ? -18.609 9.633 -7.758 1 96.62 110 VAL B O 1
ATOM 3494 N N . ARG B 1 111 ? -16.406 9.914 -7.957 1 96.62 111 ARG B N 1
ATOM 3495 C CA . ARG B 1 111 ? -16.156 8.477 -7.828 1 96.62 111 ARG B CA 1
ATOM 3496 C C . ARG B 1 111 ? -16.562 7.969 -6.449 1 96.62 111 ARG B C 1
ATOM 3498 O O . ARG B 1 111 ? -17.062 6.852 -6.32 1 96.62 111 ARG B O 1
ATOM 3505 N N . GLU B 1 112 ? -16.297 8.766 -5.473 1 97.94 112 GLU B N 1
ATOM 3506 C CA . GLU B 1 112 ? -16.688 8.422 -4.109 1 97.94 112 GLU B CA 1
ATOM 3507 C C . GLU B 1 112 ? -18.188 8.211 -4 1 97.94 112 GLU B C 1
ATOM 3509 O O . GLU B 1 112 ? -18.641 7.188 -3.48 1 97.94 112 GLU B O 1
ATOM 3514 N N . ARG B 1 113 ? -18.922 9.141 -4.504 1 96.69 113 ARG B N 1
ATOM 3515 C CA . ARG B 1 113 ? -20.375 9.07 -4.48 1 96.69 113 ARG B CA 1
ATOM 3516 C C . ARG B 1 113 ? -20.875 7.832 -5.223 1 96.69 113 ARG B C 1
ATOM 3518 O O . ARG B 1 113 ? -21.781 7.137 -4.75 1 96.69 113 ARG B O 1
ATOM 3525 N N . GLU B 1 114 ? -20.281 7.574 -6.328 1 96.12 114 GLU B N 1
ATOM 3526 C CA . GLU B 1 114 ? -20.625 6.391 -7.109 1 96.12 114 GLU B CA 1
ATOM 3527 C C . GLU B 1 114 ? -20.375 5.109 -6.316 1 96.12 114 GLU B C 1
ATOM 3529 O O . GLU B 1 114 ? -21.203 4.203 -6.309 1 96.12 114 GLU B O 1
ATOM 3534 N N . ALA B 1 115 ? -19.266 5.035 -5.676 1 97.56 115 ALA B N 1
ATOM 3535 C CA . ALA B 1 115 ? -18.906 3.854 -4.891 1 97.56 115 ALA B CA 1
ATOM 3536 C C . ALA B 1 115 ? -19.891 3.648 -3.736 1 97.56 115 ALA B C 1
ATOM 3538 O O . ALA B 1 115 ? -20.328 2.523 -3.479 1 97.56 115 ALA B O 1
ATOM 3539 N N . VAL B 1 116 ? -20.203 4.711 -3.068 1 97.62 116 VAL B N 1
ATOM 3540 C CA . VAL B 1 116 ? -21.156 4.648 -1.959 1 97.62 116 VAL B CA 1
ATOM 3541 C C . VAL B 1 116 ? -22.484 4.086 -2.447 1 97.62 116 VAL B C 1
ATOM 3543 O O . VAL B 1 116 ? -23.047 3.176 -1.832 1 97.62 116 VAL B O 1
ATOM 3546 N N . GLY B 1 117 ? -22.953 4.633 -3.545 1 95.12 117 GLY B N 1
ATOM 3547 C CA . GLY B 1 117 ? -24.203 4.156 -4.113 1 95.12 117 GLY B CA 1
ATOM 3548 C C . GLY B 1 117 ? -24.172 2.691 -4.5 1 95.12 117 GLY B C 1
ATOM 3549 O O . GLY B 1 117 ? -25.094 1.94 -4.207 1 95.12 117 GLY B O 1
ATOM 3550 N N . GLN B 1 118 ? -23.125 2.324 -5.113 1 94.19 118 GLN B N 1
ATOM 3551 C CA . GLN B 1 118 ? -22.953 0.94 -5.547 1 94.19 118 GLN B CA 1
ATOM 3552 C C . GLN B 1 118 ? -22.938 -0.01 -4.352 1 94.19 118 GLN B C 1
ATOM 3554 O O . GLN B 1 118 ? -23.578 -1.061 -4.379 1 94.19 118 GLN B O 1
ATOM 3559 N N . PHE B 1 119 ? -22.219 0.339 -3.299 1 96.62 119 PHE B N 1
ATOM 3560 C CA . PHE B 1 119 ? -22.109 -0.523 -2.129 1 96.62 119 PHE B CA 1
ATOM 3561 C C . PHE B 1 119 ? -23.438 -0.606 -1.395 1 96.62 119 PHE B C 1
ATOM 3563 O O . PHE B 1 119 ? -23.828 -1.671 -0.902 1 96.62 119 PHE B O 1
ATOM 3570 N N . PHE B 1 120 ? -24.109 0.505 -1.386 1 93.56 120 PHE B N 1
ATOM 3571 C CA . PHE B 1 120 ? -25.422 0.498 -0.781 1 93.56 120 PHE B CA 1
ATOM 3572 C C . PHE B 1 120 ? -26.375 -0.425 -1.548 1 93.56 120 PHE B C 1
ATOM 3574 O O . PHE B 1 120 ? -27.109 -1.21 -0.946 1 93.56 120 PHE B O 1
ATOM 3581 N N . GLU B 1 121 ? -26.312 -0.341 -2.844 1 89.75 121 GLU B N 1
ATOM 3582 C CA . GLU B 1 121 ? -27.141 -1.188 -3.695 1 89.75 121 GLU B CA 1
ATOM 3583 C C . GLU B 1 121 ? -26.812 -2.664 -3.5 1 89.75 121 GLU B C 1
ATOM 3585 O O . GLU B 1 121 ? -27.672 -3.527 -3.639 1 89.75 121 GLU B O 1
ATOM 3590 N N . ARG B 1 122 ? -25.609 -2.869 -3.121 1 90.75 122 ARG B N 1
ATOM 3591 C CA . ARG B 1 122 ? -25.156 -4.238 -2.895 1 90.75 122 ARG B CA 1
ATOM 3592 C C . ARG B 1 122 ? -25.484 -4.691 -1.473 1 90.75 122 ARG B C 1
ATOM 3594 O O . ARG B 1 122 ? -25.062 -5.77 -1.05 1 90.75 122 ARG B O 1
ATOM 3601 N N . ARG B 1 123 ? -26.062 -3.861 -0.708 1 92.06 123 ARG B N 1
ATOM 3602 C CA . ARG B 1 123 ? -26.641 -4.156 0.603 1 92.06 123 ARG B CA 1
ATOM 3603 C C . ARG B 1 123 ? -25.547 -4.414 1.631 1 92.06 123 ARG B C 1
ATOM 3605 O O . ARG B 1 123 ? -25.641 -5.344 2.434 1 92.06 123 ARG B O 1
ATOM 3612 N N . VAL B 1 124 ? -24.469 -3.652 1.54 1 96.5 124 VAL B N 1
ATOM 3613 C CA . VAL B 1 124 ? -23.5 -3.723 2.625 1 96.5 124 VAL B CA 1
ATOM 3614 C C . VAL B 1 124 ? -24.141 -3.252 3.928 1 96.5 124 VAL B C 1
ATOM 3616 O O . VAL B 1 124 ? -25.094 -2.465 3.91 1 96.5 124 VAL B O 1
ATOM 3619 N N . ASP B 1 125 ? -23.594 -3.766 4.988 1 97.44 125 ASP B N 1
ATOM 3620 C CA . ASP B 1 125 ? -24.188 -3.453 6.289 1 97.44 125 ASP B CA 1
ATOM 3621 C C . ASP B 1 125 ? -23.734 -2.08 6.781 1 97.44 125 ASP B C 1
ATOM 3623 O O . ASP B 1 125 ? -24.328 -1.51 7.691 1 97.44 125 ASP B O 1
ATOM 3627 N N . GLY B 1 126 ? -22.719 -1.537 6.27 1 98.31 126 GLY B N 1
ATOM 3628 C CA . GLY B 1 126 ? -22.156 -0.248 6.629 1 98.31 126 GLY B CA 1
ATOM 3629 C C . GLY B 1 126 ? -20.906 0.107 5.824 1 98.31 126 GLY B C 1
ATOM 3630 O O . GLY B 1 126 ? -20.453 -0.688 5 1 98.31 126 GLY B O 1
ATOM 3631 N N . LEU B 1 127 ? -20.406 1.355 6.059 1 98.69 127 LEU B N 1
ATOM 3632 C CA . LEU B 1 127 ? -19.266 1.839 5.285 1 98.69 127 LEU B CA 1
ATOM 3633 C C . LEU B 1 127 ? -18.188 2.414 6.203 1 98.69 127 LEU B C 1
ATOM 3635 O O . LEU B 1 127 ? -18.5 3.09 7.184 1 98.69 127 LEU B O 1
ATOM 3639 N N . ILE B 1 128 ? -17.016 2.086 5.898 1 98.94 128 ILE B N 1
ATOM 3640 C CA . ILE B 1 128 ? -15.867 2.891 6.316 1 98.94 128 ILE B CA 1
ATOM 3641 C C . ILE B 1 128 ? -15.375 3.74 5.145 1 98.94 128 ILE B C 1
ATOM 3643 O O . ILE B 1 128 ? -15.047 3.211 4.082 1 98.94 128 ILE B O 1
ATOM 3647 N N . LEU B 1 129 ? -15.336 5.066 5.363 1 98.81 129 LEU B N 1
ATOM 3648 C CA . LEU B 1 129 ? -15.141 5.996 4.254 1 98.81 129 LEU B CA 1
ATOM 3649 C C . LEU B 1 129 ? -14.023 6.984 4.57 1 98.81 129 LEU B C 1
ATOM 3651 O O . LEU B 1 129 ? -14.031 7.625 5.625 1 98.81 129 LEU B O 1
ATOM 3655 N N . ALA B 1 130 ? -12.992 7.008 3.725 1 98.62 130 ALA B N 1
ATOM 3656 C CA . ALA B 1 130 ? -12.055 8.125 3.721 1 98.62 130 ALA B CA 1
ATOM 3657 C C . ALA B 1 130 ? -12.523 9.234 2.783 1 98.62 130 ALA B C 1
ATOM 3659 O O . ALA B 1 130 ? -12.32 9.156 1.568 1 98.62 130 ALA B O 1
ATOM 3660 N N . PRO B 1 131 ? -13.047 10.297 3.299 1 97.56 131 PRO B N 1
ATOM 3661 C CA . PRO B 1 131 ? -13.711 11.297 2.459 1 97.56 131 PRO B CA 1
ATOM 3662 C C . PRO B 1 131 ? -12.734 12.039 1.545 1 97.56 131 PRO B C 1
ATOM 3664 O O . PRO B 1 131 ? -11.633 12.406 1.976 1 97.56 131 PRO B O 1
ATOM 3667 N N . SER B 1 132 ? -13.125 12.164 0.304 1 95.56 132 SER B N 1
ATOM 3668 C CA . SER B 1 132 ? -12.43 13.055 -0.619 1 95.56 132 SER B CA 1
ATOM 3669 C C . SER B 1 132 ? -12.75 14.516 -0.325 1 95.56 132 SER B C 1
ATOM 3671 O O . SER B 1 132 ? -13.656 14.812 0.452 1 95.56 132 SER B O 1
ATOM 3673 N N . GLU B 1 133 ? -11.938 15.352 -0.896 1 93.25 133 GLU B N 1
ATOM 3674 C CA . GLU B 1 133 ? -12.289 16.766 -0.781 1 93.25 133 GLU B CA 1
ATOM 3675 C C . GLU B 1 133 ? -13.602 17.062 -1.488 1 93.25 133 GLU B C 1
ATOM 3677 O O . GLU B 1 133 ? -13.867 16.547 -2.57 1 93.25 133 GLU B O 1
ATOM 3682 N N . GLY B 1 134 ? -14.445 17.875 -0.775 1 91.06 134 GLY B N 1
ATOM 3683 C CA . GLY B 1 134 ? -15.727 18.234 -1.373 1 91.06 134 GLY B CA 1
ATOM 3684 C C . GLY B 1 134 ? -16.875 18.188 -0.389 1 91.06 134 GLY B C 1
ATOM 3685 O O . GLY B 1 134 ? -16.672 18.047 0.817 1 91.06 134 GLY B O 1
ATOM 3686 N N . GLU B 1 135 ? -18.062 18.312 -0.959 1 91.19 135 GLU B N 1
ATOM 3687 C CA . GLU B 1 135 ? -19.281 18.297 -0.161 1 91.19 135 GLU B CA 1
ATOM 3688 C C . GLU B 1 135 ? -19.875 16.891 -0.098 1 91.19 135 GLU B C 1
ATOM 3690 O O . GLU B 1 135 ? -19.984 16.203 -1.12 1 91.19 135 GLU B O 1
ATOM 3695 N N . HIS B 1 136 ? -20.281 16.469 1.092 1 95.88 136 HIS B N 1
ATOM 3696 C CA . HIS B 1 136 ? -20.734 15.094 1.279 1 95.88 136 HIS B CA 1
ATOM 3697 C C . HIS B 1 136 ? -22.219 15.047 1.629 1 95.88 136 HIS B C 1
ATOM 3699 O O . HIS B 1 136 ? -22.703 14.062 2.201 1 95.88 136 HIS B O 1
ATOM 3705 N N . ASP B 1 137 ? -22.969 16.016 1.262 1 92.88 137 ASP B N 1
ATOM 3706 C CA . ASP B 1 137 ? -24.391 16.094 1.567 1 92.88 137 ASP B CA 1
ATOM 3707 C C . ASP B 1 137 ? -25.141 14.906 0.967 1 92.88 137 ASP B C 1
ATOM 3709 O O . ASP B 1 137 ? -26.203 14.516 1.462 1 92.88 137 ASP B O 1
ATOM 3713 N N . TYR B 1 138 ? -24.578 14.359 -0.085 1 93 138 TYR B N 1
ATOM 3714 C CA . TYR B 1 138 ? -25.203 13.219 -0.74 1 93 138 TYR B CA 1
ATOM 3715 C C . TYR B 1 138 ? -25.375 12.055 0.228 1 93 138 TYR B C 1
ATOM 3717 O O . TYR B 1 138 ? -26.297 11.25 0.084 1 93 138 TYR B O 1
ATOM 3725 N N . LEU B 1 139 ? -24.562 11.93 1.28 1 95.12 139 LEU B N 1
ATOM 3726 C CA . LEU B 1 139 ? -24.656 10.859 2.27 1 95.12 139 LEU B CA 1
ATOM 3727 C C . LEU B 1 139 ? -25.938 10.984 3.084 1 95.12 139 LEU B C 1
ATOM 3729 O O . LEU B 1 139 ? -26.484 9.984 3.557 1 95.12 139 LEU B O 1
ATOM 3733 N N . ARG B 1 140 ? -26.438 12.172 3.24 1 90.94 140 ARG B N 1
ATOM 3734 C CA . ARG B 1 140 ? -27.656 12.445 3.986 1 90.94 140 ARG B CA 1
ATOM 3735 C C . ARG B 1 140 ? -28.891 12.305 3.096 1 90.94 140 ARG B C 1
ATOM 3737 O O . ARG B 1 140 ? -29.938 11.836 3.547 1 90.94 140 ARG B O 1
ATOM 3744 N N . THR B 1 141 ? -28.688 12.633 1.897 1 90.56 141 THR B N 1
ATOM 3745 C CA . THR B 1 141 ? -29.844 12.734 1.026 1 90.56 141 THR B CA 1
ATOM 3746 C C . THR B 1 141 ? -30.078 11.414 0.289 1 90.56 141 THR B C 1
ATOM 3748 O O . THR B 1 141 ? -31.219 11.102 -0.076 1 90.56 141 THR B O 1
ATOM 3751 N N . GLU B 1 142 ? -29 10.664 0.119 1 90.06 142 GLU B N 1
ATOM 3752 C CA . GLU B 1 142 ? -29.125 9.508 -0.755 1 90.06 142 GLU B CA 1
ATOM 3753 C C . GLU B 1 142 ? -29.109 8.203 0.047 1 90.06 142 GLU B C 1
ATOM 3755 O O . GLU B 1 142 ? -29.406 7.137 -0.489 1 90.06 142 GLU B O 1
ATOM 3760 N N . LEU B 1 143 ? -28.797 8.273 1.329 1 90.38 143 LEU B N 1
ATOM 3761 C CA . LEU B 1 143 ? -28.781 7.098 2.188 1 90.38 143 LEU B CA 1
ATOM 3762 C C . LEU B 1 143 ? -29.75 7.273 3.359 1 90.38 143 LEU B C 1
ATOM 3764 O O . LEU B 1 143 ? -30.047 8.398 3.758 1 90.38 143 LEU B O 1
ATOM 3768 N N . PRO B 1 144 ? -30.234 6.164 3.855 1 89.88 144 PRO B N 1
ATOM 3769 C CA . PRO B 1 144 ? -31 6.277 5.102 1 89.88 144 PRO B CA 1
ATOM 3770 C C . PRO B 1 144 ? -30.172 6.879 6.242 1 89.88 144 PRO B C 1
ATOM 3772 O O . PRO B 1 144 ? -28.984 6.609 6.352 1 89.88 144 PRO B O 1
ATOM 3775 N N . LYS B 1 145 ? -30.797 7.598 7.062 1 86.25 145 LYS B N 1
ATOM 3776 C CA . LYS B 1 145 ? -30.141 8.266 8.18 1 86.25 145 LYS B CA 1
ATOM 3777 C C . LYS B 1 145 ? -29.516 7.258 9.141 1 86.25 145 LYS B C 1
ATOM 3779 O O . LYS B 1 145 ? -28.531 7.566 9.82 1 86.25 145 LYS B O 1
ATOM 3784 N N . THR B 1 146 ? -30.031 6.102 9.125 1 89.5 146 THR B N 1
ATOM 3785 C CA . THR B 1 146 ? -29.609 5.09 10.078 1 89.5 146 THR B CA 1
ATOM 3786 C C . THR B 1 146 ? -28.484 4.227 9.492 1 89.5 146 THR B C 1
ATOM 3788 O O . THR B 1 146 ? -27.938 3.365 10.172 1 89.5 146 THR B O 1
ATOM 3791 N N . PHE B 1 147 ? -28.172 4.457 8.234 1 94.69 147 PHE B N 1
ATOM 3792 C CA . PHE B 1 147 ? -27.125 3.654 7.605 1 94.69 147 PHE B CA 1
ATOM 3793 C C . PHE B 1 147 ? -25.781 3.945 8.234 1 94.69 147 PHE B C 1
ATOM 3795 O O . PHE B 1 147 ? -25.312 5.086 8.219 1 94.69 147 PHE B O 1
ATOM 3802 N N . PRO B 1 148 ? -25.094 2.949 8.82 1 97.94 148 PRO B N 1
ATOM 3803 C CA . PRO B 1 148 ? -23.859 3.174 9.586 1 97.94 148 PRO B CA 1
ATOM 3804 C C . PRO B 1 148 ? -22.688 3.58 8.695 1 97.94 148 PRO B C 1
ATOM 3806 O O . PRO B 1 148 ? -22.375 2.887 7.727 1 97.94 148 PRO B O 1
ATOM 3809 N N . ILE B 1 149 ? -22.062 4.699 9.016 1 98.44 149 ILE B N 1
ATOM 3810 C CA . ILE B 1 149 ? -20.875 5.184 8.328 1 98.44 149 ILE B CA 1
ATOM 3811 C C . ILE B 1 149 ? -19.828 5.641 9.352 1 98.44 149 ILE B C 1
ATOM 3813 O O . ILE B 1 149 ? -20.156 6.359 10.297 1 98.44 149 ILE B O 1
ATOM 3817 N N . VAL B 1 150 ? -18.641 5.188 9.195 1 98.81 150 VAL B N 1
ATOM 3818 C CA . VAL B 1 150 ? -17.516 5.668 9.992 1 98.81 150 VAL B CA 1
ATOM 3819 C C . VAL B 1 150 ? -16.453 6.273 9.078 1 98.81 150 VAL B C 1
ATOM 3821 O O . VAL B 1 150 ? -15.953 5.602 8.164 1 98.81 150 VAL B O 1
ATOM 3824 N N . ALA B 1 151 ? -16.141 7.531 9.289 1 98.69 151 ALA B N 1
ATOM 3825 C CA . ALA B 1 151 ? -15.086 8.211 8.523 1 98.69 151 ALA B CA 1
ATOM 3826 C C . ALA B 1 151 ? -13.711 7.93 9.117 1 98.69 151 ALA B C 1
ATOM 3828 O O . ALA B 1 151 ? -13.562 7.832 10.336 1 98.69 151 ALA B O 1
ATOM 3829 N N . VAL B 1 152 ? -12.742 7.797 8.211 1 98.75 152 VAL B N 1
ATOM 3830 C CA . VAL B 1 152 ? -11.344 7.695 8.625 1 98.75 152 VAL B CA 1
ATOM 3831 C C . VAL B 1 152 ? -10.516 8.742 7.891 1 98.75 152 VAL B C 1
ATOM 3833 O O . VAL B 1 152 ? -10.922 9.25 6.844 1 98.75 152 VAL B O 1
ATOM 3836 N N . ASN B 1 153 ? -9.297 9.102 8.398 1 97.62 153 ASN B N 1
ATOM 3837 C CA . ASN B 1 153 ? -8.367 10.078 7.844 1 97.62 153 ASN B CA 1
ATOM 3838 C C . ASN B 1 153 ? -8.906 11.5 7.949 1 97.62 153 ASN B C 1
ATOM 3840 O O . ASN B 1 153 ? -8.234 12.391 8.461 1 97.62 153 ASN B O 1
ATOM 3844 N N . ARG B 1 154 ? -10.156 11.672 7.52 1 97.5 154 ARG B N 1
ATOM 3845 C CA . ARG B 1 154 ? -10.844 12.961 7.566 1 97.5 154 ARG B CA 1
ATOM 3846 C C . ARG B 1 154 ? -12.273 12.797 8.078 1 97.5 154 ARG B C 1
ATOM 3848 O O . ARG B 1 154 ? -12.875 11.742 7.914 1 97.5 154 ARG B O 1
ATOM 3855 N N . GLU B 1 155 ? -12.797 13.812 8.68 1 94.06 155 GLU B N 1
ATOM 3856 C CA . GLU B 1 155 ? -14.141 13.758 9.242 1 94.06 155 GLU B CA 1
ATOM 3857 C C . GLU B 1 155 ? -15.203 14 8.172 1 94.06 155 GLU B C 1
ATOM 3859 O O . GLU B 1 155 ? -14.891 14.523 7.094 1 94.06 155 GLU B O 1
ATOM 3864 N N . LEU B 1 156 ? -16.328 13.344 8.617 1 91.81 156 LEU B N 1
ATOM 3865 C CA . LEU B 1 156 ? -17.547 13.711 7.918 1 91.81 156 LEU B CA 1
ATOM 3866 C C . LEU B 1 156 ? -18.375 14.672 8.75 1 91.81 156 LEU B C 1
ATOM 3868 O O . LEU B 1 156 ? -18.469 14.531 9.977 1 91.81 156 LEU B O 1
ATOM 3872 N N . ARG B 1 157 ? -18.656 15.891 8.445 1 86.69 157 ARG B N 1
ATOM 3873 C CA . ARG B 1 157 ? -19.5 16.812 9.195 1 86.69 157 ARG B CA 1
ATOM 3874 C C . ARG B 1 157 ? -20.984 16.516 8.945 1 86.69 157 ARG B C 1
ATOM 3876 O O . ARG B 1 157 ? -21.75 17.406 8.609 1 86.69 157 ARG B O 1
ATOM 3883 N N . ILE B 1 158 ? -21.297 15.203 9.18 1 91.31 158 ILE B N 1
ATOM 3884 C CA . ILE B 1 158 ? -22.672 14.734 9 1 91.31 158 ILE B CA 1
ATOM 3885 C C . ILE B 1 158 ? -23.156 14.055 10.281 1 91.31 158 ILE B C 1
ATOM 3887 O O . ILE B 1 158 ? -22.5 13.141 10.797 1 91.31 158 ILE B O 1
ATOM 3891 N N . PRO B 1 159 ? -24.297 14.508 10.766 1 90.44 159 PRO B N 1
ATOM 3892 C CA . PRO B 1 159 ? -24.828 13.883 11.984 1 90.44 159 PRO B CA 1
ATOM 3893 C C . PRO B 1 159 ? -25.062 12.383 11.82 1 90.44 159 PRO B C 1
ATOM 3895 O O . PRO B 1 159 ? -25.5 11.93 10.766 1 90.44 159 PRO B O 1
ATOM 3898 N N . GLY B 1 160 ? -24.625 11.641 12.805 1 92.12 160 GLY B N 1
ATOM 3899 C CA . GLY B 1 160 ? -24.875 10.211 12.805 1 92.12 160 GLY B CA 1
ATOM 3900 C C . GLY B 1 160 ? -23.703 9.398 12.266 1 92.12 160 GLY B C 1
ATOM 3901 O O . GLY B 1 160 ? -23.688 8.172 12.398 1 92.12 160 GLY B O 1
ATOM 3902 N N . CYS B 1 161 ? -22.734 10.055 11.719 1 96.12 161 CYS B N 1
ATOM 3903 C CA . CYS B 1 161 ? -21.547 9.367 11.227 1 96.12 161 CYS B CA 1
ATOM 3904 C C . CYS B 1 161 ? -20.453 9.352 12.281 1 96.12 161 CYS B C 1
ATOM 3906 O O . CYS B 1 161 ? -20.25 10.336 13 1 96.12 161 CYS B O 1
ATOM 3908 N N . GLY B 1 162 ? -19.797 8.188 12.453 1 97.81 162 GLY B N 1
ATOM 3909 C CA . GLY B 1 162 ? -18.625 8.109 13.312 1 97.81 162 GLY B CA 1
ATOM 3910 C C . GLY B 1 162 ? -17.359 8.562 12.617 1 97.81 162 GLY B C 1
ATOM 3911 O O . GLY B 1 162 ? -17.359 8.844 11.414 1 97.81 162 GLY B O 1
ATOM 3912 N N . ALA B 1 163 ? -16.344 8.672 13.43 1 98.62 163 ALA B N 1
ATOM 3913 C CA . ALA B 1 163 ? -15.031 9.023 12.883 1 98.62 163 ALA B CA 1
ATOM 3914 C C . ALA B 1 163 ? -13.906 8.5 13.766 1 98.62 163 ALA B C 1
ATOM 3916 O O . ALA B 1 163 ? -14.008 8.539 14.992 1 98.62 163 ALA B O 1
ATOM 3917 N N . VAL B 1 164 ? -12.938 7.922 13.164 1 98.81 164 VAL B N 1
ATOM 3918 C CA . VAL B 1 164 ? -11.672 7.582 13.812 1 98.81 164 VAL B CA 1
ATOM 3919 C C . VAL B 1 164 ? -10.523 8.328 13.133 1 98.81 164 VAL B C 1
ATOM 3921 O O . VAL B 1 164 ? -10.203 8.055 11.969 1 98.81 164 VAL B O 1
ATOM 3924 N N . LEU B 1 165 ? -9.898 9.258 13.852 1 98.62 165 LEU B N 1
ATOM 3925 C CA . LEU B 1 165 ? -8.961 10.211 13.281 1 98.62 165 LEU B CA 1
ATOM 3926 C C . LEU B 1 165 ? -7.656 10.234 14.078 1 98.62 165 LEU B C 1
ATOM 3928 O O . LEU B 1 165 ? -7.57 9.641 15.156 1 98.62 165 LEU B O 1
ATOM 3932 N N . SER B 1 166 ? -6.641 10.836 13.508 1 98.56 166 SER B N 1
ATOM 3933 C CA . SER B 1 166 ? -5.379 11.07 14.203 1 98.56 166 SER B CA 1
ATOM 3934 C C . SER B 1 166 ? -5.359 12.445 14.867 1 98.56 166 SER B C 1
ATOM 3936 O O . SER B 1 166 ? -6.066 13.359 14.438 1 98.56 166 SER B O 1
ATOM 3938 N N . GLU B 1 167 ? -4.555 12.578 15.891 1 98.38 167 GLU B N 1
ATOM 3939 C CA . GLU B 1 167 ? -4.305 13.883 16.516 1 98.38 167 GLU B CA 1
ATOM 3940 C C . GLU B 1 167 ? -3.328 14.711 15.68 1 98.38 167 GLU B C 1
ATOM 3942 O O . GLU B 1 167 ? -2.166 14.875 16.047 1 98.38 167 GLU B O 1
ATOM 3947 N N . ASN B 1 168 ? -3.836 15.336 14.703 1 98.62 168 ASN B N 1
ATOM 3948 C CA . ASN B 1 168 ? -3.035 16.031 13.711 1 98.62 168 ASN B CA 1
ATOM 3949 C C . ASN B 1 168 ? -2.367 17.281 14.297 1 98.62 168 ASN B C 1
ATOM 3951 O O . ASN B 1 168 ? -1.185 17.531 14.055 1 98.62 168 ASN B O 1
ATOM 3955 N N . VAL B 1 169 ? -3.135 18.062 15.039 1 98.75 169 VAL B N 1
ATOM 3956 C CA . VAL B 1 169 ? -2.625 19.328 15.562 1 98.75 169 VAL B CA 1
ATOM 3957 C C . VAL B 1 169 ? -1.442 19.062 16.5 1 98.75 169 VAL B C 1
ATOM 3959 O O . VAL B 1 169 ? -0.368 19.641 16.312 1 98.75 169 VAL B O 1
ATOM 3962 N N . ARG B 1 170 ? -1.646 18.156 17.375 1 98.56 170 ARG B N 1
ATOM 3963 C CA . ARG B 1 170 ? -0.592 17.828 18.344 1 98.56 170 ARG B CA 1
ATOM 3964 C C . ARG B 1 170 ? 0.622 17.234 17.625 1 98.56 170 ARG B C 1
ATOM 3966 O O . ARG B 1 170 ? 1.763 17.562 17.969 1 98.56 170 ARG B O 1
ATOM 3973 N N . GLY B 1 171 ? 0.355 16.328 16.688 1 98.75 171 GLY B N 1
ATOM 3974 C CA . GLY B 1 171 ? 1.449 15.742 15.922 1 98.75 171 GLY B CA 1
ATOM 3975 C C . GLY B 1 171 ? 2.289 16.781 15.195 1 98.75 171 GLY B C 1
ATOM 3976 O O . GLY B 1 171 ? 3.52 16.75 15.273 1 98.75 171 GLY B O 1
ATOM 3977 N N . ALA B 1 172 ? 1.611 17.719 14.562 1 98.88 172 ALA B N 1
ATOM 3978 C CA . ALA B 1 172 ? 2.311 18.766 13.805 1 98.88 172 ALA B CA 1
ATOM 3979 C C . ALA B 1 172 ? 3.068 19.703 14.742 1 98.88 172 ALA B C 1
ATOM 3981 O O . ALA B 1 172 ? 4.211 20.078 14.461 1 98.88 172 ALA B O 1
ATOM 3982 N N . ARG B 1 173 ? 2.436 20.047 15.805 1 98.88 173 ARG B N 1
ATOM 3983 C CA . ARG B 1 173 ? 3.078 20.938 16.781 1 98.88 173 ARG B CA 1
ATOM 3984 C C . ARG B 1 173 ? 4.375 20.312 17.297 1 98.88 173 ARG B C 1
ATOM 3986 O O . ARG B 1 173 ? 5.41 20.984 17.328 1 98.88 173 ARG B O 1
ATOM 3993 N N . THR B 1 174 ? 4.336 19.047 17.641 1 98.75 174 THR B N 1
ATOM 3994 C CA . THR B 1 174 ? 5.496 18.344 18.172 1 98.75 174 THR B CA 1
ATOM 3995 C C . THR B 1 174 ? 6.629 18.328 17.141 1 98.75 174 THR B C 1
ATOM 3997 O O . THR B 1 174 ? 7.789 18.547 17.484 1 98.75 174 THR B O 1
ATOM 4000 N N . ALA B 1 175 ? 6.273 18.094 15.922 1 98.75 175 ALA B N 1
ATOM 4001 C CA . ALA B 1 175 ? 7.266 18.016 14.852 1 98.75 175 ALA B CA 1
ATOM 4002 C C . ALA B 1 175 ? 7.961 19.359 14.656 1 98.75 175 ALA B C 1
ATOM 4004 O O . ALA B 1 175 ? 9.188 19.422 14.516 1 98.75 175 ALA B O 1
ATOM 4005 N N . VAL B 1 176 ? 7.207 20.422 14.68 1 98.88 176 VAL B N 1
ATOM 4006 C CA . VAL B 1 176 ? 7.766 21.75 14.461 1 98.88 176 VAL B CA 1
ATOM 4007 C C . VAL B 1 176 ? 8.578 22.172 15.68 1 98.88 176 VAL B C 1
ATOM 4009 O O . VAL B 1 176 ? 9.633 22.797 15.539 1 98.88 176 VAL B O 1
ATOM 4012 N N . GLU B 1 177 ? 8.109 21.859 16.844 1 98.81 177 GLU B N 1
ATOM 4013 C CA . GLU B 1 177 ? 8.859 22.141 18.062 1 98.81 177 GLU B CA 1
ATOM 4014 C C . GLU B 1 177 ? 10.234 21.484 18.047 1 98.81 177 GLU B C 1
ATOM 4016 O O . GLU B 1 177 ? 11.211 22.047 18.531 1 98.81 177 GLU B O 1
ATOM 4021 N N . TYR B 1 178 ? 10.266 20.297 17.484 1 98.44 178 TYR B N 1
ATOM 4022 C CA . TYR B 1 178 ? 11.539 19.594 17.312 1 98.44 178 TYR B CA 1
ATOM 4023 C C . TYR B 1 178 ? 12.508 20.406 16.469 1 98.44 178 TYR B C 1
ATOM 4025 O O . TYR B 1 178 ? 13.68 20.547 16.812 1 98.44 178 TYR B O 1
ATOM 4033 N N . LEU B 1 179 ? 12.023 20.969 15.359 1 98.5 179 LEU B N 1
ATOM 4034 C CA . LEU B 1 179 ? 12.859 21.781 14.492 1 98.5 179 LEU B CA 1
ATOM 4035 C C . LEU B 1 179 ? 13.336 23.031 15.211 1 98.5 179 LEU B C 1
ATOM 4037 O O . LEU B 1 179 ? 14.5 23.438 15.086 1 98.5 179 LEU B O 1
ATOM 4041 N N . ILE B 1 180 ? 12.477 23.672 15.984 1 98.62 180 ILE B N 1
ATOM 4042 C CA . ILE B 1 180 ? 12.797 24.875 16.719 1 98.62 180 ILE B CA 1
ATOM 4043 C C . ILE B 1 180 ? 13.859 24.578 17.781 1 98.62 180 ILE B C 1
ATOM 4045 O O . ILE B 1 180 ? 14.82 25.344 17.938 1 98.62 180 ILE B O 1
ATOM 4049 N N . ALA B 1 181 ? 13.688 23.453 18.453 1 98.19 181 ALA B N 1
ATOM 4050 C CA . ALA B 1 181 ? 14.648 23.031 19.469 1 98.19 181 ALA B CA 1
ATOM 4051 C C . ALA B 1 181 ? 16.031 22.812 18.859 1 98.19 181 ALA B C 1
ATOM 4053 O O . ALA B 1 181 ? 17.047 22.953 19.531 1 98.19 181 ALA B O 1
ATOM 4054 N N . ARG B 1 182 ? 16.078 22.547 17.578 1 97.25 182 ARG B N 1
ATOM 4055 C CA . ARG B 1 182 ? 17.328 22.297 16.891 1 97.25 182 ARG B CA 1
ATOM 4056 C C . ARG B 1 182 ? 17.922 23.594 16.344 1 97.25 182 ARG B C 1
ATOM 4058 O O . ARG B 1 182 ? 18.953 23.578 15.656 1 97.25 182 ARG B O 1
ATOM 4065 N N . GLY B 1 183 ? 17.203 24.688 16.516 1 98 183 GLY B N 1
ATOM 4066 C CA . GLY B 1 183 ? 17.766 25.984 16.219 1 98 183 GLY B CA 1
ATOM 4067 C C . GLY B 1 183 ? 17.188 26.625 14.969 1 98 183 GLY B C 1
ATOM 4068 O O . GLY B 1 183 ? 17.578 27.734 14.594 1 98 183 GLY B O 1
ATOM 4069 N N . HIS B 1 184 ? 16.203 25.969 14.328 1 98.44 184 HIS B N 1
ATOM 4070 C CA . HIS B 1 184 ? 15.609 26.547 13.125 1 98.44 184 HIS B CA 1
ATOM 4071 C C . HIS B 1 184 ? 14.641 27.672 13.469 1 98.44 184 HIS B C 1
ATOM 4073 O O . HIS B 1 184 ? 13.766 27.5 14.32 1 98.44 184 HIS B O 1
ATOM 4079 N N . THR B 1 185 ? 14.75 28.766 12.75 1 98.19 185 THR B N 1
ATOM 4080 C CA . THR B 1 185 ? 13.852 29.891 12.945 1 98.19 185 THR B CA 1
ATOM 4081 C C . THR B 1 185 ? 13.062 30.188 11.664 1 98.19 185 THR B C 1
ATOM 4083 O O . THR B 1 185 ? 12.039 30.859 11.703 1 98.19 185 THR B O 1
ATOM 4086 N N . ARG B 1 186 ? 13.664 29.797 10.531 1 98.31 186 ARG B N 1
ATOM 4087 C CA . ARG B 1 186 ? 12.984 29.891 9.242 1 98.31 186 ARG B CA 1
ATOM 4088 C C . ARG B 1 186 ? 12.422 28.531 8.828 1 98.31 186 ARG B C 1
ATOM 4090 O O . ARG B 1 186 ? 13.141 27.703 8.258 1 98.31 186 ARG B O 1
ATOM 4097 N N . ILE B 1 187 ? 11.156 28.375 9.164 1 98.75 187 ILE B N 1
ATOM 4098 C CA . ILE B 1 187 ? 10.539 27.078 8.945 1 98.75 187 ILE B CA 1
ATOM 4099 C C . ILE B 1 187 ? 9.328 27.234 8.031 1 98.75 187 ILE B C 1
ATOM 4101 O O . ILE B 1 187 ? 8.484 28.109 8.242 1 98.75 187 ILE B O 1
ATOM 4105 N N . GLY B 1 188 ? 9.273 26.469 6.938 1 98.75 188 GLY B N 1
ATOM 4106 C CA . GLY B 1 188 ? 8.141 26.422 6.035 1 98.75 188 GLY B CA 1
ATOM 4107 C C . GLY B 1 188 ? 7.285 25.172 6.195 1 98.75 188 GLY B C 1
ATOM 4108 O O . GLY B 1 188 ? 7.621 24.281 6.98 1 98.75 188 GLY B O 1
ATOM 4109 N N . ALA B 1 189 ? 6.152 25.172 5.48 1 98.75 189 ALA B N 1
ATOM 4110 C CA . ALA B 1 189 ? 5.254 24.016 5.5 1 98.75 189 ALA B CA 1
ATOM 4111 C C . ALA B 1 189 ? 4.672 23.766 4.113 1 98.75 189 ALA B C 1
ATOM 4113 O O . ALA B 1 189 ? 4.32 24.703 3.393 1 98.75 189 ALA B O 1
ATOM 4114 N N . ILE B 1 190 ? 4.676 22.5 3.752 1 98.69 190 ILE B N 1
ATOM 4115 C CA . ILE B 1 190 ? 4.02 22.047 2.529 1 98.69 190 ILE B CA 1
ATOM 4116 C C . ILE B 1 190 ? 2.904 21.062 2.875 1 98.69 190 ILE B C 1
ATOM 4118 O O . ILE B 1 190 ? 3.164 19.984 3.412 1 98.69 190 ILE B O 1
ATOM 4122 N N . VAL B 1 191 ? 1.652 21.438 2.572 1 98.19 191 VAL B N 1
ATOM 4123 C CA . VAL B 1 191 ? 0.495 20.641 2.979 1 98.19 191 VAL B CA 1
ATOM 4124 C C . VAL B 1 191 ? -0.413 20.406 1.774 1 98.19 191 VAL B C 1
ATOM 4126 O O . VAL B 1 191 ? -0.107 20.844 0.661 1 98.19 191 VAL B O 1
ATOM 4129 N N . GLY B 1 192 ? -1.4 19.516 1.979 1 95.81 192 GLY B N 1
ATOM 4130 C CA . GLY B 1 192 ? -2.412 19.328 0.953 1 95.81 192 GLY B CA 1
ATOM 4131 C C . GLY B 1 192 ? -3.303 20.531 0.75 1 95.81 192 GLY B C 1
ATOM 4132 O O . GLY B 1 192 ? -3.035 21.609 1.298 1 95.81 192 GLY B O 1
ATOM 4133 N N . SER B 1 193 ? -4.348 20.312 0.002 1 93.31 193 SER B N 1
ATOM 4134 C CA . SER B 1 193 ? -5.273 21.406 -0.281 1 93.31 193 SER B CA 1
ATOM 4135 C C . SER B 1 193 ? -5.828 22.016 1.006 1 93.31 193 SER B C 1
ATOM 4137 O O . SER B 1 193 ? -6.004 21.297 2.002 1 93.31 193 SER B O 1
ATOM 4139 N N . ALA B 1 194 ? -6.117 23.297 0.904 1 90.06 194 ALA B N 1
ATOM 4140 C CA . ALA B 1 194 ? -6.605 24.031 2.066 1 90.06 194 ALA B CA 1
ATOM 4141 C C . ALA B 1 194 ? -7.973 23.516 2.508 1 90.06 194 ALA B C 1
ATOM 4143 O O . ALA B 1 194 ? -8.375 23.719 3.654 1 90.06 194 ALA B O 1
ATOM 4144 N N . GLY B 1 195 ? -8.594 22.859 1.61 1 91.25 195 GLY B N 1
ATOM 4145 C CA . GLY B 1 195 ? -9.922 22.359 1.91 1 91.25 195 GLY B CA 1
ATOM 4146 C C . GLY B 1 195 ? -9.914 21.062 2.697 1 91.25 195 GLY B C 1
ATOM 4147 O O . GLY B 1 195 ? -10.938 20.656 3.25 1 91.25 195 GLY B O 1
ATOM 4148 N N . LEU B 1 196 ? -8.852 20.516 2.854 1 94.69 196 LEU B N 1
ATOM 4149 C CA . LEU B 1 196 ? -8.742 19.234 3.535 1 94.69 196 LEU B CA 1
ATOM 4150 C C . LEU B 1 196 ? -8.547 19.422 5.035 1 94.69 196 LEU B C 1
ATOM 4152 O O . LEU B 1 196 ? -7.738 20.25 5.457 1 94.69 196 LEU B O 1
ATOM 4156 N N . MET B 1 197 ? -9.242 18.672 5.816 1 96.19 197 MET B N 1
ATOM 4157 C CA . MET B 1 197 ? -9.172 18.734 7.273 1 96.19 197 MET B CA 1
ATOM 4158 C C . MET B 1 197 ? -7.742 18.516 7.758 1 96.19 197 MET B C 1
ATOM 4160 O O . MET B 1 197 ? -7.262 19.25 8.625 1 96.19 197 MET B O 1
ATOM 4164 N N . THR B 1 198 ? -7.051 17.484 7.242 1 97.75 198 THR B N 1
ATOM 4165 C CA . THR B 1 198 ? -5.695 17.156 7.676 1 97.75 198 THR B CA 1
ATOM 4166 C C . THR B 1 198 ? -4.746 18.312 7.402 1 97.75 198 THR B C 1
ATOM 4168 O O . THR B 1 198 ? -3.898 18.641 8.234 1 97.75 198 THR B O 1
ATOM 4171 N N . SER B 1 199 ? -4.902 18.969 6.277 1 97.62 199 SER B N 1
ATOM 4172 C CA . SER B 1 199 ? -4.094 20.141 5.961 1 97.62 199 SER B CA 1
ATOM 4173 C C . SER B 1 199 ? -4.336 21.266 6.957 1 97.62 199 SER B C 1
ATOM 4175 O O . SER B 1 199 ? -3.391 21.844 7.5 1 97.62 199 SER B O 1
ATOM 4177 N N . ARG B 1 200 ? -5.562 21.547 7.238 1 97.69 200 ARG B N 1
ATOM 4178 C CA . ARG B 1 200 ? -5.926 22.609 8.164 1 97.69 200 ARG B CA 1
ATOM 4179 C C . ARG B 1 200 ? -5.402 22.328 9.562 1 97.69 200 ARG B C 1
ATOM 4181 O O . ARG B 1 200 ? -4.824 23.203 10.203 1 97.69 200 ARG B O 1
ATOM 4188 N N . GLU B 1 201 ? -5.57 21.156 9.992 1 98.56 201 GLU B N 1
ATOM 4189 C CA . GLU B 1 201 ? -5.184 20.797 11.352 1 98.56 201 GLU B CA 1
ATOM 4190 C C . GLU B 1 201 ? -3.664 20.781 11.508 1 98.56 201 GLU B C 1
ATOM 4192 O O . GLU B 1 201 ? -3.129 21.266 12.508 1 98.56 201 GLU B O 1
ATOM 4197 N N . ARG B 1 202 ? -2.973 20.188 10.562 1 98.69 202 ARG B N 1
ATOM 4198 C CA . ARG B 1 202 ? -1.519 20.109 10.656 1 98.69 202 ARG B CA 1
ATOM 4199 C C . ARG B 1 202 ? -0.899 21.5 10.547 1 98.69 202 ARG B C 1
ATOM 4201 O O . ARG B 1 202 ? 0.069 21.812 11.242 1 98.69 202 ARG B O 1
ATOM 4208 N N . LEU B 1 203 ? -1.506 22.391 9.758 1 98.62 203 LEU B N 1
ATOM 4209 C CA . LEU B 1 203 ? -1.057 23.781 9.711 1 98.62 203 LEU B CA 1
ATOM 4210 C C . LEU B 1 203 ? -1.341 24.484 11.031 1 98.62 203 LEU B C 1
ATOM 4212 O O . LEU B 1 203 ? -0.561 25.344 11.461 1 98.62 203 LEU B O 1
ATOM 4216 N N . LYS B 1 204 ? -2.516 24.172 11.594 1 98.69 204 LYS B N 1
ATOM 4217 C CA . LYS B 1 204 ? -2.828 24.734 12.906 1 98.69 204 LYS B CA 1
ATOM 4218 C C . LYS B 1 204 ? -1.751 24.375 13.922 1 98.69 204 LYS B C 1
ATOM 4220 O O . LYS B 1 204 ? -1.324 25.234 14.703 1 98.69 204 LYS B O 1
ATOM 4225 N N . GLY B 1 205 ? -1.323 23.109 13.922 1 98.88 205 GLY B N 1
ATOM 4226 C CA . GLY B 1 205 ? -0.233 22.703 14.789 1 98.88 205 GLY B CA 1
ATOM 4227 C C . GLY B 1 205 ? 1.072 23.406 14.492 1 98.88 205 GLY B C 1
ATOM 4228 O O . GLY B 1 205 ? 1.79 23.812 15.406 1 98.88 205 GLY B O 1
ATOM 4229 N N . PHE B 1 206 ? 1.354 23.594 13.195 1 98.88 206 PHE B N 1
ATOM 4230 C CA . PHE B 1 206 ? 2.527 24.328 12.742 1 98.88 206 PHE B CA 1
ATOM 4231 C C . PHE B 1 206 ? 2.516 25.75 13.297 1 98.88 206 PHE B C 1
ATOM 4233 O O . PHE B 1 206 ? 3.482 26.188 13.93 1 98.88 206 PHE B O 1
ATOM 4240 N N . ARG B 1 207 ? 1.457 26.438 13.125 1 98.75 207 ARG B N 1
ATOM 4241 C CA . ARG B 1 207 ? 1.322 27.828 13.547 1 98.75 207 ARG B CA 1
ATOM 4242 C C . ARG B 1 207 ? 1.403 27.938 15.062 1 98.75 207 ARG B C 1
ATOM 4244 O O . ARG B 1 207 ? 1.97 28.906 15.586 1 98.75 207 ARG B O 1
ATOM 4251 N N . ALA B 1 208 ? 0.821 27.016 15.727 1 98.81 208 ALA B N 1
ATOM 4252 C CA . ALA B 1 208 ? 0.854 27.031 17.188 1 98.81 208 ALA B CA 1
ATOM 4253 C C . ALA B 1 208 ? 2.287 26.938 17.703 1 98.81 208 ALA B C 1
ATOM 4255 O O . ALA B 1 208 ? 2.666 27.656 18.625 1 98.81 208 ALA B O 1
ATOM 4256 N N . ALA B 1 209 ? 3.076 26.016 17.125 1 98.88 209 ALA B N 1
ATOM 4257 C CA . ALA B 1 209 ? 4.469 25.859 17.531 1 98.88 209 ALA B CA 1
ATOM 4258 C C . ALA B 1 209 ? 5.277 27.125 17.234 1 98.88 209 ALA B C 1
ATOM 4260 O O . ALA B 1 209 ? 6.043 27.578 18.094 1 98.88 209 ALA B O 1
ATOM 4261 N N . MET B 1 210 ? 5.062 27.688 16.078 1 98.88 210 MET B N 1
ATOM 4262 C CA . MET B 1 210 ? 5.77 28.906 15.688 1 98.88 210 MET B CA 1
ATOM 4263 C C . MET B 1 210 ? 5.422 30.062 16.625 1 98.88 210 MET B C 1
ATOM 4265 O O . MET B 1 210 ? 6.312 30.766 17.109 1 98.88 210 MET B O 1
ATOM 4269 N N . SER B 1 211 ? 4.16 30.188 16.891 1 98.62 211 SER B N 1
ATOM 4270 C CA . SER B 1 211 ? 3.676 31.266 17.75 1 98.62 211 SER B CA 1
ATOM 4271 C C . SER B 1 211 ? 4.23 31.125 19.172 1 98.62 211 SER B C 1
ATOM 4273 O O . SER B 1 211 ? 4.676 32.094 19.766 1 98.62 211 SER B O 1
ATOM 4275 N N . ALA B 1 212 ? 4.203 29.922 19.672 1 98.56 212 ALA B N 1
ATOM 4276 C CA . ALA B 1 212 ? 4.684 29.672 21.031 1 98.56 212 ALA B CA 1
ATOM 4277 C C . ALA B 1 212 ? 6.16 30.031 21.172 1 98.56 212 ALA B C 1
ATOM 4279 O O . ALA B 1 212 ? 6.605 30.453 22.25 1 98.56 212 ALA B O 1
ATOM 4280 N N . ALA B 1 213 ? 6.883 29.953 20.094 1 98.56 213 ALA B N 1
ATOM 4281 C CA . ALA B 1 213 ? 8.312 30.234 20.109 1 98.56 213 ALA B CA 1
ATOM 4282 C C . ALA B 1 213 ? 8.594 31.672 19.719 1 98.56 213 ALA B C 1
ATOM 4284 O O . ALA B 1 213 ? 9.75 32.094 19.656 1 98.56 213 ALA B O 1
ATOM 4285 N N . GLY B 1 214 ? 7.562 32.406 19.422 1 98.5 214 GLY B N 1
ATOM 4286 C CA . GLY B 1 214 ? 7.711 33.812 19.016 1 98.5 214 GLY B CA 1
ATOM 4287 C C . GLY B 1 214 ? 8.297 33.969 17.625 1 98.5 214 GLY B C 1
ATOM 4288 O O . GLY B 1 214 ? 8.953 34.969 17.328 1 98.5 214 GLY B O 1
ATOM 4289 N N . LEU B 1 215 ? 8.156 32.969 16.797 1 98.56 215 LEU B N 1
ATOM 4290 C CA . LEU B 1 215 ? 8.695 33 15.438 1 98.56 215 LEU B CA 1
ATOM 4291 C C . LEU B 1 215 ? 7.621 33.375 14.43 1 98.56 215 LEU B C 1
ATOM 4293 O O . LEU B 1 215 ? 6.457 33 14.578 1 98.56 215 LEU B O 1
ATOM 4297 N N . PRO B 1 216 ? 7.961 34.094 13.406 1 97.5 216 PRO B N 1
ATOM 4298 C CA . PRO B 1 216 ? 6.969 34.5 12.406 1 97.5 216 PRO B CA 1
ATOM 4299 C C . PRO B 1 216 ? 6.598 33.344 11.453 1 97.5 216 PRO B C 1
ATOM 4301 O O . PRO B 1 216 ? 7.434 32.5 11.141 1 97.5 216 PRO B O 1
ATOM 4304 N N . VAL B 1 217 ? 5.387 33.375 11.023 1 97.88 217 VAL B N 1
ATOM 4305 C CA . VAL B 1 217 ? 4.914 32.531 9.938 1 97.88 217 VAL B CA 1
ATOM 4306 C C . VAL B 1 217 ? 4.816 33.344 8.648 1 97.88 217 VAL B C 1
ATOM 4308 O O . VAL B 1 217 ? 3.986 34.25 8.539 1 97.88 217 VAL B O 1
ATOM 4311 N N . ARG B 1 218 ? 5.633 33.031 7.711 1 96.44 218 ARG B N 1
ATOM 4312 C CA . ARG B 1 218 ? 5.613 33.75 6.438 1 96.44 218 ARG B CA 1
ATOM 4313 C C . ARG B 1 218 ? 4.75 33 5.414 1 96.44 218 ARG B C 1
ATOM 4315 O O . ARG B 1 218 ? 4.977 31.828 5.133 1 96.44 218 ARG B O 1
ATOM 4322 N N . GLN B 1 219 ? 3.865 33.688 4.84 1 95.69 219 GLN B N 1
ATOM 4323 C CA . GLN B 1 219 ? 2.912 33.062 3.92 1 95.69 219 GLN B CA 1
ATOM 4324 C C . GLN B 1 219 ? 3.619 32.5 2.686 1 95.69 219 GLN B C 1
ATOM 4326 O O . GLN B 1 219 ? 3.201 31.5 2.129 1 95.69 219 GLN B O 1
ATOM 4331 N N . GLU B 1 220 ? 4.699 33.125 2.295 1 95.75 220 GLU B N 1
ATOM 4332 C CA . GLU B 1 220 ? 5.441 32.656 1.124 1 95.75 220 GLU B CA 1
ATOM 4333 C C . GLU B 1 220 ? 6.148 31.344 1.399 1 95.75 220 GLU B C 1
ATOM 4335 O O . GLU B 1 220 ? 6.629 30.672 0.474 1 95.75 220 GLU B O 1
ATOM 4340 N N . TRP B 1 221 ? 6.23 30.969 2.758 1 97.75 221 TRP B N 1
ATOM 4341 C CA . TRP B 1 221 ? 6.867 29.719 3.129 1 97.75 221 TRP B CA 1
ATOM 4342 C C . TRP B 1 221 ? 5.82 28.625 3.361 1 97.75 221 TRP B C 1
ATOM 4344 O O . TRP B 1 221 ? 6.148 27.531 3.842 1 97.75 221 TRP B O 1
ATOM 4354 N N . ILE B 1 222 ? 4.562 28.953 3.023 1 97.81 222 ILE B N 1
ATOM 4355 C CA . ILE B 1 222 ? 3.479 27.969 3.119 1 97.81 222 ILE B CA 1
ATOM 4356 C C . ILE B 1 222 ? 2.979 27.625 1.722 1 97.81 222 ILE B C 1
ATOM 4358 O O . ILE B 1 222 ? 2.564 28.5 0.961 1 97.81 222 ILE B O 1
ATOM 4362 N N . ALA B 1 223 ? 3.092 26.359 1.388 1 97.56 223 ALA B N 1
ATOM 4363 C CA . ALA B 1 223 ? 2.539 25.875 0.128 1 97.56 223 ALA B CA 1
ATOM 4364 C C . ALA B 1 223 ? 1.418 24.859 0.375 1 97.56 223 ALA B C 1
ATOM 4366 O O . ALA B 1 223 ? 1.609 23.875 1.089 1 97.56 223 ALA B O 1
ATOM 4367 N N . ALA B 1 224 ? 0.249 25.188 -0.09 1 94.81 224 ALA B N 1
ATOM 4368 C CA . ALA B 1 224 ? -0.911 24.297 -0.035 1 94.81 224 ALA B CA 1
ATOM 4369 C C . ALA B 1 224 ? -1.342 23.875 -1.436 1 94.81 224 ALA B C 1
ATOM 4371 O O . ALA B 1 224 ? -1.573 24.719 -2.305 1 94.81 224 ALA B O 1
ATOM 4372 N N . GLY B 1 225 ? -1.328 22.578 -1.665 1 93.38 225 GLY B N 1
ATOM 4373 C CA . GLY B 1 225 ? -1.709 22.016 -2.957 1 93.38 225 GLY B CA 1
ATOM 4374 C C . GLY B 1 225 ? -2.428 20.688 -2.848 1 93.38 225 GLY B C 1
ATOM 4375 O O . GLY B 1 225 ? -3.262 20.5 -1.961 1 93.38 225 GLY B O 1
ATOM 4376 N N . GLY B 1 226 ? -2.152 19.766 -3.617 1 92.81 226 GLY B N 1
ATOM 4377 C CA . GLY B 1 226 ? -2.74 18.438 -3.609 1 92.81 226 GLY B CA 1
ATOM 4378 C C . GLY B 1 226 ? -1.983 17.453 -2.736 1 92.81 226 GLY B C 1
ATOM 4379 O O . GLY B 1 226 ? -1.112 17.844 -1.958 1 92.81 226 GLY B O 1
ATOM 4380 N N . VAL B 1 227 ? -2.402 16.328 -2.789 1 94.94 227 VAL B N 1
ATOM 4381 C CA . VAL B 1 227 ? -1.894 15.32 -1.861 1 94.94 227 VAL B CA 1
ATOM 4382 C C . VAL B 1 227 ? -0.914 14.398 -2.582 1 94.94 227 VAL B C 1
ATOM 4384 O O . VAL B 1 227 ? -0.461 13.398 -2.02 1 94.94 227 VAL B O 1
ATOM 4387 N N . ARG B 1 228 ? -0.588 14.727 -3.771 1 94.81 228 ARG B N 1
ATOM 4388 C CA . ARG B 1 228 ? 0.303 13.891 -4.57 1 94.81 228 ARG B CA 1
ATOM 4389 C C . ARG B 1 228 ? 1.744 14.383 -4.477 1 94.81 228 ARG B C 1
ATOM 4391 O O . ARG B 1 228 ? 1.992 15.531 -4.094 1 94.81 228 ARG B O 1
ATOM 4398 N N . ALA B 1 229 ? 2.664 13.555 -4.875 1 96.56 229 ALA B N 1
ATOM 4399 C CA . ALA B 1 229 ? 4.086 13.891 -4.836 1 96.56 229 ALA B CA 1
ATOM 4400 C C . ALA B 1 229 ? 4.387 15.102 -5.707 1 96.56 229 ALA B C 1
ATOM 4402 O O . ALA B 1 229 ? 5.211 15.945 -5.344 1 96.56 229 ALA B O 1
ATOM 4403 N N . ASP B 1 230 ? 3.715 15.195 -6.852 1 96.31 230 ASP B N 1
ATOM 4404 C CA . ASP B 1 230 ? 3.936 16.344 -7.734 1 96.31 230 ASP B CA 1
ATOM 4405 C C . ASP B 1 230 ? 3.568 17.641 -7.043 1 96.31 230 ASP B C 1
ATOM 4407 O O . ASP B 1 230 ? 4.227 18.672 -7.25 1 96.31 230 ASP B O 1
ATOM 4411 N N . ASN B 1 231 ? 2.568 17.594 -6.258 1 96.94 231 ASN B N 1
ATOM 4412 C CA . ASN B 1 231 ? 2.199 18.781 -5.484 1 96.94 231 ASN B CA 1
ATOM 4413 C C . ASN B 1 231 ? 3.273 19.141 -4.461 1 96.94 231 ASN B C 1
ATOM 4415 O O . ASN B 1 231 ? 3.574 20.312 -4.258 1 96.94 231 ASN B O 1
ATOM 4419 N N . GLY B 1 232 ? 3.783 18.125 -3.832 1 97.81 232 GLY B N 1
ATOM 4420 C CA . GLY B 1 232 ? 4.883 18.344 -2.906 1 97.81 232 GLY B CA 1
ATOM 4421 C C . GLY B 1 232 ? 6.105 18.953 -3.566 1 97.81 232 GLY B C 1
ATOM 4422 O O . GLY B 1 232 ? 6.719 19.859 -3.016 1 97.81 232 GLY B O 1
ATOM 4423 N N . ARG B 1 233 ? 6.398 18.422 -4.699 1 97.38 233 ARG B N 1
ATOM 4424 C CA . ARG B 1 233 ? 7.543 18.938 -5.453 1 97.38 233 ARG B CA 1
ATOM 4425 C C . ARG B 1 233 ? 7.348 20.406 -5.828 1 97.38 233 ARG B C 1
ATOM 4427 O O . ARG B 1 233 ? 8.219 21.234 -5.566 1 97.38 233 ARG B O 1
ATOM 4434 N N . ASP B 1 234 ? 6.195 20.703 -6.395 1 97.62 234 ASP B N 1
ATOM 4435 C CA . ASP B 1 234 ? 5.906 22.062 -6.828 1 97.62 234 ASP B CA 1
ATOM 4436 C C . ASP B 1 234 ? 5.887 23.031 -5.641 1 97.62 234 ASP B C 1
ATOM 4438 O O . ASP B 1 234 ? 6.422 24.125 -5.723 1 97.62 234 ASP B O 1
ATOM 4442 N N . GLY B 1 235 ? 5.289 22.578 -4.594 1 97.81 235 GLY B N 1
ATOM 4443 C CA . GLY B 1 235 ? 5.273 23.375 -3.385 1 97.81 235 GLY B CA 1
ATOM 4444 C C . GLY B 1 235 ? 6.66 23.656 -2.832 1 97.81 235 GLY B C 1
ATOM 4445 O O . GLY B 1 235 ? 6.969 24.781 -2.43 1 97.81 235 GLY B O 1
ATOM 4446 N N . ALA B 1 236 ? 7.477 22.656 -2.807 1 98.19 236 ALA B N 1
ATOM 4447 C CA . ALA B 1 236 ? 8.836 22.797 -2.285 1 98.19 236 ALA B CA 1
ATOM 4448 C C . ALA B 1 236 ? 9.672 23.703 -3.172 1 98.19 236 ALA B C 1
ATOM 4450 O O . ALA B 1 236 ? 10.453 24.516 -2.674 1 98.19 236 ALA B O 1
ATOM 4451 N N . ILE B 1 237 ? 9.508 23.578 -4.438 1 97.69 237 ILE B N 1
ATOM 4452 C CA . ILE B 1 237 ? 10.234 24.453 -5.355 1 97.69 237 ILE B CA 1
ATOM 4453 C C . ILE B 1 237 ? 9.844 25.906 -5.098 1 97.69 237 ILE B C 1
ATOM 4455 O O . ILE B 1 237 ? 10.711 26.781 -5.02 1 97.69 237 ILE B O 1
ATOM 4459 N N . LYS B 1 238 ? 8.586 26.094 -4.938 1 96.56 238 LYS B N 1
ATOM 4460 C CA . LYS B 1 238 ? 8.086 27.438 -4.68 1 96.56 238 LYS B CA 1
ATOM 4461 C C . LYS B 1 238 ? 8.672 28 -3.389 1 96.56 238 LYS B C 1
ATOM 4463 O O . LYS B 1 238 ? 9.117 29.156 -3.352 1 96.56 238 LYS B O 1
ATOM 4468 N N . VAL B 1 239 ? 8.734 27.234 -2.367 1 97.38 239 VAL B N 1
ATOM 4469 C CA . VAL B 1 239 ? 9.102 27.672 -1.023 1 97.38 239 VAL B CA 1
ATOM 4470 C C . VAL B 1 239 ? 10.617 27.828 -0.929 1 97.38 239 VAL B C 1
ATOM 4472 O O . VAL B 1 239 ? 11.109 28.703 -0.226 1 97.38 239 VAL B O 1
ATOM 4475 N N . LEU B 1 240 ? 11.328 27.062 -1.708 1 97.69 240 LEU B N 1
ATOM 4476 C CA . LEU B 1 240 ? 12.766 26.969 -1.485 1 97.69 240 LEU B CA 1
ATOM 4477 C C . LEU B 1 240 ? 13.531 27.781 -2.523 1 97.69 240 LEU B C 1
ATOM 4479 O O . LEU B 1 240 ? 14.758 27.891 -2.449 1 97.69 240 LEU B O 1
ATOM 4483 N N . THR B 1 241 ? 12.727 28.344 -3.602 1 92.19 241 THR B N 1
ATOM 4484 C CA . THR B 1 241 ? 13.359 29.125 -4.656 1 92.19 241 THR B CA 1
ATOM 4485 C C . THR B 1 241 ? 13.602 30.562 -4.199 1 92.19 241 THR B C 1
ATOM 4487 O O . THR B 1 241 ? 12.664 31.25 -3.789 1 92.19 241 THR B O 1
ATOM 4490 N N . GLY B 1 242 ? 14.164 31.062 -3.23 1 83.56 242 GLY B N 1
ATOM 4491 C CA . GLY B 1 242 ? 14.492 32.406 -2.799 1 83.56 242 GLY B CA 1
ATOM 4492 C C . GLY B 1 242 ? 15.711 32.469 -1.899 1 83.56 242 GLY B C 1
ATOM 4493 O O . GLY B 1 242 ? 16.125 31.453 -1.333 1 83.56 242 GLY B O 1
ATOM 4494 N N . ALA B 1 243 ? 16.266 33.625 -1.862 1 84.69 243 ALA B N 1
ATOM 4495 C CA . ALA B 1 243 ? 17.469 33.812 -1.052 1 84.69 243 ALA B CA 1
ATOM 4496 C C . ALA B 1 243 ? 17.156 33.688 0.435 1 84.69 243 ALA B C 1
ATOM 4498 O O . ALA B 1 243 ? 18 33.25 1.216 1 84.69 243 ALA B O 1
ATOM 4499 N N . ASP B 1 244 ? 15.93 33.938 0.747 1 92.69 244 ASP B N 1
ATOM 4500 C CA . ASP B 1 244 ? 15.523 33.875 2.145 1 92.69 244 ASP B CA 1
ATOM 4501 C C . ASP B 1 244 ? 14.758 32.594 2.424 1 92.69 244 ASP B C 1
ATOM 4503 O O . ASP B 1 244 ? 13.859 32.562 3.271 1 92.69 244 ASP B O 1
ATOM 4507 N N . ARG B 1 245 ? 15.156 31.547 1.786 1 95.44 245 ARG B N 1
ATOM 4508 C CA . ARG B 1 245 ? 14.414 30.297 1.906 1 95.44 245 ARG B CA 1
ATOM 4509 C C . ARG B 1 245 ? 14.508 29.734 3.322 1 95.44 245 ARG B C 1
ATOM 4511 O O . ARG B 1 245 ? 15.484 30 4.035 1 95.44 245 ARG B O 1
ATOM 4518 N N . PRO B 1 246 ? 13.484 29 3.74 1 98.31 246 PRO B N 1
ATOM 4519 C CA . PRO B 1 246 ? 13.57 28.312 5.039 1 98.31 246 PRO B CA 1
ATOM 4520 C C . PRO B 1 246 ? 14.672 27.266 5.078 1 98.31 246 PRO B C 1
ATOM 4522 O O . PRO B 1 246 ? 15.109 26.781 4.031 1 98.31 246 PRO B O 1
ATOM 4525 N N . THR B 1 247 ? 15.094 27 6.266 1 98.12 247 THR B N 1
ATOM 4526 C CA . THR B 1 247 ? 16.125 25.984 6.469 1 98.12 247 THR B CA 1
ATOM 4527 C C . THR B 1 247 ? 15.492 24.672 6.93 1 98.12 247 THR B C 1
ATOM 4529 O O . THR B 1 247 ? 16.188 23.656 7.07 1 98.12 247 THR B O 1
ATOM 4532 N N . ALA B 1 248 ? 14.148 24.703 7.172 1 98.62 248 ALA B N 1
ATOM 4533 C CA . ALA B 1 248 ? 13.43 23.5 7.574 1 98.62 248 ALA B CA 1
ATOM 4534 C C . ALA B 1 248 ? 12 23.516 7.043 1 98.62 248 ALA B C 1
ATOM 4536 O O . ALA B 1 248 ? 11.43 24.578 6.812 1 98.62 248 ALA B O 1
ATOM 4537 N N . LEU B 1 249 ? 11.484 22.328 6.812 1 98.88 249 LEU B N 1
ATOM 4538 C CA . LEU B 1 249 ? 10.125 22.188 6.301 1 98.88 249 LEU B CA 1
ATOM 4539 C C . LEU B 1 249 ? 9.344 21.172 7.121 1 98.88 249 LEU B C 1
ATOM 4541 O O . LEU B 1 249 ? 9.875 20.125 7.508 1 98.88 249 LEU B O 1
ATOM 4545 N N . LEU B 1 250 ? 8.086 21.484 7.383 1 98.94 250 LEU B N 1
ATOM 4546 C CA . LEU B 1 250 ? 7.078 20.469 7.695 1 98.94 250 LEU B CA 1
ATOM 4547 C C . LEU B 1 250 ? 6.371 20 6.426 1 98.94 250 LEU B C 1
ATOM 4549 O O . LEU B 1 250 ? 5.82 20.812 5.68 1 98.94 250 LEU B O 1
ATOM 4553 N N . THR B 1 251 ? 6.422 18.703 6.145 1 98.81 251 THR B N 1
ATOM 4554 C CA . THR B 1 251 ? 5.641 18.125 5.062 1 98.81 251 THR B CA 1
ATOM 4555 C C . THR B 1 251 ? 4.5 17.281 5.613 1 98.81 251 THR B C 1
ATOM 4557 O O . THR B 1 251 ? 4.691 16.516 6.566 1 98.81 251 THR B O 1
ATOM 4560 N N . SER B 1 252 ? 3.371 17.375 5.055 1 98.06 252 SER B N 1
ATOM 4561 C CA . SER B 1 252 ? 2.145 16.906 5.691 1 98.06 252 SER B CA 1
ATOM 4562 C C . SER B 1 252 ? 1.92 15.414 5.438 1 98.06 252 SER B C 1
ATOM 4564 O O . SER B 1 252 ? 0.984 14.82 5.98 1 98.06 252 SER B O 1
ATOM 4566 N N . SER B 1 253 ? 2.66 14.734 4.602 1 97.94 253 SER B N 1
ATOM 4567 C CA . SER B 1 253 ? 2.539 13.312 4.309 1 97.94 253 SER B CA 1
ATOM 4568 C C . SER B 1 253 ? 3.805 12.773 3.648 1 97.94 253 SER B C 1
ATOM 4570 O O . SER B 1 253 ? 4.652 13.547 3.195 1 97.94 253 SER B O 1
ATOM 4572 N N . HIS B 1 254 ? 3.92 11.453 3.568 1 97.56 254 HIS B N 1
ATOM 4573 C CA . HIS B 1 254 ? 5.094 10.867 2.936 1 97.56 254 HIS B CA 1
ATOM 4574 C C . HIS B 1 254 ? 5.137 11.188 1.445 1 97.56 254 HIS B C 1
ATOM 4576 O O . HIS B 1 254 ? 6.215 11.352 0.871 1 97.56 254 HIS B O 1
ATOM 4582 N N . ARG B 1 255 ? 3.961 11.328 0.825 1 97.44 255 ARG B N 1
ATOM 4583 C CA . ARG B 1 255 ? 3.93 11.68 -0.59 1 97.44 255 ARG B CA 1
ATOM 4584 C C . ARG B 1 255 ? 4.461 13.094 -0.813 1 97.44 255 ARG B C 1
ATOM 4586 O O . ARG B 1 255 ? 5.227 13.328 -1.749 1 97.44 255 ARG B O 1
ATOM 4593 N N . ILE B 1 256 ? 4.039 13.992 0.018 1 98.06 256 ILE B N 1
ATOM 4594 C CA . ILE B 1 256 ? 4.527 15.367 -0.06 1 98.06 256 ILE B CA 1
ATOM 4595 C C . ILE B 1 256 ? 6.027 15.398 0.212 1 98.06 256 ILE B C 1
ATOM 4597 O O . ILE B 1 256 ? 6.77 16.125 -0.446 1 98.06 256 ILE B O 1
ATOM 4601 N N . THR B 1 257 ? 6.453 14.602 1.15 1 98.25 257 THR B N 1
ATOM 4602 C CA . THR B 1 257 ? 7.875 14.5 1.467 1 98.25 257 THR B CA 1
ATOM 4603 C C . THR B 1 257 ? 8.664 14.008 0.258 1 98.25 257 THR B C 1
ATOM 4605 O O . THR B 1 257 ? 9.727 14.547 -0.056 1 98.25 257 THR B O 1
ATOM 4608 N N . GLU B 1 258 ? 8.148 12.984 -0.387 1 97.44 258 GLU B N 1
ATOM 4609 C CA . GLU B 1 258 ? 8.797 12.484 -1.595 1 97.44 258 GLU B CA 1
ATOM 4610 C C . GLU B 1 258 ? 8.938 13.578 -2.643 1 97.44 258 GLU B C 1
ATOM 4612 O O . GLU B 1 258 ? 10 13.719 -3.264 1 97.44 258 GLU B O 1
ATOM 4617 N N . GLY B 1 259 ? 7.879 14.359 -2.785 1 97.5 259 GLY B N 1
ATOM 4618 C CA . GLY B 1 259 ? 7.938 15.484 -3.697 1 97.5 259 GLY B CA 1
ATOM 4619 C C . GLY B 1 259 ? 8.953 16.531 -3.281 1 97.5 259 GLY B C 1
ATOM 4620 O O . GLY B 1 259 ? 9.672 17.078 -4.125 1 97.5 259 GLY B O 1
ATOM 4621 N N . ALA B 1 260 ? 8.992 16.781 -2.041 1 98.12 260 ALA B N 1
ATOM 4622 C CA . ALA B 1 260 ? 9.945 17.766 -1.526 1 98.12 260 ALA B CA 1
ATOM 4623 C C . ALA B 1 260 ? 11.383 17.297 -1.773 1 98.12 260 ALA B C 1
ATOM 4625 O O . ALA B 1 260 ? 12.242 18.109 -2.143 1 98.12 260 ALA B O 1
ATOM 4626 N N . MET B 1 261 ? 11.641 16.031 -1.575 1 96.88 261 MET B N 1
ATOM 4627 C CA . MET B 1 261 ? 12.969 15.461 -1.823 1 96.88 261 MET B CA 1
ATOM 4628 C C . MET B 1 261 ? 13.352 15.602 -3.293 1 96.88 261 MET B C 1
ATOM 4630 O O . MET B 1 261 ? 14.508 15.906 -3.611 1 96.88 261 MET B O 1
ATOM 4634 N N . GLN B 1 262 ? 12.414 15.406 -4.145 1 95 262 GLN B N 1
ATOM 4635 C CA . GLN B 1 262 ? 12.664 15.609 -5.57 1 95 262 GLN B CA 1
ATOM 4636 C C . GLN B 1 262 ? 13.031 17.062 -5.863 1 95 262 GLN B C 1
ATOM 4638 O O . GLN B 1 262 ? 13.938 17.328 -6.656 1 95 262 GLN B O 1
ATOM 4643 N N . ALA B 1 263 ? 12.297 17.906 -5.254 1 96.56 263 ALA B N 1
ATOM 4644 C CA . ALA B 1 263 ? 12.539 19.344 -5.449 1 96.56 263 ALA B CA 1
ATOM 4645 C C . ALA B 1 263 ? 13.953 19.719 -5.008 1 96.56 263 ALA B C 1
ATOM 4647 O O . ALA B 1 263 ? 14.602 20.562 -5.645 1 96.56 263 ALA B O 1
ATOM 4648 N N . LEU B 1 264 ? 14.445 19.156 -3.875 1 95.88 264 LEU B N 1
ATOM 4649 C CA . LEU B 1 264 ? 15.805 19.422 -3.422 1 95.88 264 LEU B CA 1
ATOM 4650 C C . LEU B 1 264 ? 16.828 19.078 -4.504 1 95.88 264 LEU B C 1
ATOM 4652 O O . LEU B 1 264 ? 17.75 19.844 -4.77 1 95.88 264 LEU B O 1
ATOM 4656 N N . ASN B 1 265 ? 16.594 17.969 -5.086 1 90.44 265 ASN B N 1
ATOM 4657 C CA . ASN B 1 265 ? 17.469 17.531 -6.16 1 90.44 265 ASN B CA 1
ATOM 4658 C C . ASN B 1 265 ? 17.453 18.516 -7.328 1 90.44 265 ASN B C 1
ATOM 4660 O O . ASN B 1 265 ? 18.5 18.875 -7.852 1 90.44 265 ASN B O 1
ATOM 4664 N N . VAL B 1 266 ? 16.297 18.953 -7.703 1 90.69 266 VAL B N 1
ATOM 4665 C CA . VAL B 1 266 ? 16.109 19.875 -8.82 1 90.69 266 VAL B CA 1
ATOM 4666 C C . VAL B 1 266 ? 16.797 21.203 -8.531 1 90.69 266 VAL B C 1
ATOM 4668 O O . VAL B 1 266 ? 17.406 21.797 -9.422 1 90.69 266 VAL B O 1
ATOM 4671 N N . LEU B 1 267 ? 16.781 21.594 -7.305 1 94.75 267 LEU B N 1
ATOM 4672 C CA . LEU B 1 267 ? 17.281 22.906 -6.91 1 94.75 267 LEU B CA 1
ATOM 4673 C C . LEU B 1 267 ? 18.75 22.844 -6.516 1 94.75 267 LEU B C 1
ATOM 4675 O O . LEU B 1 267 ? 19.359 23.859 -6.207 1 94.75 267 LEU B O 1
ATOM 4679 N N . GLY B 1 268 ? 19.312 21.609 -6.496 1 93.38 268 GLY B N 1
ATOM 4680 C CA . GLY B 1 268 ? 20.703 21.438 -6.09 1 93.38 268 GLY B CA 1
ATOM 4681 C C . GLY B 1 268 ? 20.922 21.641 -4.602 1 93.38 268 GLY B C 1
ATOM 4682 O O . GLY B 1 268 ? 21.984 22.094 -4.184 1 93.38 268 GLY B O 1
ATOM 4683 N N . LEU B 1 269 ? 19.875 21.438 -3.793 1 94.94 269 LEU B N 1
ATOM 4684 C CA . LEU B 1 269 ? 19.953 21.547 -2.34 1 94.94 269 LEU B CA 1
ATOM 4685 C C . LEU B 1 269 ? 20.125 20.172 -1.698 1 94.94 269 LEU B C 1
ATOM 4687 O O . LEU B 1 269 ? 19.625 19.172 -2.225 1 94.94 269 LEU B O 1
ATOM 4691 N N . ARG B 1 270 ? 20.844 20.219 -0.613 1 94.25 270 ARG B N 1
ATOM 4692 C CA . ARG B 1 270 ? 21.062 18.953 0.094 1 94.25 270 ARG B CA 1
ATOM 4693 C C . ARG B 1 270 ? 20.141 18.828 1.295 1 94.25 270 ARG B C 1
ATOM 4695 O O . ARG B 1 270 ? 19.969 19.781 2.061 1 94.25 270 ARG B O 1
ATOM 4702 N N . TYR B 1 271 ? 19.5 17.672 1.437 1 95.81 271 TYR B N 1
ATOM 4703 C CA . TYR B 1 271 ? 18.797 17.344 2.672 1 95.81 271 TYR B CA 1
ATOM 4704 C C . TYR B 1 271 ? 19.766 17.297 3.852 1 95.81 271 TYR B C 1
ATOM 4706 O O . TYR B 1 271 ? 20.812 16.656 3.779 1 95.81 271 TYR B O 1
ATOM 4714 N N . GLY B 1 272 ? 19.297 17.859 4.957 1 94.12 272 GLY B N 1
ATOM 4715 C CA . GLY B 1 272 ? 20.156 17.938 6.121 1 94.12 272 GLY B CA 1
ATOM 4716 C C . GLY B 1 272 ? 20.938 19.234 6.203 1 94.12 272 GLY B C 1
ATOM 4717 O O . GLY B 1 272 ? 20.484 20.203 6.812 1 94.12 272 GLY B O 1
ATOM 4718 N N . PRO B 1 273 ? 22.047 19.328 5.395 1 95.81 273 PRO B N 1
ATOM 4719 C CA . PRO B 1 273 ? 22.875 20.531 5.48 1 95.81 273 PRO B CA 1
ATOM 4720 C C . PRO B 1 273 ? 22.156 21.797 5.023 1 95.81 273 PRO B C 1
ATOM 4722 O O . PRO B 1 273 ? 22.344 22.859 5.609 1 95.81 273 PRO B O 1
ATOM 4725 N N . ASP B 1 274 ? 21.359 21.703 3.98 1 96.12 274 ASP B N 1
ATOM 4726 C CA . ASP B 1 274 ? 20.719 22.906 3.436 1 96.12 274 ASP B CA 1
ATOM 4727 C C . ASP B 1 274 ? 19.281 23.031 3.947 1 96.12 274 ASP B C 1
ATOM 4729 O O . ASP B 1 274 ? 18.812 24.141 4.215 1 96.12 274 ASP B O 1
ATOM 4733 N N . VAL B 1 275 ? 18.578 21.906 4.02 1 97.88 275 VAL B N 1
ATOM 4734 C CA . VAL B 1 275 ? 17.172 21.906 4.43 1 97.88 275 VAL B CA 1
ATOM 4735 C C . VAL B 1 275 ? 16.875 20.656 5.262 1 97.88 275 VAL B C 1
ATOM 4737 O O . VAL B 1 275 ? 17.141 19.531 4.824 1 97.88 275 VAL B O 1
ATOM 4740 N N . GLU B 1 276 ? 16.344 20.828 6.418 1 98.12 276 GLU B N 1
ATOM 4741 C CA . GLU B 1 276 ? 15.82 19.719 7.195 1 98.12 276 GLU B CA 1
ATOM 4742 C C . GLU B 1 276 ? 14.32 19.562 6.984 1 98.12 276 GLU B C 1
ATOM 4744 O O . GLU B 1 276 ? 13.625 20.516 6.66 1 98.12 276 GLU B O 1
ATOM 4749 N N . ILE B 1 277 ? 13.852 18.328 7.133 1 98.56 277 ILE B N 1
ATOM 4750 C CA . ILE B 1 277 ? 12.445 18.031 6.902 1 98.56 277 ILE B CA 1
ATOM 4751 C C . ILE B 1 277 ? 11.906 17.172 8.047 1 98.56 277 ILE B C 1
ATOM 4753 O O . ILE B 1 277 ? 12.57 16.234 8.5 1 98.56 277 ILE B O 1
ATOM 4757 N N . VAL B 1 278 ? 10.766 17.547 8.562 1 98.75 278 VAL B N 1
ATOM 4758 C CA . VAL B 1 278 ? 9.93 16.641 9.359 1 98.75 278 VAL B CA 1
ATOM 4759 C C . VAL B 1 278 ? 8.648 16.312 8.586 1 98.75 278 VAL B C 1
ATOM 4761 O O . VAL B 1 278 ? 8.141 17.141 7.832 1 98.75 278 VAL B O 1
ATOM 4764 N N . SER B 1 279 ? 8.156 15.062 8.781 1 98.69 279 SER B N 1
ATOM 4765 C CA . SER B 1 279 ? 7.062 14.594 7.934 1 98.69 279 SER B CA 1
ATOM 4766 C C . SER B 1 279 ? 6.004 13.859 8.75 1 98.69 279 SER B C 1
ATOM 4768 O O . SER B 1 279 ? 6.188 13.633 9.953 1 98.69 279 SER B O 1
ATOM 4770 N N . PHE B 1 280 ? 4.887 13.695 8.203 1 98.38 280 PHE B N 1
ATOM 4771 C CA . PHE B 1 280 ? 3.926 12.688 8.648 1 98.38 280 PHE B CA 1
ATOM 4772 C C . PHE B 1 280 ? 4.105 11.383 7.883 1 98.38 280 PHE B C 1
ATOM 4774 O O . PHE B 1 280 ? 4.629 11.383 6.766 1 98.38 280 PHE B O 1
ATOM 4781 N N . ASP B 1 281 ? 3.648 10.234 8.477 1 97.94 281 ASP B N 1
ATOM 4782 C CA . ASP B 1 281 ? 3.65 8.898 7.895 1 97.94 281 ASP B CA 1
ATOM 4783 C C . ASP B 1 281 ? 5.055 8.297 7.898 1 97.94 281 ASP B C 1
ATOM 4785 O O . ASP B 1 281 ? 5.863 8.594 7.012 1 97.94 281 ASP B O 1
ATOM 4789 N N . ASN B 1 282 ? 5.242 7.438 8.75 1 97 282 ASN B N 1
ATOM 4790 C CA . ASN B 1 282 ? 6.555 6.832 8.961 1 97 282 ASN B CA 1
ATOM 4791 C C . ASN B 1 282 ? 6.805 5.68 7.988 1 97 282 ASN B C 1
ATOM 4793 O O . ASN B 1 282 ? 6.156 4.637 8.07 1 97 282 ASN B O 1
ATOM 4797 N N . LEU B 1 283 ? 7.691 5.879 7.098 1 96.31 283 LEU B N 1
ATOM 4798 C CA . LEU B 1 283 ? 8.125 4.828 6.18 1 96.31 283 LEU B CA 1
ATOM 4799 C C . LEU B 1 283 ? 9.57 4.43 6.461 1 96.31 283 LEU B C 1
ATOM 4801 O O . LEU B 1 283 ? 10.391 5.266 6.852 1 96.31 283 LEU B O 1
ATOM 4805 N N . PRO B 1 284 ? 9.984 3.193 6.102 1 92.75 284 PRO B N 1
ATOM 4806 C CA . PRO B 1 284 ? 11.297 2.658 6.484 1 92.75 284 PRO B CA 1
ATOM 4807 C C . PRO B 1 284 ? 12.453 3.467 5.906 1 92.75 284 PRO B C 1
ATOM 4809 O O . PRO B 1 284 ? 13.469 3.664 6.578 1 92.75 284 PRO B O 1
ATOM 4812 N N . TRP B 1 285 ? 12.289 3.988 4.719 1 92.69 285 TRP B N 1
ATOM 4813 C CA . TRP B 1 285 ? 13.391 4.645 4.023 1 92.69 285 TRP B CA 1
ATOM 4814 C C . TRP B 1 285 ? 13.812 5.918 4.754 1 92.69 285 TRP B C 1
ATOM 4816 O O . TRP B 1 285 ? 14.93 6.406 4.566 1 92.69 285 TRP B O 1
ATOM 4826 N N . MET B 1 286 ? 12.961 6.465 5.555 1 94.81 286 MET B N 1
ATOM 4827 C CA . MET B 1 286 ? 13.242 7.707 6.27 1 94.81 286 MET B CA 1
ATOM 4828 C C . MET B 1 286 ? 14.359 7.508 7.285 1 94.81 286 MET B C 1
ATOM 4830 O O . MET B 1 286 ? 15.094 8.445 7.602 1 94.81 286 MET B O 1
ATOM 4834 N N . ALA B 1 287 ? 14.531 6.293 7.68 1 91 287 ALA B N 1
ATOM 4835 C CA . ALA B 1 287 ? 15.586 5.949 8.625 1 91 287 ALA B CA 1
ATOM 4836 C C . ALA B 1 287 ? 16.938 5.785 7.918 1 91 287 ALA B C 1
ATOM 4838 O O . ALA B 1 287 ? 17.984 5.766 8.562 1 91 287 ALA B O 1
ATOM 4839 N N . PHE B 1 288 ? 16.922 5.637 6.562 1 85.06 288 PHE B N 1
ATOM 4840 C CA . PHE B 1 288 ? 18.141 5.336 5.805 1 85.06 288 PHE B CA 1
ATOM 4841 C C . PHE B 1 288 ? 18.844 6.613 5.387 1 85.06 288 PHE B C 1
ATOM 4843 O O . PHE B 1 288 ? 19.984 6.57 4.895 1 85.06 288 PHE B O 1
ATOM 4850 N N . LEU B 1 289 ? 18.125 7.73 5.578 1 87.06 289 LEU B N 1
ATOM 4851 C CA . LEU B 1 289 ? 18.719 9 5.188 1 87.06 289 LEU B CA 1
ATOM 4852 C C . LEU B 1 289 ? 19.766 9.453 6.207 1 87.06 289 LEU B C 1
ATOM 4854 O O . LEU B 1 289 ? 19.812 8.93 7.324 1 87.06 289 LEU B O 1
ATOM 4858 N N . ASP B 1 290 ? 20.641 10.242 5.688 1 82.75 290 ASP B N 1
ATOM 4859 C CA . ASP B 1 290 ? 21.641 10.852 6.562 1 82.75 290 ASP B CA 1
ATOM 4860 C C . ASP B 1 290 ? 21.531 12.375 6.535 1 82.75 290 ASP B C 1
ATOM 4862 O O . ASP B 1 290 ? 21.969 13.016 5.578 1 82.75 290 ASP B O 1
ATOM 4866 N N . PRO B 1 291 ? 21.094 12.922 7.648 1 89.38 291 PRO B N 1
ATOM 4867 C CA . PRO B 1 291 ? 20.547 12.312 8.859 1 89.38 291 PRO B CA 1
ATOM 4868 C C . PRO B 1 291 ? 19.188 11.641 8.617 1 89.38 291 PRO B C 1
ATOM 4870 O O . PRO B 1 291 ? 18.547 11.898 7.598 1 89.38 291 PRO B O 1
ATOM 4873 N N . PRO B 1 292 ? 18.797 10.742 9.539 1 93 292 PRO B N 1
ATOM 4874 C CA . PRO B 1 292 ? 17.438 10.195 9.43 1 93 292 PRO B CA 1
ATOM 4875 C C . PRO B 1 292 ? 16.359 11.281 9.469 1 93 292 PRO B C 1
ATOM 4877 O O . PRO B 1 292 ? 16.547 12.32 10.094 1 93 292 PRO B O 1
ATOM 4880 N N . LEU B 1 293 ? 15.328 10.977 8.758 1 96.31 293 LEU B N 1
ATOM 4881 C CA . LEU B 1 293 ? 14.242 11.938 8.664 1 96.31 293 LEU B CA 1
ATOM 4882 C C . LEU B 1 293 ? 13.234 11.734 9.789 1 96.31 293 LEU B C 1
ATOM 4884 O O . LEU B 1 293 ? 12.609 10.68 9.891 1 96.31 293 LEU B O 1
ATOM 4888 N N . PRO B 1 294 ? 13.055 12.75 10.711 1 97.75 294 PRO B N 1
ATOM 4889 C CA . PRO B 1 294 ? 12.07 12.633 11.781 1 97.75 294 PRO B CA 1
ATOM 4890 C C . PRO B 1 294 ? 10.625 12.672 11.273 1 97.75 294 PRO B C 1
ATOM 4892 O O . PRO B 1 294 ? 10.328 13.391 10.312 1 97.75 294 PRO B O 1
ATOM 4895 N N . VAL B 1 295 ? 9.766 11.938 11.992 1 98.5 295 VAL B N 1
ATOM 4896 C CA . VAL B 1 295 ? 8.453 11.766 11.383 1 98.5 295 VAL B CA 1
ATOM 4897 C C . VAL B 1 295 ? 7.395 11.602 12.477 1 98.5 295 VAL B C 1
ATOM 4899 O O . VAL B 1 295 ? 7.68 11.062 13.547 1 98.5 295 VAL B O 1
ATOM 4902 N N . VAL B 1 296 ? 6.219 12.195 12.258 1 98.75 296 VAL B N 1
ATOM 4903 C CA . VAL B 1 296 ? 5.023 11.906 13.047 1 98.75 296 VAL B CA 1
ATOM 4904 C C . VAL B 1 296 ? 4.379 10.609 12.547 1 98.75 296 VAL B C 1
ATOM 4906 O O . VAL B 1 296 ? 3.904 10.547 11.406 1 98.75 296 VAL B O 1
ATOM 4909 N N . GLU B 1 297 ? 4.383 9.617 13.336 1 98.62 297 GLU B N 1
ATOM 4910 C CA . GLU B 1 297 ? 3.795 8.32 13 1 98.62 297 GLU B CA 1
ATOM 4911 C C . GLU B 1 297 ? 2.336 8.25 13.438 1 98.62 297 GLU B C 1
ATOM 4913 O O . GLU B 1 297 ? 2.02 8.477 14.609 1 98.62 297 GLU B O 1
ATOM 4918 N N . GLN B 1 298 ? 1.512 8.047 12.531 1 98.56 298 GLN B N 1
ATOM 4919 C CA . GLN B 1 298 ? 0.099 7.828 12.82 1 98.56 298 GLN B CA 1
ATOM 4920 C C . GLN B 1 298 ? -0.184 6.355 13.102 1 98.56 298 GLN B C 1
ATOM 4922 O O . GLN B 1 298 ? 0.455 5.473 12.531 1 98.56 298 GLN B O 1
ATOM 4927 N N . PRO B 1 299 ? -1.132 6.043 13.977 1 98.5 299 PRO B N 1
ATOM 4928 C CA . PRO B 1 299 ? -1.502 4.652 14.242 1 98.5 299 PRO B CA 1
ATOM 4929 C C . PRO B 1 299 ? -2.492 4.098 13.219 1 98.5 299 PRO B C 1
ATOM 4931 O O . PRO B 1 299 ? -3.623 3.756 13.57 1 98.5 299 PRO B O 1
ATOM 4934 N N . THR B 1 300 ? -2.078 3.877 12.055 1 98.62 300 THR B N 1
ATOM 4935 C CA . THR B 1 300 ? -2.924 3.678 10.883 1 98.62 300 THR B CA 1
ATOM 4936 C C . THR B 1 300 ? -3.674 2.352 10.977 1 98.62 300 THR B C 1
ATOM 4938 O O . THR B 1 300 ? -4.883 2.299 10.734 1 98.62 300 THR B O 1
ATOM 4941 N N . ARG B 1 301 ? -3.004 1.254 11.336 1 98.25 301 ARG B N 1
ATOM 4942 C CA . ARG B 1 301 ? -3.674 -0.033 11.5 1 98.25 301 ARG B CA 1
ATOM 4943 C C . ARG B 1 301 ? -4.746 0.036 12.578 1 98.25 301 ARG B C 1
ATOM 4945 O O . ARG B 1 301 ? -5.832 -0.527 12.422 1 98.25 301 ARG B O 1
ATOM 4952 N N . ARG B 1 302 ? -4.375 0.686 13.641 1 98.75 302 ARG B N 1
ATOM 4953 C CA . ARG B 1 302 ? -5.324 0.853 14.742 1 98.75 302 ARG B CA 1
ATOM 4954 C C . ARG B 1 302 ? -6.531 1.676 14.297 1 98.75 302 ARG B C 1
ATOM 4956 O O . ARG B 1 302 ? -7.656 1.416 14.727 1 98.75 302 ARG B O 1
ATOM 4963 N N . ILE B 1 303 ? -6.273 2.691 13.516 1 98.88 303 ILE B N 1
ATOM 4964 C CA . ILE B 1 303 ? -7.375 3.471 12.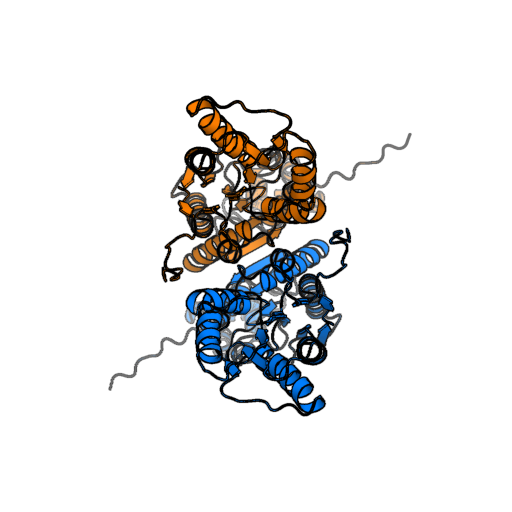961 1 98.88 303 ILE B CA 1
ATOM 4965 C C . ILE B 1 303 ? -8.352 2.543 12.242 1 98.88 303 ILE B C 1
ATOM 4967 O O . ILE B 1 303 ? -9.562 2.611 12.461 1 98.88 303 ILE B O 1
ATOM 4971 N N . GLY B 1 304 ? -7.828 1.645 11.398 1 98.88 304 GLY B N 1
ATOM 4972 C CA . GLY B 1 304 ? -8.672 0.696 10.688 1 98.88 304 GLY B CA 1
ATOM 4973 C C . GLY B 1 304 ? -9.43 -0.237 11.617 1 98.88 304 GLY B C 1
ATOM 4974 O O . GLY B 1 304 ? -10.625 -0.457 11.438 1 98.88 304 GLY B O 1
ATOM 4975 N N . GLN B 1 305 ? -8.742 -0.733 12.586 1 98.81 305 GLN B N 1
ATOM 4976 C CA . GLN B 1 305 ? -9.336 -1.669 13.539 1 98.81 305 GLN B CA 1
ATOM 4977 C C . GLN B 1 305 ? -10.453 -1.006 14.336 1 98.81 305 GLN B C 1
ATOM 4979 O O . GLN B 1 305 ? -11.555 -1.555 14.445 1 98.81 305 GLN B O 1
ATOM 4984 N N . GLU B 1 306 ? -10.164 0.18 14.852 1 98.81 306 GLU B N 1
ATOM 4985 C CA . GLU B 1 306 ? -11.148 0.895 15.664 1 98.81 306 GLU B CA 1
ATOM 4986 C C . GLU B 1 306 ? -12.344 1.327 14.82 1 98.81 306 GLU B C 1
ATOM 4988 O O . GLU B 1 306 ? -13.484 1.321 15.297 1 98.81 306 GLU B O 1
ATOM 4993 N N . ALA B 1 307 ? -12.07 1.721 13.57 1 98.88 307 ALA B N 1
ATOM 4994 C CA . ALA B 1 307 ? -13.164 2.094 12.68 1 98.88 307 ALA B CA 1
ATOM 4995 C C . ALA B 1 307 ? -14.094 0.913 12.43 1 98.88 307 ALA B C 1
ATOM 4997 O O . ALA B 1 307 ? -15.32 1.062 12.469 1 98.88 307 ALA B O 1
ATOM 4998 N N . MET B 1 308 ? -13.523 -0.252 12.18 1 98.81 308 MET B N 1
ATOM 4999 C CA . MET B 1 308 ? -14.312 -1.453 11.93 1 98.81 308 MET B CA 1
ATOM 5000 C C . MET B 1 308 ? -15.102 -1.849 13.18 1 98.81 308 MET B C 1
ATOM 5002 O O . MET B 1 308 ? -16.281 -2.215 13.086 1 98.81 308 MET B O 1
ATOM 5006 N N . ARG B 1 309 ? -14.469 -1.763 14.367 1 98.69 309 ARG B N 1
ATOM 5007 C CA . ARG B 1 309 ? -15.156 -2.076 15.617 1 98.69 309 ARG B CA 1
ATOM 5008 C C . ARG B 1 309 ? -16.344 -1.145 15.836 1 98.69 309 ARG B C 1
ATOM 5010 O O . ARG B 1 309 ? -17.438 -1.598 16.172 1 98.69 309 ARG B O 1
ATOM 5017 N N . MET B 1 310 ? -16.094 0.132 15.648 1 98.69 310 MET B N 1
ATOM 5018 C CA . MET B 1 310 ? -17.172 1.112 15.797 1 98.69 310 MET B CA 1
ATOM 5019 C C . MET B 1 310 ? -18.312 0.826 14.828 1 98.69 310 MET B C 1
ATOM 5021 O O . MET B 1 310 ? -19.484 0.872 15.211 1 98.69 310 MET B O 1
ATOM 5025 N N . LEU B 1 311 ? -17.953 0.508 13.57 1 98.69 311 LEU B N 1
ATOM 5026 C CA . LEU B 1 311 ? -18.953 0.219 12.555 1 98.69 311 LEU B CA 1
ATOM 5027 C C . LEU B 1 311 ? -19.812 -0.977 12.961 1 98.69 311 LEU B C 1
ATOM 5029 O O . LEU B 1 311 ? -21.031 -0.943 12.828 1 98.69 311 LEU B O 1
ATOM 5033 N N . ILE B 1 312 ? -19.188 -2.006 13.484 1 97.94 312 ILE B N 1
ATOM 5034 C CA . ILE B 1 312 ? -19.891 -3.213 13.891 1 97.94 312 ILE B CA 1
ATOM 5035 C C . ILE B 1 312 ? -20.875 -2.883 15.023 1 97.94 312 ILE B C 1
ATOM 5037 O O . ILE B 1 312 ? -22.016 -3.33 15.008 1 97.94 312 ILE B O 1
ATOM 5041 N N . HIS B 1 313 ? -20.438 -2.09 15.984 1 97.5 313 HIS B N 1
ATOM 5042 C CA . HIS B 1 313 ? -21.328 -1.683 17.078 1 97.5 313 HIS B CA 1
ATOM 5043 C C . HIS B 1 313 ? -22.531 -0.92 16.562 1 97.5 313 HIS B C 1
ATOM 5045 O O . HIS B 1 313 ? -23.656 -1.104 17.047 1 97.5 313 HIS B O 1
ATOM 5051 N N . MET B 1 314 ? -22.297 -0.074 15.586 1 97.12 314 MET B N 1
ATOM 5052 C CA . MET B 1 314 ? -23.391 0.686 14.984 1 97.12 314 MET B CA 1
ATOM 5053 C C . MET B 1 314 ? -24.344 -0.238 14.25 1 97.12 314 MET B C 1
ATOM 5055 O O . MET B 1 314 ? -25.562 -0.088 14.359 1 97.12 314 MET B O 1
ATOM 5059 N N . ILE B 1 315 ? -23.766 -1.208 13.461 1 96.5 315 ILE B N 1
ATOM 5060 C CA . ILE B 1 315 ? -24.562 -2.158 12.688 1 96.5 315 ILE B CA 1
ATOM 5061 C C . ILE B 1 315 ? -25.438 -2.99 13.633 1 96.5 315 ILE B C 1
ATOM 5063 O O . ILE B 1 315 ? -26.609 -3.221 13.352 1 96.5 315 ILE B O 1
ATOM 5067 N N . GLU B 1 316 ? -24.828 -3.344 14.75 1 93.88 316 GLU B N 1
ATOM 5068 C CA . GLU B 1 316 ? -25.5 -4.242 15.688 1 93.88 316 GLU B CA 1
ATOM 5069 C C . GLU B 1 316 ? -26.422 -3.469 16.641 1 93.88 316 GLU B C 1
ATOM 5071 O O . GLU B 1 316 ? -27.188 -4.066 17.391 1 93.88 316 GLU B O 1
ATOM 5076 N N . GLY B 1 317 ? -26.297 -2.258 16.656 1 93.19 317 GLY B N 1
ATOM 5077 C CA . GLY B 1 317 ? -27.094 -1.437 17.547 1 93.19 317 GLY B CA 1
ATOM 5078 C C . GLY B 1 317 ? -26.609 -1.444 18.984 1 93.19 317 GLY B C 1
ATOM 5079 O O . GLY B 1 317 ? -27.391 -1.212 19.906 1 93.19 317 GLY B O 1
ATOM 5080 N N . THR B 1 318 ? -25.375 -1.735 19.172 1 92.75 318 THR B N 1
ATOM 5081 C CA . THR B 1 318 ? -24.812 -1.842 20.516 1 92.75 318 THR B CA 1
ATOM 5082 C C . THR B 1 318 ? -23.953 -0.628 20.844 1 92.75 318 THR B C 1
ATOM 5084 O O . THR B 1 318 ? -23.375 -0.542 21.922 1 92.75 318 THR B O 1
ATOM 5087 N N . GLY B 1 319 ? -23.812 0.25 19.969 1 89.75 319 GLY B N 1
ATOM 5088 C CA . GLY B 1 319 ? -23.031 1.455 20.156 1 89.75 319 GLY B CA 1
ATOM 5089 C C . GLY B 1 319 ? -23.406 2.572 19.203 1 89.75 319 GLY B C 1
ATOM 5090 O O . GLY B 1 319 ? -24.094 2.34 18.203 1 89.75 319 GLY B O 1
ATOM 5091 N N . ASN B 1 320 ? -22.938 3.805 19.516 1 90.5 320 ASN B N 1
ATOM 5092 C CA . ASN B 1 320 ? -23.25 4.977 18.719 1 90.5 320 ASN B CA 1
ATOM 5093 C C . ASN B 1 320 ? -22.031 5.5 17.969 1 90.5 320 ASN B C 1
ATOM 5095 O O . ASN B 1 320 ? -20.891 5.168 18.328 1 90.5 320 ASN B O 1
ATOM 5099 N N . ALA B 1 321 ? -22.375 6.242 17 1 93.69 321 ALA B N 1
ATOM 5100 C CA . ALA B 1 321 ? -21.328 6.973 16.297 1 93.69 321 ALA B CA 1
ATOM 5101 C C . ALA B 1 321 ? -20.625 7.965 17.219 1 93.69 321 ALA B C 1
ATOM 5103 O O . ALA B 1 321 ? -21.281 8.695 17.953 1 93.69 321 ALA B O 1
ATOM 5104 N N . THR B 1 322 ? -19.344 7.926 17.234 1 96.06 322 THR B N 1
ATOM 5105 C CA . THR B 1 322 ? -18.531 8.883 17.969 1 96.06 322 THR B CA 1
ATOM 5106 C C . THR B 1 322 ? -17.312 9.289 17.172 1 96.06 322 THR B C 1
ATOM 5108 O O . THR B 1 322 ? -17.031 8.719 16.109 1 96.06 322 THR B O 1
ATOM 5111 N N . GLU B 1 323 ? -16.781 10.336 17.609 1 97.19 323 GLU B N 1
ATOM 5112 C CA . GLU B 1 323 ? -15.469 10.695 17.078 1 97.19 323 GLU B CA 1
ATOM 5113 C C . GLU B 1 323 ? -14.352 10.242 18.016 1 97.19 323 GLU B C 1
ATOM 5115 O O . GLU B 1 323 ? -14.367 10.57 19.203 1 97.19 323 GLU B O 1
ATOM 5120 N N . MET B 1 324 ? -13.508 9.43 17.547 1 97.88 324 MET B N 1
ATOM 5121 C CA . MET B 1 324 ? -12.328 8.969 18.281 1 97.88 324 MET B CA 1
ATOM 5122 C C . MET B 1 324 ? -11.047 9.516 17.656 1 97.88 324 MET B C 1
ATOM 5124 O O . MET B 1 324 ? -10.852 9.414 16.453 1 97.88 324 MET B O 1
ATOM 5128 N N . ARG B 1 325 ? -10.25 10.141 18.406 1 98.25 325 ARG B N 1
ATOM 5129 C CA . ARG B 1 325 ? -8.953 10.625 17.953 1 98.25 325 ARG B CA 1
ATOM 5130 C C . ARG B 1 325 ? -7.816 9.852 18.609 1 98.25 325 ARG B C 1
ATOM 5132 O O . ARG B 1 325 ? -7.754 9.742 19.844 1 98.25 325 ARG B O 1
ATOM 5139 N N . LEU B 1 326 ? -7.008 9.305 17.812 1 98.69 326 LEU B N 1
ATOM 5140 C CA . LEU B 1 326 ? -5.902 8.492 18.297 1 98.69 326 LEU B CA 1
ATOM 5141 C C . LEU B 1 326 ? -4.605 9.289 18.328 1 98.69 326 LEU B C 1
ATOM 5143 O O . LEU B 1 326 ? -4.344 10.094 17.438 1 98.69 326 LEU B O 1
ATOM 5147 N N . GLN B 1 327 ? -3.805 8.992 19.281 1 98.31 327 GLN B N 1
ATOM 5148 C CA . GLN B 1 327 ? -2.541 9.695 19.484 1 98.31 327 GLN B CA 1
ATOM 5149 C C . GLN B 1 327 ? -1.507 9.266 18.438 1 98.31 327 GLN B C 1
ATOM 5151 O O . GLN B 1 327 ? -1.428 8.086 18.094 1 98.31 327 GLN B O 1
ATOM 5156 N N . THR B 1 328 ? -0.758 10.266 17.984 1 98.38 328 THR B N 1
ATOM 5157 C CA . THR B 1 328 ? 0.384 10 17.109 1 98.38 328 THR B CA 1
ATOM 5158 C C . THR B 1 328 ? 1.669 9.883 17.922 1 98.38 328 THR B C 1
ATOM 5160 O O . THR B 1 328 ? 1.686 10.195 19.125 1 98.38 328 THR B O 1
ATOM 5163 N N . ARG B 1 329 ? 2.693 9.32 17.297 1 98.06 329 ARG B N 1
ATOM 5164 C CA . ARG B 1 329 ? 4.02 9.219 17.891 1 98.06 329 ARG B CA 1
ATOM 5165 C C . ARG B 1 329 ? 5.062 9.93 17.031 1 98.06 329 ARG B C 1
ATOM 5167 O O . ARG B 1 329 ? 5.043 9.828 15.812 1 98.06 329 ARG B O 1
ATOM 5174 N N . PHE B 1 330 ? 5.891 10.719 17.734 1 98 330 PHE B N 1
ATOM 5175 C CA . PHE B 1 330 ? 6.992 11.367 17.031 1 98 330 PHE B CA 1
ATOM 5176 C C . PHE B 1 330 ? 8.25 10.508 17.078 1 98 330 PHE B C 1
ATOM 5178 O O . PHE B 1 330 ? 8.711 10.141 18.156 1 98 330 PHE B O 1
ATOM 5185 N N . VAL B 1 331 ? 8.844 10.148 15.891 1 97.62 331 VAL B N 1
ATOM 5186 C CA . VAL B 1 331 ? 9.977 9.234 15.773 1 97.62 331 VAL B CA 1
ATOM 5187 C C . VAL B 1 331 ? 11.148 9.938 15.102 1 97.62 331 VAL B C 1
ATOM 5189 O O . VAL B 1 331 ? 11.016 10.453 13.992 1 97.62 331 VAL B O 1
ATOM 5192 N N . THR B 1 332 ? 12.344 9.984 15.68 1 95.31 332 THR B N 1
ATOM 5193 C CA . THR B 1 332 ? 13.516 10.641 15.125 1 95.31 332 THR B CA 1
ATOM 5194 C C . THR B 1 332 ? 14.445 9.625 14.461 1 95.31 332 THR B C 1
ATOM 5196 O O . THR B 1 332 ? 15.352 9.992 13.719 1 95.31 332 THR B O 1
ATOM 5199 N N . HIS B 1 333 ? 14.203 8.359 14.648 1 85.44 333 HIS B N 1
ATOM 5200 C CA . HIS B 1 333 ? 14.977 7.227 14.141 1 85.44 333 HIS B CA 1
ATOM 5201 C C . HIS B 1 333 ? 16.375 7.199 14.75 1 85.44 333 HIS B C 1
ATOM 5203 O O . HIS B 1 333 ? 17.203 6.367 14.383 1 85.44 333 HIS B O 1
ATOM 5209 N N . VAL B 1 334 ? 16.75 8.297 15.57 1 74.25 334 VAL B N 1
ATOM 5210 C CA . VAL B 1 334 ? 18.078 8.359 16.188 1 74.25 334 VAL B CA 1
ATOM 5211 C C . VAL B 1 334 ? 18.109 7.445 17.406 1 74.25 334 VAL B C 1
ATOM 5213 O O . VAL B 1 334 ? 17.203 7.48 18.25 1 74.25 334 VAL B O 1
ATOM 5216 N N . GLY B 1 335 ? 19.141 6.656 17.641 1 58.47 335 GLY B N 1
ATOM 5217 C CA . GLY B 1 335 ? 19.344 5.797 18.797 1 58.47 335 GLY B CA 1
ATOM 5218 C C . GLY B 1 335 ? 18.406 4.602 18.812 1 58.47 335 GLY B C 1
ATOM 5219 O O . GLY B 1 335 ? 18.422 3.82 19.766 1 58.47 335 GLY B O 1
ATOM 5220 N N . GLN B 1 336 ? 17.328 4.699 18.094 1 49.25 336 GLN B N 1
ATOM 5221 C CA . GLN B 1 336 ? 16.344 3.619 18.125 1 49.25 336 GLN B CA 1
ATOM 5222 C C . GLN B 1 336 ? 16.922 2.336 17.531 1 49.25 336 GLN B C 1
ATOM 5224 O O . GLN B 1 336 ? 17.609 2.371 16.5 1 49.25 336 GLN B O 1
ATOM 5229 N N . ASP B 1 337 ? 17.312 1.554 18.375 1 42.22 337 ASP B N 1
ATOM 5230 C CA . ASP B 1 337 ? 17.516 0.175 17.953 1 42.22 337 ASP B CA 1
ATOM 5231 C C . ASP B 1 337 ? 16.406 -0.276 17 1 42.22 337 ASP B C 1
ATOM 5233 O O . ASP B 1 337 ? 15.234 -0.268 17.359 1 42.22 337 ASP B O 1
ATOM 5237 N N . LEU B 1 338 ? 16.438 0.164 15.781 1 41.56 338 LEU B N 1
ATOM 5238 C CA . LEU B 1 338 ? 15.523 -0.272 14.734 1 41.56 338 LEU B CA 1
ATOM 5239 C C . LEU B 1 338 ? 15 -1.678 15.016 1 41.56 338 LEU B C 1
ATOM 5241 O O . LEU B 1 338 ? 14.68 -2.424 14.094 1 41.56 338 LEU B O 1
ATOM 5245 N N . SER B 1 339 ? 15.133 -2.121 16.141 1 35.28 339 SER B N 1
ATOM 5246 C CA . SER B 1 339 ? 14.562 -3.441 16.391 1 35.28 339 SER B CA 1
ATOM 5247 C C . SER B 1 339 ? 13.047 -3.428 16.25 1 35.28 339 SER B C 1
ATOM 5249 O O . SER B 1 339 ? 12.375 -2.521 16.75 1 35.28 339 SER B O 1
ATOM 5251 N N . VAL B 1 340 ? 12.516 -3.658 15.117 1 36.5 340 VAL B N 1
ATOM 5252 C CA . VAL B 1 340 ? 11.109 -3.994 14.891 1 36.5 340 VAL B CA 1
ATOM 5253 C C . VAL B 1 340 ? 10.5 -4.574 16.172 1 36.5 340 VAL B C 1
ATOM 5255 O O . VAL B 1 340 ? 10.969 -5.598 16.672 1 36.5 340 VAL B O 1
ATOM 5258 N N . GLU B 1 341 ? 10.055 -3.779 16.969 1 29.33 341 GLU B N 1
ATOM 5259 C CA . GLU B 1 341 ? 9.266 -4.371 18.031 1 29.33 341 GLU B CA 1
ATOM 5260 C C . GLU B 1 341 ? 8.164 -5.266 17.484 1 29.33 341 GLU B C 1
ATOM 5262 O O . GLU B 1 341 ? 7.391 -4.848 16.625 1 29.33 341 GLU B O 1
ATOM 5267 N N . ALA B 1 342 ? 8.32 -6.527 17.438 1 30.34 342 ALA B N 1
ATOM 5268 C CA . ALA B 1 342 ? 7.34 -7.586 17.234 1 30.34 342 ALA B CA 1
ATOM 5269 C C . ALA B 1 342 ? 6.078 -7.328 18.047 1 30.34 342 ALA B C 1
ATOM 5271 O O . ALA B 1 342 ? 6.062 -7.547 19.266 1 30.34 342 ALA B O 1
ATOM 5272 N N . GLU B 1 343 ? 5.367 -6.18 17.844 1 26.81 343 GLU B N 1
ATOM 5273 C CA . GLU B 1 343 ? 4.066 -6.348 18.484 1 26.81 343 GLU B CA 1
ATOM 5274 C C . GLU B 1 343 ? 3.213 -7.371 17.75 1 26.81 343 GLU B C 1
ATOM 5276 O O . GLU B 1 343 ? 3.229 -7.426 16.516 1 26.81 343 GLU B O 1
#

Foldseek 3Di:
DDPPPPPPDQDLVNLCVVLVHDSVLLLQLLLPPPVRDPVSSVSSVVSCVVSVPDPLNCRHVPDLDAPLEEEEEDAACPAPLVVLLVVLQQVLSVVVSHHYHYHYQVLPQVSQLVSVVVVVSVPHLAYEYAHHQDADCCCVVVDDLLHEYEYECADNPDPQYAYEYAQQLQLLLVQLLVVVVVPFQFEAEEEEAPRTPSRVNSVNSNVVNCVVVVGDDDPQRYQYHHDALCSLLVSLLSQQVDPSHGQEYEYSAVRSVNNNVVNCVVVVHDEPPRYAYEYEDDDPCQLVDVNRHKYWYDPSSVSSNVRNVQRVCSSVVNDGHYYHYDYIDIGRNPPPPPPPPPD/DDPPPPPPQQDLVNLCVVLVHDSVLLLQLLLPPPVHDPVSSVSSVVSCVVSVPDPLNCRRVPDLDAPLEEEEEDAACPAPLVVLLVVLQQVLSVVVSHHYHYHYQVLPQVSQLVSVVVVVSVPHLAYEYAHHQDADCCCVVVDDLLHEYEYECADDPDPQYAYEYAQQLQLLLVQLLVVVVVPFQFEAEEEEAPRTPSRVNSVNSNVVNCVVVVGDDDPQRYQYHHDALCSLQVSLLSQQVDPSHGQEYEYSAVRSVNNNVVNCVVVVHDEPPRYAYEYEDDDPCQLVDVNRHKYWYTPSSVSSNVRNVQRVCSSVVNDGHYYHYDYIDIGRNPPPPPPPPPD